Protein AF-0000000087149831 (afdb_homodimer)

Nearest PDB structures (foldseek):
  5nna-assembly1_B  TM=8.981E-01  e=9.044E-19  Roseibium aggregatum
  4m8d-assembly2_C  TM=8.954E-01  e=1.023E-18  Roseibium aggregatum IAM 12614
  5nmp-assembly5_J  TM=8.555E-01  e=5.730E-18  Ralstonia pseudosolanacearum GMI1000
  4cob-assembly1_B  TM=8.935E-01  e=7.598E-17  Pseudomonas aeruginosa PAO1
  8f9x-assembly2_D  TM=8.488E-01  e=1.099E-16  Ruegeria pomeroyi DSS-3

Secondary structure (DSSP, 8-state):
----EE--PPB-TT----TTTSPPPEEEEEE-HHHHSS-EEEEEEETTSSSEEE-GGGTS-TTTS--GGG--HHHHEEEEEEEE-TTSPTTPEEPHHHHHHHHHHTT--TT-EEEEE-S----SSHHHHHS--EE-HHHHHHHHHTT-SEEEESSS-SS-TT--GGG-HHHHHHGGGT-EEEE----GGGS-SEEEEEEEEE--BTT-SEEEEEEEEEE--/-PPPEE--PPB-TT----TTTSPPPEEEEEE-HHHHSS-EEEEEEETTSSSEEE-GGGTS-TTTS--GGG--HHHHEEEEEEEE-TTSPTTPEEPHHHHHHHHHHTT--TT-EEEEE-S----SSHHHHHS--EE-HHHHHHHHHTT-SEEEESSS-SSPTT--GGG-HHHHHHGGGT-EEEE----GGGS-SEEEEEEEEE--BTT-SEEEEEEEEEE--

pLDDT: mean 97.25, std 5.06, range [41.06, 99.0]

Radius of gyration: 21.7 Å; Cα contacts (8 Å, |Δi|>4): 1239; chains: 2; bounding box: 47×63×49 Å

InterPro domains:
  IPR007325 Kynurenine formamidase/cyclase-like [PF04199] (5-160)
  IPR007325 Kynurenine formamidase/cyclase-like [PTHR31118] (3-216)
  IPR037175 Kynurenine formamidase superfamily [G3DSA:3.50.30.50] (1-220)
  IPR037175 Kynurenine formamidase superfamily [SSF102198] (2-217)

Organism: NCBI:txid1816183

Sequence (442 aa):
MSEWIDLTQTLAEDSPTLPPLHPKPEFEDYATLDEDDYNSTLLHLETHCGTHMDAPTHFLSKEEYRTIDEVTVDEMVTEGVICDFSHKEPGSGVSREELAEQAERYDLSAGDYLIFDCGMAPADTDHYLRNFVYPEAEAAEYMVERDIACFAIDALSADKPGAELAEHHVHYTLLPEDILIIEGVANLEAVSAGRYDVIATPIPYDNRDGSQVRLLVRPQEMSEWIDLTQTLAEDSPTLPPLHPKPEFEDYATLDEDDYNSTLLHLETHCGTHMDAPTHFLSKEEYRTIDEVTVDEMVTEGVICDFSHKEPGSGVSREELAEQAERYDLSAGDYLIFDCGMAPADTDHYLRNFVYPEAEAAEYMVERDIACFAIDALSADKPGAELAEHHVHYTLLPEDILIIEGVANLEAVSAGRYDVIATPIPYDNRDGSQVRLLVRPQE

Solvent-accessible surface area (backbone atoms only — not comparable to full-atom values): 21931 Å² total; per-residue (Å²): 130,78,63,67,42,72,28,43,42,70,39,39,59,74,44,52,63,53,70,80,86,33,60,59,38,42,78,41,81,70,37,37,50,91,83,62,63,25,35,38,38,35,36,38,34,45,26,81,42,53,17,15,35,38,24,31,15,23,70,42,56,72,90,80,36,57,32,31,47,66,68,47,60,69,76,20,54,44,41,26,27,36,39,75,45,47,86,52,58,70,54,37,66,41,44,40,67,61,51,48,53,45,34,62,75,43,60,63,46,67,58,19,32,40,34,43,35,44,70,45,64,82,39,80,40,64,57,40,70,56,29,35,44,22,54,31,60,61,26,40,51,48,42,56,74,48,40,37,40,27,43,31,30,20,21,75,43,64,33,56,57,87,52,53,80,93,54,33,46,37,59,68,56,33,22,84,72,65,21,30,38,32,27,25,30,20,61,56,86,80,58,72,64,32,42,28,40,32,38,44,46,52,52,29,34,59,84,29,27,28,15,45,33,37,36,35,36,24,68,57,132,126,76,63,68,42,71,28,43,42,68,39,40,58,72,43,53,63,54,68,80,85,33,58,59,37,42,78,40,80,69,35,36,51,90,83,64,63,24,35,39,37,34,36,38,37,44,25,82,42,50,17,15,34,37,25,30,15,24,70,43,55,70,90,80,36,58,30,31,48,65,67,48,61,69,74,22,53,44,40,26,28,37,39,75,45,47,84,55,57,69,54,38,66,41,46,40,67,62,50,49,53,46,36,61,75,43,62,62,47,68,58,18,34,41,32,42,34,44,67,46,64,82,39,80,41,65,56,39,69,54,29,34,44,22,54,30,62,61,25,39,52,48,43,58,76,47,40,38,39,27,42,31,31,22,20,75,42,64,33,55,58,86,53,52,78,95,54,34,46,37,59,67,56,34,21,84,70,65,22,32,37,33,26,26,30,22,63,57,87,78,57,70,64,33,42,28,40,32,37,43,46,52,51,30,35,59,84,30,27,29,17,43,33,37,36,35,36,24,67,57,132

Foldseek 3Di:
DFDKDWFWDDQDQQFDDDPPVAHGKDKDWPDDCVPHVDTDIDIDHDQQTTWKKFALVLPNPLVPGPAPLPQDPDLQWDKAWEDEQLPDWWQEADELVNLVVLCVVFVPAAAHEYEYDNVDAGHHDCRQQAGHYEHDLNNLVVCVVRNYQEYEYLGSDNFGGPDDPVRRNNSVSQNVSRYMYIYNTHDCVVDDTHMWTKGWDFDNDPSHGMGRITIIIGHDD/DFDKDWFWDDQDQQFDDDPPVAHGKDKAWPDDCVPHVDTDIDIDHDQQTTWKKFALVLVNPLVPGPAPLPQDPDLQWDKAWEDEQLVDWWQEADELVNLVVLCVVFVPAAAHEYEYDNVDAGGHDCRQQAGHYEYDLVNLVVCVVRNYQEYEYLGSDNAGGPDDPVRRNNSVSQNVSRYMYIYNTHDCVVDDTHMWTWGWDFDNDPSHGMGRITIIIGHDD

Structure (mmCIF, N/CA/C/O backbone):
data_AF-0000000087149831-model_v1
#
loop_
_entity.id
_entity.type
_entity.pdbx_description
1 polymer 'Cyclase family protein'
#
loop_
_atom_site.group_PDB
_atom_site.id
_atom_site.type_symbol
_atom_site.label_atom_id
_atom_site.label_alt_id
_atom_site.label_comp_id
_atom_site.label_asym_id
_atom_site.label_entity_id
_atom_site.label_seq_id
_atom_site.pdbx_PDB_ins_code
_atom_site.Cartn_x
_atom_site.Cartn_y
_atom_site.Cartn_z
_atom_site.occupancy
_atom_site.B_iso_or_equiv
_atom_site.auth_seq_id
_atom_site.auth_comp_id
_atom_site.auth_asym_id
_atom_site.auth_atom_id
_atom_site.pdbx_PDB_model_num
ATOM 1 N N . MET A 1 1 ? -24.125 2.682 -7.141 1 41.06 1 MET A N 1
ATOM 2 C CA . MET A 1 1 ? -23.281 2.359 -5.996 1 41.06 1 MET A CA 1
ATOM 3 C C . MET A 1 1 ? -22.094 3.307 -5.926 1 41.06 1 MET A C 1
ATOM 5 O O . MET A 1 1 ? -21.406 3.539 -6.93 1 41.06 1 MET A O 1
ATOM 9 N N . SER A 1 2 ? -22.031 4.281 -4.82 1 59.25 2 SER A N 1
ATOM 10 C CA . SER A 1 2 ? -21.031 5.34 -4.781 1 59.25 2 SER A CA 1
ATOM 11 C C . SER A 1 2 ? -19.625 4.77 -4.898 1 59.25 2 SER A C 1
ATOM 13 O O . SER A 1 2 ? -19.328 3.699 -4.355 1 59.25 2 SER A O 1
ATOM 15 N N . GLU A 1 3 ? -18.828 5.047 -5.953 1 88 3 GLU A N 1
ATOM 16 C CA . GLU A 1 3 ? -17.531 4.555 -6.406 1 88 3 GLU A CA 1
ATOM 17 C C . GLU A 1 3 ? -16.406 5.035 -5.488 1 88 3 GLU A C 1
ATOM 19 O O . GLU A 1 3 ? -16.516 6.102 -4.879 1 88 3 GLU A O 1
ATOM 24 N N . TRP A 1 4 ? -15.609 4.18 -5.109 1 98.31 4 TRP A N 1
ATOM 25 C CA . TRP A 1 4 ? -14.398 4.523 -4.375 1 98.31 4 TRP A CA 1
ATOM 26 C C . TRP A 1 4 ? -13.586 5.57 -5.129 1 98.31 4 TRP A C 1
ATOM 28 O O . TRP A 1 4 ? -13.508 5.535 -6.359 1 98.31 4 TRP A O 1
ATOM 38 N N . ILE A 1 5 ? -13.062 6.523 -4.383 1 98.62 5 ILE A N 1
ATOM 39 C CA . ILE A 1 5 ? -12.211 7.578 -4.922 1 98.62 5 ILE A CA 1
ATOM 40 C C . ILE A 1 5 ? -10.812 7.469 -4.332 1 98.62 5 ILE A C 1
ATOM 42 O O . ILE A 1 5 ? -10.648 7.266 -3.125 1 98.62 5 ILE A O 1
ATOM 46 N N . ASP A 1 6 ? -9.891 7.555 -5.172 1 98.81 6 ASP A N 1
ATOM 47 C CA . ASP A 1 6 ? -8.492 7.438 -4.773 1 98.81 6 ASP A CA 1
ATOM 48 C C . ASP A 1 6 ? -7.922 8.797 -4.371 1 98.81 6 ASP A C 1
ATOM 50 O O . ASP A 1 6 ? -7.887 9.727 -5.18 1 98.81 6 ASP A O 1
ATOM 54 N N . LEU A 1 7 ? -7.422 8.875 -3.15 1 98.88 7 LEU A N 1
ATOM 55 C CA . LEU A 1 7 ? -6.887 10.117 -2.605 1 98.88 7 LEU A CA 1
ATOM 56 C C . LEU A 1 7 ? -5.383 10.016 -2.385 1 98.88 7 LEU A C 1
ATOM 58 O O . LEU A 1 7 ? -4.848 10.594 -1.437 1 98.88 7 LEU A O 1
ATOM 62 N N . THR A 1 8 ? -4.695 9.289 -3.197 1 98.81 8 THR A N 1
ATOM 63 C CA . THR A 1 8 ? -3.271 8.992 -3.053 1 98.81 8 THR A CA 1
ATOM 64 C C . THR A 1 8 ? -2.463 9.695 -4.141 1 98.81 8 THR A C 1
ATOM 66 O O . THR A 1 8 ? -2.854 9.695 -5.309 1 98.81 8 THR A O 1
ATOM 69 N N . GLN A 1 9 ? -1.347 10.273 -3.76 1 98.25 9 GLN A N 1
ATOM 70 C CA . GLN A 1 9 ? -0.387 10.789 -4.73 1 98.25 9 GLN A CA 1
ATOM 71 C C . GLN A 1 9 ? 0.268 9.656 -5.512 1 98.25 9 GLN A C 1
ATOM 73 O O . GLN A 1 9 ? 0.651 8.641 -4.938 1 98.25 9 GLN A O 1
ATOM 78 N N . THR A 1 10 ? 0.31 9.906 -6.816 1 98.44 10 THR A N 1
ATOM 79 C CA . THR A 1 10 ? 1.298 9.086 -7.504 1 98.44 10 THR A CA 1
ATOM 80 C C . THR A 1 10 ? 2.705 9.391 -7 1 98.44 10 THR A C 1
ATOM 82 O O . THR A 1 10 ? 3.08 10.555 -6.863 1 98.44 10 THR A O 1
ATOM 85 N N . LEU A 1 11 ? 3.439 8.414 -6.629 1 98.38 11 LEU A N 1
ATOM 86 C CA . LEU A 1 11 ? 4.785 8.617 -6.102 1 98.38 11 LEU A CA 1
ATOM 87 C C . LEU A 1 11 ? 5.816 8.617 -7.227 1 98.38 11 LEU A C 1
ATOM 89 O O . LEU A 1 11 ? 5.918 7.648 -7.977 1 98.38 11 LEU A O 1
ATOM 93 N N . ALA A 1 12 ? 6.512 9.688 -7.328 1 97.94 12 ALA A N 1
ATOM 94 C CA . ALA A 1 12 ? 7.496 9.891 -8.391 1 97.94 12 ALA A CA 1
ATOM 95 C C . ALA A 1 12 ? 8.766 10.531 -7.848 1 97.94 12 ALA A C 1
ATOM 97 O O . ALA A 1 12 ? 8.82 10.938 -6.684 1 97.94 12 ALA A O 1
ATOM 98 N N . GLU A 1 13 ? 9.773 10.562 -8.68 1 97.38 13 GLU A N 1
ATOM 99 C CA . GLU A 1 13 ? 11.055 11.125 -8.266 1 97.38 13 GLU A CA 1
ATOM 100 C C . GLU A 1 13 ? 10.953 12.633 -8.055 1 97.38 13 GLU A C 1
ATOM 102 O O . GLU A 1 13 ? 11.797 13.227 -7.383 1 97.38 13 GLU A O 1
ATOM 107 N N . ASP A 1 14 ? 9.953 13.242 -8.617 1 95.69 14 ASP A N 1
ATOM 108 C CA . ASP A 1 14 ? 9.766 14.68 -8.438 1 95.69 14 ASP A CA 1
ATOM 109 C C . ASP A 1 14 ? 8.664 14.961 -7.418 1 95.69 14 ASP A C 1
ATOM 111 O O . ASP A 1 14 ? 8.203 16.094 -7.297 1 95.69 14 ASP A O 1
ATOM 115 N N . SER A 1 15 ? 8.195 13.914 -6.75 1 97.31 15 SER A N 1
ATOM 116 C CA . SER A 1 15 ? 7.238 14.141 -5.672 1 97.31 15 SER A CA 1
ATOM 117 C C . SER A 1 15 ? 7.77 15.156 -4.664 1 97.31 15 SER A C 1
ATOM 119 O O . SER A 1 15 ? 8.969 15.188 -4.379 1 97.31 15 SER A O 1
ATOM 121 N N . PRO A 1 16 ? 6.875 16.016 -4.133 1 97.25 16 PRO A N 1
ATOM 122 C CA . PRO A 1 16 ? 7.332 17.094 -3.254 1 97.25 16 PRO A CA 1
ATOM 123 C C . PRO A 1 16 ? 7.832 16.578 -1.906 1 97.25 16 PRO A C 1
ATOM 125 O O . PRO A 1 16 ? 7.148 15.797 -1.248 1 97.25 16 PRO A O 1
ATOM 128 N N . THR A 1 17 ? 9 16.906 -1.549 1 95.88 17 THR A N 1
ATOM 129 C CA . THR A 1 17 ? 9.641 16.719 -0.251 1 95.88 17 THR A CA 1
ATOM 130 C C . THR A 1 17 ? 10.453 17.938 0.147 1 95.88 17 THR A C 1
ATOM 132 O O . THR A 1 17 ? 10.484 18.938 -0.581 1 95.88 17 THR A O 1
ATOM 135 N N . LEU A 1 18 ? 11.07 17.969 1.298 1 93.19 18 LEU A N 1
ATOM 136 C CA . LEU A 1 18 ? 11.945 19.031 1.75 1 93.19 18 LEU A CA 1
ATOM 137 C C . LEU A 1 18 ? 13.359 18.516 2.006 1 93.19 18 LEU A C 1
ATOM 139 O O . LEU A 1 18 ? 13.75 18.312 3.158 1 93.19 18 LEU A O 1
ATOM 143 N N . PRO A 1 19 ? 14.117 18.422 0.983 1 91.44 19 PRO A N 1
ATOM 144 C CA . PRO A 1 19 ? 15.5 17.984 1.187 1 91.44 19 PRO A CA 1
ATOM 145 C C . PRO A 1 19 ? 16.328 19.016 1.949 1 91.44 19 PRO A C 1
ATOM 147 O O . PRO A 1 19 ? 16.109 20.219 1.811 1 91.44 19 PRO A O 1
ATOM 150 N N . PRO A 1 20 ? 17.266 18.625 2.764 1 90.88 20 PRO A N 1
ATOM 151 C CA . PRO A 1 20 ? 17.719 17.25 3.029 1 90.88 20 PRO A CA 1
ATOM 152 C C . PRO A 1 20 ? 16.922 16.578 4.16 1 90.88 20 PRO A C 1
ATOM 154 O O . PRO A 1 20 ? 17.141 15.406 4.453 1 90.88 20 PRO A O 1
ATOM 157 N N . LEU A 1 21 ? 16.047 17.281 4.742 1 89 21 LEU A N 1
ATOM 158 C CA . LEU A 1 21 ? 15.281 16.734 5.855 1 89 21 LEU A CA 1
ATOM 159 C C . LEU A 1 21 ? 14.5 15.492 5.418 1 89 21 LEU A C 1
ATOM 161 O O . LEU A 1 21 ? 14.453 14.5 6.145 1 89 21 LEU A O 1
ATOM 165 N N . HIS A 1 22 ? 13.992 15.625 4.238 1 94.06 22 HIS A N 1
ATOM 166 C CA . HIS A 1 22 ? 13.289 14.531 3.576 1 94.06 22 HIS A CA 1
ATOM 167 C C . HIS A 1 22 ? 13.773 14.352 2.141 1 94.06 22 HIS A C 1
ATOM 169 O O . HIS A 1 22 ? 13.445 15.156 1.268 1 94.06 22 HIS A O 1
ATOM 175 N N . PRO A 1 23 ? 14.508 13.305 1.907 1 96.88 23 PRO A N 1
ATOM 176 C CA . PRO A 1 23 ? 15.094 13.125 0.575 1 96.88 23 PRO A CA 1
ATOM 177 C C . PRO A 1 23 ? 14.039 12.82 -0.49 1 96.88 23 PRO A C 1
ATOM 179 O O . PRO A 1 23 ? 12.969 12.305 -0.173 1 96.88 23 PRO A O 1
ATOM 182 N N . LYS A 1 24 ? 14.391 13.164 -1.729 1 97.5 24 LYS A N 1
ATOM 183 C CA . LYS A 1 24 ? 13.531 12.82 -2.857 1 97.5 24 LYS A CA 1
ATOM 184 C C . LYS A 1 24 ? 13.508 11.312 -3.098 1 97.5 24 LYS A C 1
ATOM 186 O O . LYS A 1 24 ? 14.508 10.633 -2.877 1 97.5 24 LYS A O 1
ATOM 191 N N . PRO A 1 25 ? 12.32 10.773 -3.543 1 98.06 25 PRO A N 1
ATOM 192 C CA . PRO A 1 25 ? 12.336 9.383 -4.016 1 98.06 25 PRO A CA 1
ATOM 193 C C . PRO A 1 25 ? 13.305 9.164 -5.176 1 98.06 25 PRO A C 1
ATOM 195 O O . PRO A 1 25 ? 13.477 10.055 -6.012 1 98.06 25 PRO A O 1
ATOM 198 N N . GLU A 1 26 ? 13.922 8.062 -5.152 1 98.44 26 GLU A N 1
ATOM 199 C CA . GLU A 1 26 ? 14.766 7.645 -6.27 1 98.44 26 GLU A CA 1
ATOM 200 C C . GLU A 1 26 ? 14.359 6.266 -6.785 1 98.44 26 GLU A C 1
ATOM 202 O O . GLU A 1 26 ? 14.172 5.332 -6.004 1 98.44 26 GLU A O 1
ATOM 207 N N . PHE A 1 27 ? 14.156 6.18 -8.047 1 98.5 27 PHE A N 1
ATOM 208 C CA . PHE A 1 27 ? 13.836 4.93 -8.727 1 98.5 27 PHE A CA 1
ATOM 209 C C . PHE A 1 27 ? 14.969 4.52 -9.664 1 98.5 27 PHE A C 1
ATOM 211 O O . PHE A 1 27 ? 15.281 5.234 -10.617 1 98.5 27 PHE A O 1
ATOM 218 N N . GLU A 1 28 ? 15.539 3.371 -9.359 1 98.12 28 GLU A N 1
ATOM 219 C CA . GLU A 1 28 ? 16.656 2.854 -10.156 1 98.12 28 GLU A CA 1
ATOM 220 C C . GLU A 1 28 ? 16.25 1.595 -10.914 1 98.12 28 GLU A C 1
ATOM 222 O O . GLU A 1 28 ? 15.711 0.654 -10.328 1 98.12 28 GLU A O 1
ATOM 227 N N . ASP A 1 29 ? 16.547 1.582 -12.242 1 97.88 29 ASP A N 1
ATOM 228 C CA . ASP A 1 29 ? 16.312 0.349 -12.992 1 97.88 29 ASP A CA 1
ATOM 229 C C . ASP A 1 29 ? 17.25 -0.762 -12.516 1 97.88 29 ASP A C 1
ATOM 231 O O . ASP A 1 29 ? 18.469 -0.667 -12.688 1 97.88 29 ASP A O 1
ATOM 235 N N . TYR A 1 30 ? 16.672 -1.727 -11.93 1 98.31 30 TYR A N 1
ATOM 236 C CA . TYR A 1 30 ? 17.453 -2.877 -11.508 1 98.31 30 TYR A CA 1
ATOM 237 C C . TYR A 1 30 ? 17.609 -3.879 -12.648 1 98.31 30 TYR A C 1
ATOM 239 O O . TYR A 1 30 ? 18.688 -4.469 -12.828 1 98.31 30 TYR A O 1
ATOM 247 N N . ALA A 1 31 ? 16.547 -4.156 -13.375 1 98.06 31 ALA A N 1
ATOM 248 C CA . ALA A 1 31 ? 16.5 -4.918 -14.625 1 98.06 31 ALA A CA 1
ATOM 249 C C . ALA A 1 31 ? 15.656 -4.203 -15.672 1 98.06 31 ALA A C 1
ATOM 251 O O . ALA A 1 31 ? 14.734 -3.451 -15.336 1 98.06 31 ALA A O 1
ATOM 252 N N . THR A 1 32 ? 16.031 -4.41 -16.906 1 98.19 32 THR A N 1
ATOM 253 C CA . THR A 1 32 ? 15.273 -3.799 -18 1 98.19 32 THR A CA 1
ATOM 254 C C . THR A 1 32 ? 14.883 -4.844 -19.031 1 98.19 32 THR A C 1
ATOM 256 O O . THR A 1 32 ? 15.594 -5.84 -19.219 1 98.19 32 THR A O 1
ATOM 259 N N . LEU A 1 33 ? 13.82 -4.52 -19.688 1 97.38 33 LEU A N 1
ATOM 260 C CA . LEU A 1 33 ? 13.344 -5.426 -20.734 1 97.38 33 LEU A CA 1
ATOM 261 C C . LEU A 1 33 ? 14.43 -5.66 -21.781 1 97.38 33 LEU A C 1
ATOM 263 O O . LEU A 1 33 ? 14.648 -6.793 -22.203 1 97.38 33 LEU A O 1
ATOM 267 N N . ASP A 1 34 ? 15.117 -4.66 -22.219 1 96.94 34 ASP A N 1
ATOM 268 C CA . ASP A 1 34 ? 16.125 -4.727 -23.281 1 96.94 34 ASP A CA 1
ATOM 269 C C . ASP A 1 34 ? 17.328 -5.562 -22.844 1 96.94 34 ASP A C 1
ATOM 271 O O . ASP A 1 34 ? 17.875 -6.332 -23.625 1 96.94 34 ASP A O 1
ATOM 275 N N . GLU A 1 35 ? 17.703 -5.441 -21.609 1 97.31 35 GLU A N 1
ATOM 276 C CA . GLU A 1 35 ? 18.953 -6.059 -21.156 1 97.31 35 GLU A CA 1
ATOM 277 C C . GLU A 1 35 ? 18.688 -7.402 -20.484 1 97.31 35 GLU A C 1
ATOM 279 O O . GLU A 1 35 ? 19.5 -8.32 -20.562 1 97.31 35 GLU A O 1
ATOM 284 N N . ASP A 1 36 ? 17.469 -7.523 -19.844 1 96.56 36 ASP A N 1
ATOM 285 C CA . ASP A 1 36 ? 17.281 -8.648 -18.938 1 96.56 36 ASP A CA 1
ATOM 286 C C . ASP A 1 36 ? 16.016 -9.438 -19.281 1 96.56 36 ASP A C 1
ATOM 288 O O . ASP A 1 36 ? 15.75 -10.477 -18.688 1 96.56 36 ASP A O 1
ATOM 292 N N . ASP A 1 37 ? 15.219 -8.93 -20.156 1 96.44 37 ASP A N 1
ATOM 293 C CA . ASP A 1 37 ? 13.984 -9.547 -20.625 1 96.44 37 ASP A CA 1
ATOM 294 C C . ASP A 1 37 ? 12.867 -9.391 -19.594 1 96.44 37 ASP A C 1
ATOM 296 O O . ASP A 1 37 ? 11.844 -10.078 -19.672 1 96.44 37 ASP A O 1
ATOM 300 N N . TYR A 1 38 ? 13.031 -8.625 -18.609 1 97.81 38 TYR A N 1
ATOM 301 C CA . TYR A 1 38 ? 12.008 -8.195 -17.656 1 97.81 38 TYR A CA 1
ATOM 302 C C . TYR A 1 38 ? 12.383 -6.855 -17.031 1 97.81 38 TYR A C 1
ATOM 304 O O . TYR A 1 38 ? 13.523 -6.41 -17.141 1 97.81 38 TYR A O 1
ATOM 312 N N . ASN A 1 39 ? 11.391 -6.152 -16.484 1 98.44 39 ASN A N 1
ATOM 313 C CA . ASN A 1 39 ? 11.625 -4.914 -15.75 1 98.44 39 ASN A CA 1
ATOM 314 C C . ASN A 1 39 ? 11.539 -5.133 -14.242 1 98.44 39 ASN A C 1
ATOM 316 O O . ASN A 1 39 ? 10.672 -5.863 -13.766 1 98.44 39 ASN A O 1
ATOM 320 N N . SER A 1 40 ? 12.367 -4.59 -13.531 1 98.56 40 SER A N 1
ATOM 321 C CA . SER A 1 40 ? 12.328 -4.461 -12.078 1 98.56 40 SER A CA 1
ATOM 322 C C . SER A 1 40 ? 12.969 -3.152 -11.625 1 98.56 40 SER A C 1
ATOM 324 O O . SER A 1 40 ? 13.859 -2.627 -12.289 1 98.56 40 SER A O 1
ATOM 326 N N . THR A 1 41 ? 12.477 -2.643 -10.562 1 98.75 41 THR A N 1
ATOM 327 C CA . THR A 1 41 ? 12.922 -1.337 -10.086 1 98.75 41 THR A CA 1
ATOM 328 C C . THR A 1 41 ? 13.391 -1.42 -8.633 1 98.75 41 THR A C 1
ATOM 330 O O . THR A 1 41 ? 12.758 -2.076 -7.809 1 98.75 41 THR A O 1
ATOM 333 N N . LEU A 1 42 ? 14.5 -0.798 -8.336 1 98.56 42 LEU A N 1
ATOM 334 C CA . LEU A 1 42 ? 14.898 -0.535 -6.957 1 98.56 42 LEU A CA 1
ATOM 335 C C . LEU A 1 42 ? 14.383 0.824 -6.492 1 98.56 42 LEU A C 1
ATOM 337 O O . LEU A 1 42 ? 14.711 1.854 -7.086 1 98.56 42 LEU A O 1
ATOM 341 N N . LEU A 1 43 ? 13.602 0.746 -5.5 1 98.69 43 LEU A N 1
ATOM 342 C CA . LEU A 1 43 ? 13.008 1.943 -4.914 1 98.69 43 LEU A CA 1
ATOM 343 C C . LEU A 1 43 ? 13.82 2.424 -3.715 1 98.69 43 LEU A C 1
ATOM 345 O O . LEU A 1 43 ? 14.102 1.648 -2.797 1 98.69 43 LEU A O 1
ATOM 349 N N . HIS A 1 44 ? 14.234 3.656 -3.709 1 98.5 44 HIS A N 1
ATOM 350 C CA . HIS A 1 44 ? 14.789 4.359 -2.557 1 98.5 44 HIS A CA 1
ATOM 351 C C . HIS A 1 44 ? 13.805 5.398 -2.023 1 98.5 44 HIS A C 1
ATOM 353 O O . HIS A 1 44 ? 13.695 6.496 -2.572 1 98.5 44 HIS A O 1
ATOM 359 N N . LEU A 1 45 ? 13.156 5.027 -0.955 1 98.31 45 LEU A N 1
ATOM 360 C CA . LEU A 1 45 ? 12.055 5.832 -0.436 1 98.31 45 LEU A CA 1
ATOM 361 C C . LEU A 1 45 ? 12.258 6.141 1.044 1 98.31 45 LEU A C 1
ATOM 363 O O . LEU A 1 45 ? 12.633 5.258 1.82 1 98.31 45 LEU A O 1
ATOM 367 N N . GLU A 1 46 ? 12.039 7.371 1.366 1 98.56 46 GLU A N 1
ATOM 368 C CA . GLU A 1 46 ? 11.875 7.668 2.787 1 98.56 46 GLU A CA 1
ATOM 369 C C . GLU A 1 46 ? 10.461 7.355 3.254 1 98.56 46 GLU A C 1
ATOM 371 O O . GLU A 1 46 ? 9.492 7.625 2.541 1 98.56 46 GLU A O 1
ATOM 376 N N . THR A 1 47 ? 10.25 6.82 4.465 1 98.69 47 THR A N 1
ATOM 377 C CA . THR A 1 47 ? 8.969 6.348 4.965 1 98.69 47 THR A CA 1
ATOM 378 C C . THR A 1 47 ? 7.934 7.473 4.949 1 98.69 47 THR A C 1
ATOM 380 O O . THR A 1 47 ? 6.73 7.211 4.922 1 98.69 47 THR A O 1
ATOM 383 N N . HIS A 1 48 ? 8.32 8.695 4.938 1 98.25 48 HIS A N 1
ATOM 384 C CA . HIS A 1 48 ? 7.398 9.812 5.07 1 98.25 48 HIS A CA 1
ATOM 385 C C . HIS A 1 48 ? 7.367 10.656 3.803 1 98.25 48 HIS A C 1
ATOM 387 O O . HIS A 1 48 ? 7.43 11.891 3.871 1 98.25 48 HIS A O 1
ATOM 393 N N . CYS A 1 49 ? 7.387 10.094 2.643 1 97.69 49 CYS A N 1
ATOM 394 C CA . CYS A 1 49 ? 7.195 10.773 1.365 1 97.69 49 CYS A CA 1
ATOM 395 C C . CYS A 1 49 ? 5.855 10.398 0.743 1 97.69 49 CYS A C 1
ATOM 397 O O . CYS A 1 49 ? 5.305 9.336 1.035 1 97.69 49 CYS A O 1
ATOM 399 N N . GLY A 1 50 ? 5.332 11.359 -0.134 1 98.12 50 GLY A N 1
ATOM 400 C CA . GLY A 1 50 ? 4.035 11.109 -0.741 1 98.12 50 GLY A CA 1
ATOM 401 C C . GLY A 1 50 ? 2.904 11.055 0.27 1 98.12 50 GLY A C 1
ATOM 402 O O . GLY A 1 50 ? 3.002 11.633 1.353 1 98.12 50 GLY A O 1
ATOM 403 N N . THR A 1 51 ? 1.774 10.516 -0.143 1 98.81 51 THR A N 1
ATOM 404 C CA . THR A 1 51 ? 0.747 10.172 0.834 1 98.81 51 THR A CA 1
ATOM 405 C C . THR A 1 51 ? 1.241 9.078 1.779 1 98.81 51 THR A C 1
ATOM 407 O O . THR A 1 51 ? 1.495 7.953 1.354 1 98.81 51 THR A O 1
ATOM 410 N N . HIS A 1 52 ? 1.39 9.445 3.047 1 98.94 52 HIS A N 1
ATOM 411 C CA . HIS A 1 52 ? 2.016 8.492 3.957 1 98.94 52 HIS A CA 1
ATOM 412 C C . HIS A 1 52 ? 1.38 8.555 5.344 1 98.94 52 HIS A C 1
ATOM 414 O O . HIS A 1 52 ? 0.724 9.539 5.684 1 98.94 52 HIS A O 1
ATOM 420 N N . MET A 1 53 ? 1.588 7.504 6.055 1 98.94 53 MET A N 1
ATOM 421 C CA . MET A 1 53 ? 1.05 7.359 7.402 1 98.94 53 MET A CA 1
ATOM 422 C C . MET A 1 53 ? 2.172 7.312 8.438 1 98.94 53 MET A C 1
ATOM 424 O O . MET A 1 53 ? 3.168 6.613 8.242 1 98.94 53 MET A O 1
ATOM 428 N N . ASP A 1 54 ? 2.002 8.078 9.445 1 98.94 54 ASP A N 1
ATOM 429 C CA . ASP A 1 54 ? 2.904 8.078 10.594 1 98.94 54 ASP A CA 1
ATOM 430 C C . ASP A 1 54 ? 2.387 7.164 11.695 1 98.94 54 ASP A C 1
ATOM 432 O O . ASP A 1 54 ? 1.276 7.352 12.195 1 98.94 54 ASP A O 1
ATOM 436 N N . ALA A 1 55 ? 3.191 6.184 12.078 1 98.94 55 ALA A N 1
ATOM 437 C CA . ALA A 1 55 ? 2.957 5.492 13.344 1 98.94 55 ALA A CA 1
ATOM 438 C C . ALA A 1 55 ? 3.428 6.336 14.523 1 98.94 55 ALA A C 1
ATOM 440 O O . ALA A 1 55 ? 4.168 7.305 14.352 1 98.94 55 ALA A O 1
ATOM 441 N N . PRO A 1 56 ? 2.986 5.953 15.711 1 98.88 56 PRO A N 1
ATOM 442 C CA . PRO A 1 56 ? 3.436 6.707 16.875 1 98.88 56 PRO A CA 1
ATOM 443 C C . PRO A 1 56 ? 4.957 6.816 16.969 1 98.88 56 PRO A C 1
ATOM 445 O O . PRO A 1 56 ? 5.48 7.859 17.359 1 98.88 56 PRO A O 1
ATOM 448 N N . THR A 1 57 ? 5.676 5.895 16.5 1 98.75 57 THR A N 1
ATOM 449 C CA . THR A 1 57 ? 7.125 5.816 16.656 1 98.75 57 THR A CA 1
ATOM 450 C C . THR A 1 57 ? 7.828 6.793 15.719 1 98.75 57 THR A C 1
ATOM 452 O O . THR A 1 57 ? 9.047 6.977 15.805 1 98.75 57 THR A O 1
ATOM 455 N N . HIS A 1 58 ? 7.156 7.422 14.836 1 98.75 58 HIS A N 1
ATOM 456 C CA . HIS A 1 58 ? 7.742 8.523 14.086 1 98.75 58 HIS A CA 1
ATOM 457 C C . HIS A 1 58 ? 8.336 9.578 15.023 1 98.75 58 HIS A C 1
ATOM 459 O O . HIS A 1 58 ? 9.406 10.125 14.75 1 98.75 58 HIS A O 1
ATOM 465 N N . PHE A 1 59 ? 7.613 9.828 16.172 1 98.5 59 PHE A N 1
ATOM 466 C CA . PHE A 1 59 ? 8.102 10.828 17.125 1 98.5 59 PHE A CA 1
ATOM 467 C C . PHE A 1 59 ? 8.297 10.211 18.5 1 98.5 59 PHE A C 1
ATOM 469 O O . PHE A 1 59 ? 8.578 10.922 19.469 1 98.5 59 PHE A O 1
ATOM 476 N N . LEU A 1 60 ? 8.094 8.898 18.672 1 98.56 60 LEU A N 1
ATOM 477 C CA . LEU A 1 60 ? 8.172 8.25 19.969 1 98.56 60 LEU A CA 1
ATOM 478 C C . LEU A 1 60 ? 9.039 6.992 19.906 1 98.56 60 LEU A C 1
ATOM 480 O O . LEU A 1 60 ? 9.445 6.574 18.828 1 98.56 60 LEU A O 1
ATOM 484 N N . SER A 1 61 ? 9.328 6.41 21.094 1 98.25 61 SER A N 1
ATOM 485 C CA . SER A 1 61 ? 10.242 5.277 21.172 1 98.25 61 SER A CA 1
ATOM 486 C C . SER A 1 61 ? 9.586 3.996 20.672 1 98.25 61 SER A C 1
ATOM 488 O O . SER A 1 61 ? 8.438 3.701 21.031 1 98.25 61 SER A O 1
ATOM 490 N N . LYS A 1 62 ? 10.281 3.201 19.953 1 96.31 62 LYS A N 1
ATOM 491 C CA . LYS A 1 62 ? 9.797 1.928 19.422 1 96.31 62 LYS A CA 1
ATOM 492 C C . LYS A 1 62 ? 9.688 0.886 20.531 1 96.31 62 LYS A C 1
ATOM 494 O O . LYS A 1 62 ? 9.055 -0.156 20.359 1 96.31 62 LYS A O 1
ATOM 499 N N . GLU A 1 63 ? 10.297 1.141 21.594 1 96.81 63 GLU A N 1
ATOM 500 C CA . GLU A 1 63 ? 10.227 0.231 22.734 1 96.81 63 GLU A CA 1
ATOM 501 C C . GLU A 1 63 ? 8.875 0.338 23.453 1 96.81 63 GLU A C 1
ATOM 503 O O . GLU A 1 63 ? 8.422 -0.621 24.078 1 96.81 63 GLU A O 1
ATOM 508 N N . GLU A 1 64 ? 8.219 1.45 23.266 1 97.88 64 GLU A N 1
ATOM 509 C CA . GLU A 1 64 ? 7.031 1.718 24.078 1 97.88 64 GLU A CA 1
ATOM 510 C C . GLU A 1 64 ? 5.797 1.889 23.188 1 97.88 64 GLU A C 1
ATOM 512 O O . GLU A 1 64 ? 4.668 1.711 23.656 1 97.88 64 GLU A O 1
ATOM 517 N N . TYR A 1 65 ? 6.008 2.287 21.984 1 98.5 65 TYR A N 1
ATOM 518 C CA . TYR A 1 65 ? 4.875 2.645 21.141 1 98.5 65 TYR A CA 1
ATOM 519 C C . TYR A 1 65 ? 4.836 1.78 19.891 1 98.5 65 TYR A C 1
ATOM 521 O O . TYR A 1 65 ? 5.84 1.165 19.516 1 98.5 65 TYR A O 1
ATOM 529 N N . ARG A 1 66 ? 3.695 1.672 19.281 1 97.88 66 ARG A N 1
ATOM 530 C CA . ARG A 1 66 ? 3.5 0.742 18.172 1 97.88 66 ARG A CA 1
ATOM 531 C C . ARG A 1 66 ? 4.148 1.268 16.891 1 97.88 66 ARG A C 1
ATOM 533 O O . ARG A 1 66 ? 4.246 2.48 16.703 1 97.88 66 ARG A O 1
ATOM 540 N N . THR A 1 67 ? 4.629 0.375 16.078 1 98.81 67 THR A N 1
ATOM 541 C CA . THR A 1 67 ? 5.25 0.622 14.789 1 98.81 67 THR A CA 1
ATOM 542 C C . THR A 1 67 ? 4.254 0.379 13.656 1 98.81 67 THR A C 1
ATOM 544 O O . THR A 1 67 ? 3.129 -0.062 13.891 1 98.81 67 THR A O 1
ATOM 547 N N . ILE A 1 68 ? 4.672 0.773 12.453 1 98.94 68 ILE A N 1
ATOM 548 C CA . ILE A 1 68 ? 3.742 0.859 11.336 1 98.94 68 ILE A CA 1
ATOM 549 C C . ILE A 1 68 ? 3.232 -0.536 10.977 1 98.94 68 ILE A C 1
ATOM 551 O O . ILE A 1 68 ? 2.109 -0.688 10.492 1 98.94 68 ILE A O 1
ATOM 555 N N . ASP A 1 69 ? 3.984 -1.63 11.234 1 98.81 69 ASP A N 1
ATOM 556 C CA . ASP A 1 69 ? 3.596 -2.994 10.891 1 98.81 69 ASP A CA 1
ATOM 557 C C . ASP A 1 69 ? 2.527 -3.518 11.852 1 98.81 69 ASP A C 1
ATOM 559 O O . ASP A 1 69 ? 1.965 -4.594 11.633 1 98.81 69 ASP A O 1
ATOM 563 N N . GLU A 1 70 ? 2.17 -2.732 12.852 1 98.69 70 GLU A N 1
ATOM 564 C CA . GLU A 1 70 ? 1.211 -3.178 13.859 1 98.69 70 GLU A CA 1
ATOM 565 C C . GLU A 1 70 ? -0.175 -2.596 13.594 1 98.69 70 GLU A C 1
ATOM 567 O O . GLU A 1 70 ? -1.127 -2.898 14.32 1 98.69 70 GLU A O 1
ATOM 572 N N . VAL A 1 71 ? -0.29 -1.732 12.578 1 98.62 71 VAL A N 1
ATOM 573 C CA . VAL A 1 71 ? -1.605 -1.216 12.219 1 98.62 71 VAL A CA 1
ATOM 574 C C . VAL A 1 71 ? -2.531 -2.373 11.844 1 98.62 71 VAL A C 1
ATOM 576 O O . VAL A 1 71 ? -2.178 -3.215 11.016 1 98.62 71 VAL A O 1
ATOM 579 N N . THR A 1 72 ? -3.721 -2.426 12.422 1 97.69 72 THR A N 1
ATOM 580 C CA . THR A 1 72 ? -4.617 -3.568 12.273 1 97.69 72 THR A CA 1
ATOM 581 C C . THR A 1 72 ? -5.566 -3.365 11.102 1 97.69 72 THR A C 1
ATOM 583 O O . THR A 1 72 ? -5.715 -2.248 10.602 1 97.69 72 THR A O 1
ATOM 586 N N . VAL A 1 73 ? -6.203 -4.41 10.734 1 98 73 VAL A N 1
ATOM 587 C CA . VAL A 1 73 ? -7.125 -4.387 9.609 1 98 73 VAL A CA 1
ATOM 588 C C . VAL A 1 73 ? -8.312 -3.477 9.922 1 98 73 VAL A C 1
ATOM 590 O O . VAL A 1 73 ? -8.789 -2.748 9.055 1 98 73 VAL A O 1
ATOM 593 N N . ASP A 1 74 ? -8.758 -3.475 11.156 1 96.75 74 ASP A N 1
ATOM 594 C CA . ASP A 1 74 ? -9.875 -2.631 11.555 1 96.75 74 ASP A CA 1
ATOM 595 C C . ASP A 1 74 ? -9.531 -1.15 11.422 1 96.75 74 ASP A C 1
ATOM 597 O O . ASP A 1 74 ? -10.406 -0.32 11.172 1 96.75 74 ASP A O 1
ATOM 601 N N . GLU A 1 75 ? -8.273 -0.89 11.555 1 97.75 75 GLU A N 1
ATOM 602 C CA . GLU A 1 75 ? -7.812 0.487 11.406 1 97.75 75 GLU A CA 1
ATOM 603 C C . GLU A 1 75 ? -7.664 0.863 9.938 1 97.75 75 GLU A C 1
ATOM 605 O O . GLU A 1 75 ? -7.629 2.047 9.594 1 97.75 75 GLU A O 1
ATOM 610 N N . MET A 1 76 ? -7.559 -0.126 9.07 1 98.62 76 MET A N 1
ATOM 611 C CA . MET A 1 76 ? -7.34 0.122 7.648 1 98.62 76 MET A CA 1
ATOM 612 C C . MET A 1 76 ? -8.664 0.27 6.91 1 98.62 76 MET A C 1
ATOM 614 O O . MET A 1 76 ? -8.742 0.972 5.902 1 98.62 76 MET A O 1
ATOM 618 N N . VAL A 1 77 ? -9.633 -0.488 7.293 1 98.5 77 VAL A N 1
ATOM 619 C CA . VAL A 1 77 ? -10.961 -0.448 6.699 1 98.5 77 VAL A CA 1
ATOM 620 C C . VAL A 1 77 ? -11.969 0.08 7.723 1 98.5 77 VAL A C 1
ATOM 622 O O . VAL A 1 77 ? -12.352 -0.636 8.648 1 98.5 77 VAL A O 1
ATOM 625 N N . THR A 1 78 ? -12.406 1.299 7.559 1 98.06 78 THR A N 1
ATOM 626 C CA . THR A 1 78 ? -13.172 1.975 8.602 1 98.06 78 THR A CA 1
ATOM 627 C C . THR A 1 78 ? -13.984 3.125 8.023 1 98.06 78 THR A C 1
ATOM 629 O O . THR A 1 78 ? -14.422 3.061 6.871 1 98.06 78 THR A O 1
ATOM 632 N N . GLU A 1 79 ? -14.359 4.062 8.852 1 98.38 79 GLU A N 1
ATOM 633 C CA . GLU A 1 79 ? -15.148 5.223 8.438 1 98.38 79 GLU A CA 1
ATOM 634 C C . GLU A 1 79 ? -14.445 6.523 8.812 1 98.38 79 GLU A C 1
ATOM 636 O O . GLU A 1 79 ? -13.484 6.52 9.586 1 98.38 79 GLU A O 1
ATOM 641 N N . GLY A 1 80 ? -14.828 7.602 8.219 1 98.62 80 GLY A N 1
ATOM 642 C CA . GLY A 1 80 ? -14.25 8.898 8.531 1 98.62 80 GLY A CA 1
ATOM 643 C C . GLY A 1 80 ? -15.086 10.062 8.031 1 98.62 80 GLY A C 1
ATOM 644 O O . GLY A 1 80 ? -16.172 9.867 7.473 1 98.62 80 GLY A O 1
ATOM 645 N N . VAL A 1 81 ? -14.602 11.227 8.336 1 98.88 81 VAL A N 1
ATOM 646 C CA . VAL A 1 81 ? -15.242 12.477 7.949 1 98.88 81 VAL A CA 1
ATOM 647 C C . VAL A 1 81 ? -14.234 13.367 7.215 1 98.88 81 VAL A C 1
ATOM 649 O O . VAL A 1 81 ? -13.086 13.5 7.645 1 98.88 81 VAL A O 1
ATOM 652 N N . ILE A 1 82 ? -14.688 13.898 6.105 1 98.88 82 ILE A N 1
ATOM 653 C CA . ILE A 1 82 ? -13.914 14.93 5.422 1 98.88 82 ILE A CA 1
ATOM 654 C C . ILE A 1 82 ? -14.461 16.312 5.777 1 98.88 82 ILE A C 1
ATOM 656 O O . ILE A 1 82 ? -15.656 16.562 5.617 1 98.88 82 ILE A O 1
ATOM 660 N N . CYS A 1 83 ? -13.633 17.125 6.316 1 98.88 83 CYS A N 1
ATOM 661 C CA . CYS A 1 83 ? -13.953 18.516 6.621 1 98.88 83 CYS A CA 1
ATOM 662 C C . CYS A 1 83 ? -13.328 19.453 5.594 1 98.88 83 CYS A C 1
ATOM 664 O O . CYS A 1 83 ? -12.172 19.297 5.215 1 98.88 83 CYS A O 1
ATOM 666 N N . ASP A 1 84 ? -14.078 20.438 5.215 1 98.75 84 ASP A N 1
ATOM 667 C CA . ASP A 1 84 ? -13.625 21.359 4.176 1 98.75 84 ASP A CA 1
ATOM 668 C C . ASP A 1 84 ? -13.086 22.656 4.781 1 98.75 84 ASP A C 1
ATOM 670 O O . ASP A 1 84 ? -13.836 23.422 5.398 1 98.75 84 ASP A O 1
ATOM 674 N N . PHE A 1 85 ? -11.836 22.891 4.59 1 98.69 85 PHE A N 1
ATOM 675 C CA . PHE A 1 85 ? -11.18 24.109 5.004 1 98.69 85 PHE A CA 1
ATOM 676 C C . PHE A 1 85 ? -10.469 24.766 3.822 1 98.69 85 PHE A C 1
ATOM 678 O O . PHE A 1 85 ? -9.516 25.531 4.008 1 98.69 85 PHE A O 1
ATOM 685 N N . SER A 1 86 ? -10.883 24.453 2.598 1 97.69 86 SER A N 1
ATOM 686 C CA . SER A 1 86 ? -10.219 24.906 1.381 1 97.69 86 SER A CA 1
ATOM 687 C C . SER A 1 86 ? -10.391 26.406 1.187 1 97.69 86 SER A C 1
ATOM 689 O O . SER A 1 86 ? -9.688 27.016 0.376 1 97.69 86 SER A O 1
ATOM 691 N N . HIS A 1 87 ? -11.281 27.031 1.928 1 97.44 87 HIS A N 1
ATOM 692 C CA . HIS A 1 87 ? -11.516 28.469 1.823 1 97.44 87 HIS A CA 1
ATOM 693 C C . HIS A 1 87 ? -10.453 29.25 2.59 1 97.44 87 HIS A C 1
ATOM 695 O O . HIS A 1 87 ? -10.352 30.469 2.439 1 97.44 87 HIS A O 1
ATOM 701 N N . LYS A 1 88 ? -9.711 28.578 3.412 1 97.56 88 LYS A N 1
ATOM 702 C CA . LYS A 1 88 ? -8.742 29.25 4.27 1 97.56 88 LYS A CA 1
ATOM 703 C C . LYS A 1 88 ? -7.562 29.781 3.459 1 97.56 88 LYS A C 1
ATOM 705 O O . LYS A 1 88 ? -7.145 29.141 2.484 1 97.56 88 LYS A O 1
ATOM 710 N N . GLU A 1 89 ? -7.004 30.859 3.938 1 96.12 89 GLU A N 1
ATOM 711 C CA . GLU A 1 89 ? -5.801 31.406 3.316 1 96.12 89 GLU A CA 1
ATOM 712 C C . GLU A 1 89 ? -4.602 30.484 3.545 1 96.12 89 GLU A C 1
ATOM 714 O O . GLU A 1 89 ? -4.41 29.969 4.648 1 96.12 89 GLU A O 1
ATOM 719 N N . PRO A 1 90 ? -3.814 30.297 2.516 1 93.19 90 PRO A N 1
ATOM 720 C CA . PRO A 1 90 ? -2.596 29.516 2.729 1 93.19 90 PRO A CA 1
ATOM 721 C C . PRO A 1 90 ? -1.767 30.016 3.906 1 93.19 90 PRO A C 1
ATOM 723 O O . PRO A 1 90 ? -1.656 31.234 4.113 1 93.19 90 PRO A O 1
ATOM 726 N N . GLY A 1 91 ? -1.268 29.078 4.641 1 95.94 91 GLY A N 1
ATOM 727 C CA . GLY A 1 91 ? -0.422 29.406 5.773 1 95.94 91 GLY A CA 1
ATOM 728 C C . GLY A 1 91 ? -1.206 29.703 7.043 1 95.94 91 GLY A C 1
ATOM 729 O O . GLY A 1 91 ? -0.622 29.906 8.102 1 95.94 91 GLY A O 1
ATOM 730 N N . SER A 1 92 ? -2.48 29.703 6.941 1 97.19 92 SER A N 1
ATOM 731 C CA . SER A 1 92 ? -3.283 29.984 8.125 1 97.19 92 SER A CA 1
ATOM 732 C C . SER A 1 92 ? -3.652 28.703 8.867 1 97.19 92 SER A C 1
ATOM 734 O O . SER A 1 92 ? -3.592 27.625 8.297 1 97.19 92 SER A O 1
ATOM 736 N N . GLY A 1 93 ? -4.02 28.859 10.148 1 98.44 93 GLY A N 1
ATOM 737 C CA . GLY A 1 93 ? -4.359 27.719 11 1 98.44 93 GLY A CA 1
ATOM 738 C C . GLY A 1 93 ? -5.852 27.453 11.07 1 98.44 93 GLY A C 1
ATOM 739 O O . GLY A 1 93 ? -6.66 28.375 10.93 1 98.44 93 GLY A O 1
ATOM 740 N N . VAL A 1 94 ? -6.223 26.219 11.195 1 98.81 94 VAL A N 1
ATOM 741 C CA . VAL A 1 94 ? -7.59 25.828 11.516 1 98.81 94 VAL A CA 1
ATOM 742 C C . VAL A 1 94 ? -7.789 25.812 13.023 1 98.81 94 VAL A C 1
ATOM 744 O O . VAL A 1 94 ? -7.113 25.062 13.742 1 98.81 94 VAL A O 1
ATOM 747 N N . SER A 1 95 ? -8.695 26.562 13.531 1 98.81 95 SER A N 1
ATOM 748 C CA . SER A 1 95 ? -8.922 26.672 14.969 1 98.81 95 SER A CA 1
ATOM 749 C C . SER A 1 95 ? -9.758 25.5 15.484 1 98.81 95 SER A C 1
ATOM 751 O O . SER A 1 95 ? -10.406 24.812 14.703 1 98.81 95 SER A O 1
ATOM 753 N N . ARG A 1 96 ? -9.711 25.344 16.797 1 98.81 96 ARG A N 1
ATOM 754 C CA . ARG A 1 96 ? -10.562 24.359 17.453 1 98.81 96 ARG A CA 1
ATOM 755 C C . ARG A 1 96 ? -12.023 24.578 17.094 1 98.81 96 ARG A C 1
ATOM 757 O O . ARG A 1 96 ? -12.75 23.625 16.828 1 98.81 96 ARG A O 1
ATOM 764 N N . GLU A 1 97 ? -12.469 25.844 17.094 1 98.75 97 GLU A N 1
ATOM 765 C CA . GLU A 1 97 ? -13.867 26.188 16.844 1 98.75 97 GLU A CA 1
ATOM 766 C C . GLU A 1 97 ? -14.281 25.828 15.422 1 98.75 97 GLU A C 1
ATOM 768 O O . GLU A 1 97 ? -15.359 25.266 15.203 1 98.75 97 GLU A O 1
ATOM 773 N N . GLU A 1 98 ? -13.438 26.172 14.477 1 98.69 98 GLU A N 1
ATOM 774 C CA . GLU A 1 98 ? -13.719 25.812 13.086 1 98.69 98 GLU A CA 1
ATOM 775 C C . GLU A 1 98 ? -13.867 24.312 12.914 1 98.69 98 GLU A C 1
ATOM 777 O O . GLU A 1 98 ? -14.781 23.844 12.227 1 98.69 98 GLU A O 1
ATOM 782 N N . LEU A 1 99 ? -12.945 23.562 13.516 1 98.88 99 LEU A N 1
ATOM 783 C CA . LEU A 1 99 ? -12.984 22.109 13.422 1 98.88 99 LEU A CA 1
ATOM 784 C C . LEU A 1 99 ? -14.242 21.562 14.094 1 98.88 99 LEU A C 1
ATOM 786 O O . LEU A 1 99 ? -14.914 20.672 13.547 1 98.88 99 LEU A O 1
ATOM 790 N N . ALA A 1 100 ? -14.539 22.078 15.266 1 98.75 100 ALA A N 1
ATOM 791 C CA . ALA A 1 100 ? -15.695 21.609 16.016 1 98.75 100 ALA A CA 1
ATOM 792 C C . ALA A 1 100 ? -16.984 21.781 15.219 1 98.75 100 ALA A C 1
ATOM 794 O O . ALA A 1 100 ? -17.859 20.922 15.25 1 98.75 100 ALA A O 1
ATOM 795 N N . GLU A 1 101 ? -17.094 22.891 14.586 1 98.62 101 GLU A N 1
ATOM 796 C CA . GLU A 1 101 ? -18.266 23.156 13.773 1 98.62 101 GLU A CA 1
ATOM 797 C C . GLU A 1 101 ? -18.453 22.078 12.695 1 98.62 101 GLU A C 1
ATOM 799 O O . GLU A 1 101 ? -19.547 21.547 12.531 1 98.62 101 GLU A O 1
ATOM 804 N N . GLN A 1 102 ? -17.422 21.781 11.977 1 98.44 102 GLN A N 1
ATOM 805 C CA . GLN A 1 102 ? -17.5 20.766 10.922 1 98.44 102 GLN A CA 1
ATOM 806 C C . GLN A 1 102 ? -17.703 19.375 11.5 1 98.44 102 GLN A C 1
ATOM 808 O O . GLN A 1 102 ? -18.453 18.562 10.953 1 98.44 102 GLN A O 1
ATOM 813 N N . ALA A 1 103 ? -16.984 19.094 12.555 1 98.31 103 ALA A N 1
ATOM 814 C CA . ALA A 1 103 ? -17.094 17.797 13.211 1 98.31 103 ALA A CA 1
ATOM 815 C C . ALA A 1 103 ? -18.531 17.516 13.625 1 98.31 103 ALA A C 1
ATOM 817 O O . ALA A 1 103 ? -19.016 16.391 13.484 1 98.31 103 ALA A O 1
ATOM 818 N N . GLU A 1 104 ? -19.141 18.516 14.211 1 98.06 104 GLU A N 1
ATOM 819 C CA . GLU A 1 104 ? -20.547 18.375 14.602 1 98.06 104 GLU A CA 1
ATOM 820 C C . GLU A 1 104 ? -21.438 18.219 13.375 1 98.06 104 GLU A C 1
ATOM 822 O O . GLU A 1 104 ? -22.328 17.375 13.359 1 98.06 104 GLU A O 1
ATOM 827 N N . ARG A 1 105 ? -21.219 19 12.398 1 98.19 105 ARG A N 1
ATOM 828 C CA . ARG A 1 105 ? -22.031 19 11.188 1 98.19 105 ARG A CA 1
ATOM 829 C C . ARG A 1 105 ? -22.031 17.625 10.531 1 98.19 105 ARG A C 1
ATOM 831 O O . ARG A 1 105 ? -23.062 17.172 10.008 1 98.19 105 ARG A O 1
ATOM 838 N N . TYR A 1 106 ? -20.875 16.969 10.57 1 98.06 106 TYR A N 1
ATOM 839 C CA . TYR A 1 106 ? -20.766 15.727 9.805 1 98.06 106 TYR A CA 1
ATOM 840 C C . TYR A 1 106 ? -20.656 14.523 10.742 1 98.06 106 TYR A C 1
ATOM 842 O O . TYR A 1 106 ? -20.234 13.445 10.32 1 98.06 106 TYR A O 1
ATOM 850 N N . ASP A 1 107 ? -20.875 14.711 11.992 1 97.75 107 ASP A N 1
ATOM 851 C CA . ASP A 1 107 ? -21.016 13.656 12.984 1 97.75 107 ASP A CA 1
ATOM 852 C C . ASP A 1 107 ? -19.719 12.883 13.172 1 97.75 107 ASP A C 1
ATOM 854 O O . ASP A 1 107 ? -19.688 11.656 13.07 1 97.75 107 ASP A O 1
ATOM 858 N N . LEU A 1 108 ? -18.688 13.625 13.359 1 98.56 108 LEU A N 1
ATOM 859 C CA . LEU A 1 108 ? -17.422 12.984 13.719 1 98.56 108 LEU A CA 1
ATOM 860 C C . LEU A 1 108 ? -17.562 12.172 15 1 98.56 108 LEU A C 1
ATOM 862 O O . LEU A 1 108 ? -18.094 12.68 16 1 98.56 108 LEU A O 1
ATOM 866 N N . SER A 1 109 ? -17.125 10.938 14.984 1 98.19 109 SER A N 1
ATOM 867 C CA . SER A 1 109 ? -17.281 10.039 16.125 1 98.19 109 SER A CA 1
ATOM 868 C C . SER A 1 109 ? -15.945 9.391 16.484 1 98.19 109 SER A C 1
ATOM 870 O O . SER A 1 109 ? -15.008 9.406 15.695 1 98.19 109 SER A O 1
ATOM 872 N N . ALA A 1 110 ? -15.953 8.797 17.672 1 98.5 110 ALA A N 1
ATOM 873 C CA . ALA A 1 110 ? -14.773 8.055 18.109 1 98.5 110 ALA A CA 1
ATOM 874 C C . ALA A 1 110 ? -14.414 6.953 17.125 1 98.5 110 ALA A C 1
ATOM 876 O O . ALA A 1 110 ? -15.297 6.254 16.609 1 98.5 110 ALA A O 1
ATOM 877 N N . GLY A 1 111 ? -13.086 6.895 16.844 1 98.56 111 GLY A N 1
ATOM 878 C CA . GLY A 1 111 ? -12.617 5.844 15.953 1 98.56 111 GLY A CA 1
ATOM 879 C C . GLY A 1 111 ? -12.617 6.25 14.492 1 98.56 111 GLY A C 1
ATOM 880 O O . GLY A 1 111 ? -12.086 5.531 13.648 1 98.56 111 GLY A O 1
ATOM 881 N N . ASP A 1 112 ? -13.141 7.418 14.156 1 98.69 112 ASP A N 1
ATOM 882 C CA . ASP A 1 112 ? -13.203 7.887 12.781 1 98.69 112 ASP A CA 1
ATOM 883 C C . ASP A 1 112 ? -11.844 8.383 12.305 1 98.69 112 ASP A C 1
ATOM 885 O O . ASP A 1 112 ? -11.031 8.852 13.102 1 98.69 112 ASP A O 1
ATOM 889 N N . TYR A 1 113 ? -11.656 8.25 11.008 1 98.94 113 TYR A N 1
ATOM 890 C CA . TYR A 1 113 ? -10.68 9.109 10.352 1 98.94 113 TYR A CA 1
ATOM 891 C C . TYR A 1 113 ? -11.203 10.531 10.203 1 98.94 113 TYR A C 1
ATOM 893 O O . TYR A 1 113 ? -12.375 10.734 9.867 1 98.94 113 TYR A O 1
ATOM 901 N N . LEU A 1 114 ? -10.367 11.438 10.531 1 99 114 LEU A N 1
ATOM 902 C CA . LEU A 1 114 ? -10.633 12.836 10.227 1 99 114 LEU A CA 1
ATOM 903 C C . LEU A 1 114 ? -9.727 13.328 9.102 1 99 114 LEU A C 1
ATOM 905 O O . LEU A 1 114 ? -8.5 13.305 9.227 1 99 114 LEU A O 1
ATOM 909 N N . ILE A 1 115 ? -10.336 13.773 8.023 1 98.94 115 ILE A N 1
ATOM 910 C CA . ILE A 1 115 ? -9.562 14.195 6.855 1 98.94 115 ILE A CA 1
ATOM 911 C C . ILE A 1 115 ? -9.82 15.672 6.578 1 98.94 115 ILE A C 1
ATOM 913 O O . ILE A 1 115 ? -10.969 16.094 6.414 1 98.94 115 ILE A O 1
ATOM 917 N N . PHE A 1 116 ? -8.758 16.438 6.566 1 98.94 116 PHE A N 1
ATOM 918 C CA . PHE A 1 116 ? -8.836 17.859 6.227 1 98.94 116 PHE A CA 1
ATOM 919 C C . PHE A 1 116 ? -8.633 18.078 4.734 1 98.94 116 PHE A C 1
ATOM 921 O O . PHE A 1 116 ? -7.594 17.688 4.184 1 98.94 116 PHE A O 1
ATOM 928 N N . ASP A 1 117 ? -9.617 18.641 4.121 1 98.75 117 ASP A N 1
ATOM 929 C CA . ASP A 1 117 ? -9.43 19.25 2.809 1 98.75 117 ASP A CA 1
ATOM 930 C C . ASP A 1 117 ? -9.055 20.734 2.941 1 98.75 117 ASP A C 1
ATOM 932 O O . ASP A 1 117 ? -9.922 21.578 3.186 1 98.75 117 ASP A O 1
ATOM 936 N N . CYS A 1 118 ? -7.816 21 2.719 1 98.12 118 CYS A N 1
ATOM 937 C CA . CYS A 1 118 ? -7.316 22.344 2.896 1 98.12 118 CYS A CA 1
ATOM 938 C C . CYS A 1 118 ? -7.098 23.031 1.553 1 98.12 118 CYS A C 1
ATOM 940 O O . CYS A 1 118 ? -6.512 24.109 1.488 1 98.12 118 CYS A O 1
ATOM 942 N N . GLY A 1 119 ? -7.512 22.344 0.543 1 96.62 119 GLY A N 1
ATOM 943 C CA . GLY A 1 119 ? -7.367 22.891 -0.798 1 96.62 119 GLY A CA 1
ATOM 944 C C . GLY A 1 119 ? -5.945 22.812 -1.322 1 96.62 119 GLY A C 1
ATOM 945 O O . GLY A 1 119 ? -5.578 23.562 -2.232 1 96.62 119 GLY A O 1
ATOM 946 N N . MET A 1 120 ? -5.195 22.016 -0.722 1 94.69 120 MET A N 1
ATOM 947 C CA . MET A 1 120 ? -3.809 21.859 -1.154 1 94.69 120 MET A CA 1
ATOM 948 C C . MET A 1 120 ? -3.691 20.781 -2.223 1 94.69 120 MET A C 1
ATOM 950 O O . MET A 1 120 ? -4.383 19.766 -2.162 1 94.69 120 MET A O 1
ATOM 954 N N . ALA A 1 121 ? -2.83 21.062 -3.176 1 92.81 121 ALA A N 1
ATOM 955 C CA . ALA A 1 121 ? -2.475 20.094 -4.199 1 92.81 121 ALA A CA 1
ATOM 956 C C . ALA A 1 121 ? -0.979 19.781 -4.168 1 92.81 121 ALA A C 1
ATOM 958 O O . ALA A 1 121 ? -0.153 20.672 -4.391 1 92.81 121 ALA A O 1
ATOM 959 N N . PRO A 1 122 ? -0.665 18.531 -3.93 1 95.81 122 PRO A N 1
ATOM 960 C CA . PRO A 1 122 ? 0.76 18.203 -3.852 1 95.81 122 PRO A CA 1
ATOM 961 C C . PRO A 1 122 ? 1.526 18.594 -5.109 1 95.81 122 PRO A C 1
ATOM 963 O O . PRO A 1 122 ? 1.169 18.172 -6.215 1 95.81 122 PRO A O 1
ATOM 966 N N . ALA A 1 123 ? 2.502 19.391 -4.852 1 95 123 ALA A N 1
ATOM 967 C CA . ALA A 1 123 ? 3.377 19.859 -5.918 1 95 123 ALA A CA 1
ATOM 968 C C . ALA A 1 123 ? 4.68 20.422 -5.355 1 95 123 ALA A C 1
ATOM 970 O O . ALA A 1 123 ? 4.738 20.828 -4.191 1 95 123 ALA A O 1
ATOM 971 N N . ASP A 1 124 ? 5.672 20.406 -6.242 1 93.06 124 ASP A N 1
ATOM 972 C CA . ASP A 1 124 ? 6.957 20.969 -5.84 1 93.06 124 ASP A CA 1
ATOM 973 C C . ASP A 1 124 ? 6.973 22.484 -6.023 1 93.06 124 ASP A C 1
ATOM 975 O O . ASP A 1 124 ? 7.754 23 -6.816 1 93.06 124 ASP A O 1
ATOM 979 N N . THR A 1 125 ? 6.141 23.109 -5.324 1 94.12 125 THR A N 1
ATOM 980 C CA . THR A 1 125 ? 5.988 24.562 -5.324 1 94.12 125 THR A CA 1
ATOM 981 C C . THR A 1 125 ? 6.117 25.125 -3.912 1 94.12 125 THR A C 1
ATOM 983 O O . THR A 1 125 ? 5.875 24.406 -2.934 1 94.12 125 THR A O 1
ATOM 986 N N . ASP A 1 126 ? 6.512 26.344 -3.844 1 92.06 126 ASP A N 1
ATOM 987 C CA . ASP A 1 126 ? 6.621 27 -2.541 1 92.06 126 ASP A CA 1
ATOM 988 C C . ASP A 1 126 ? 5.281 27 -1.812 1 92.06 126 ASP A C 1
ATOM 990 O O . ASP A 1 126 ? 5.23 26.906 -0.585 1 92.06 126 ASP A O 1
ATOM 994 N N . HIS A 1 127 ? 4.332 27.172 -2.572 1 93.25 127 HIS A N 1
ATOM 995 C CA . HIS A 1 127 ? 2.998 27.172 -1.983 1 93.25 127 HIS A CA 1
ATOM 996 C C . HIS A 1 127 ? 2.738 25.891 -1.197 1 93.25 127 HIS A C 1
ATOM 998 O O . HIS A 1 127 ? 2.381 25.953 -0.018 1 93.25 127 HIS A O 1
ATOM 1004 N N . TYR A 1 128 ? 2.947 24.797 -1.74 1 96.5 128 TYR A N 1
ATOM 1005 C CA . TYR A 1 128 ? 2.691 23.516 -1.095 1 96.5 128 TYR A CA 1
ATOM 1006 C C . TYR A 1 128 ? 3.748 23.219 -0.038 1 96.5 128 TYR A C 1
ATOM 1008 O O . TYR A 1 128 ? 3.445 22.625 1.002 1 96.5 128 TYR A O 1
ATOM 1016 N N . LEU A 1 129 ? 4.926 23.672 -0.293 1 96.25 129 LEU A N 1
ATOM 1017 C CA . LEU A 1 129 ? 6.047 23.25 0.542 1 96.25 129 LEU A CA 1
ATOM 1018 C C . LEU A 1 129 ? 6.16 24.141 1.782 1 96.25 129 LEU A C 1
ATOM 1020 O O . LEU A 1 129 ? 6.684 23.703 2.812 1 96.25 129 LEU A O 1
ATOM 1024 N N . ARG A 1 130 ? 5.574 25.359 1.709 1 95.25 130 ARG A N 1
ATOM 1025 C CA . ARG A 1 130 ? 5.941 26.281 2.771 1 95.25 130 ARG A CA 1
ATOM 1026 C C . ARG A 1 130 ? 4.734 27.109 3.227 1 95.25 130 ARG A C 1
ATOM 1028 O O . ARG A 1 130 ? 4.816 27.844 4.211 1 95.25 130 ARG A O 1
ATOM 1035 N N . ASN A 1 131 ? 3.658 26.984 2.543 1 96.56 131 ASN A N 1
ATOM 1036 C CA . ASN A 1 131 ? 2.537 27.875 2.838 1 96.56 131 ASN A CA 1
ATOM 1037 C C . ASN A 1 131 ? 1.225 27.094 2.941 1 96.56 131 ASN A C 1
ATOM 1039 O O . ASN A 1 131 ? 0.184 27.562 2.479 1 96.56 131 ASN A O 1
ATOM 1043 N N . PHE A 1 132 ? 1.224 25.938 3.488 1 97.12 132 PHE A N 1
ATOM 1044 C CA . PHE A 1 132 ? 0.023 25.109 3.551 1 97.12 132 PHE A CA 1
ATOM 1045 C C . PHE A 1 132 ? -0.77 25.406 4.82 1 97.12 132 PHE A C 1
ATOM 1047 O O . PHE A 1 132 ? -0.228 25.953 5.785 1 97.12 132 PHE A O 1
ATOM 1054 N N . VAL A 1 133 ? -2.074 25.188 4.816 1 97.56 133 VAL A N 1
ATOM 1055 C CA . VAL A 1 133 ? -2.979 25.281 5.957 1 97.56 133 VAL A CA 1
ATOM 1056 C C . VAL A 1 133 ? -2.699 24.125 6.926 1 97.56 133 VAL A C 1
ATOM 1058 O O . VAL A 1 133 ? -2.309 23.031 6.508 1 97.56 133 VAL A O 1
ATOM 1061 N N . TYR A 1 134 ? -2.844 24.344 8.25 1 98.19 134 TYR A N 1
ATOM 1062 C CA . TYR A 1 134 ? -2.527 23.375 9.297 1 98.19 134 TYR A CA 1
ATOM 1063 C C . TYR A 1 134 ? -3.465 23.531 10.484 1 98.19 134 TYR A C 1
ATOM 1065 O O . TYR A 1 134 ? -4.047 24.609 10.688 1 98.19 134 TYR A O 1
ATOM 1073 N N . PRO A 1 135 ? -3.719 22.5 11.227 1 98.75 135 PRO A N 1
ATOM 1074 C CA . PRO A 1 135 ? -4.48 22.656 12.469 1 98.75 135 PRO A CA 1
ATOM 1075 C C . PRO A 1 135 ? -3.674 23.344 13.57 1 98.75 135 PRO A C 1
ATOM 1077 O O . PRO A 1 135 ? -2.492 23.047 13.75 1 98.75 135 PRO A O 1
ATOM 1080 N N . GLU A 1 136 ? -4.324 24.203 14.234 1 98.62 136 GLU A N 1
ATOM 1081 C CA . GLU A 1 136 ? -3.701 24.797 15.406 1 98.62 136 GLU A CA 1
ATOM 1082 C C . GLU A 1 136 ? -3.619 23.797 16.562 1 98.62 136 GLU A C 1
ATOM 1084 O O . GLU A 1 136 ? -4.297 22.766 16.531 1 98.62 136 GLU A O 1
ATOM 1089 N N . ALA A 1 137 ? -2.797 24.109 17.562 1 98.44 137 ALA A N 1
ATOM 1090 C CA . ALA A 1 137 ? -2.553 23.203 18.688 1 98.44 137 ALA A CA 1
ATOM 1091 C C . ALA A 1 137 ? -3.861 22.797 19.359 1 98.44 137 ALA A C 1
ATOM 1093 O O . ALA A 1 137 ? -4.066 21.625 19.672 1 98.44 137 ALA A O 1
ATOM 1094 N N . GLU A 1 138 ? -4.738 23.75 19.531 1 98.75 138 GLU A N 1
ATOM 1095 C CA . GLU A 1 138 ? -6 23.469 20.203 1 98.75 138 GLU A CA 1
ATOM 1096 C C . GLU A 1 138 ? -6.898 22.578 19.359 1 98.75 138 GLU A C 1
ATOM 1098 O O . GLU A 1 138 ? -7.699 21.797 19.891 1 98.75 138 GLU A O 1
ATOM 1103 N N . ALA A 1 139 ? -6.797 22.672 18.047 1 98.88 139 ALA A N 1
ATOM 1104 C CA . ALA A 1 139 ? -7.531 21.766 17.172 1 98.88 139 ALA A CA 1
ATOM 1105 C C . ALA A 1 139 ? -7.062 20.312 17.359 1 98.88 139 ALA A C 1
ATOM 1107 O O . ALA A 1 139 ? -7.871 19.391 17.344 1 98.88 139 ALA A O 1
ATOM 1108 N N . ALA A 1 140 ? -5.762 20.125 17.5 1 98.88 140 ALA A N 1
ATOM 1109 C CA . ALA A 1 140 ? -5.223 18.797 17.766 1 98.88 140 ALA A CA 1
ATOM 1110 C C . ALA A 1 140 ? -5.746 18.234 19.078 1 98.88 140 ALA A C 1
ATOM 1112 O O . ALA A 1 140 ? -6.082 17.062 19.172 1 98.88 140 ALA A O 1
ATOM 1113 N N . GLU A 1 141 ? -5.781 19.094 20.062 1 98.88 141 GLU A N 1
ATOM 1114 C CA . GLU A 1 141 ? -6.332 18.672 21.344 1 98.88 141 GLU A CA 1
ATOM 1115 C C . GLU A 1 141 ? -7.781 18.219 21.203 1 98.88 141 GLU A C 1
ATOM 1117 O O . GLU A 1 141 ? -8.195 17.234 21.828 1 98.88 141 GLU A O 1
ATOM 1122 N N . TYR A 1 142 ? -8.531 18.922 20.406 1 98.88 142 TYR A N 1
ATOM 1123 C CA . TYR A 1 142 ? -9.914 18.547 20.141 1 98.88 142 TYR A CA 1
ATOM 1124 C C . TYR A 1 142 ? -10 17.172 19.516 1 98.88 142 TYR A C 1
ATOM 1126 O O . TYR A 1 142 ? -10.898 16.391 19.844 1 98.88 142 TYR A O 1
ATOM 1134 N N . MET A 1 143 ? -9.086 16.859 18.609 1 98.94 143 MET A N 1
ATOM 1135 C CA . MET A 1 143 ? -9.062 15.555 17.969 1 98.94 143 MET A CA 1
ATOM 1136 C C . MET A 1 143 ? -8.891 14.445 19 1 98.94 143 MET A C 1
ATOM 1138 O O . MET A 1 143 ? -9.516 13.391 18.891 1 98.94 143 MET A O 1
ATOM 1142 N N . VAL A 1 144 ? -8.055 14.664 19.969 1 98.94 144 VAL A N 1
ATOM 1143 C CA . VAL A 1 144 ? -7.836 13.703 21.031 1 98.94 144 VAL A CA 1
ATOM 1144 C C . VAL A 1 144 ? -9.117 13.531 21.844 1 98.94 144 VAL A C 1
ATOM 1146 O O . VAL A 1 144 ? -9.523 12.406 22.156 1 98.94 144 VAL A O 1
ATOM 1149 N N . GLU A 1 145 ? -9.703 14.719 22.188 1 98.69 145 GLU A N 1
ATOM 1150 C CA . GLU A 1 145 ? -10.953 14.688 22.953 1 98.69 145 GLU A CA 1
ATOM 1151 C C . GLU A 1 145 ? -12.016 13.867 22.234 1 98.69 145 GLU A C 1
ATOM 1153 O O . GLU A 1 145 ? -12.828 13.195 22.875 1 98.69 145 GLU A O 1
ATOM 1158 N N . ARG A 1 146 ? -12.047 13.898 20.953 1 98.62 146 ARG A N 1
ATOM 1159 C CA . ARG A 1 146 ? -13.039 13.18 20.156 1 98.62 146 ARG A CA 1
ATOM 1160 C C . ARG A 1 146 ? -12.609 11.742 19.922 1 98.62 146 ARG A C 1
ATOM 1162 O O . ARG A 1 146 ? -13.375 10.938 19.375 1 98.62 146 ARG A O 1
ATOM 1169 N N . ASP A 1 147 ? -11.391 11.422 20.234 1 98.69 147 ASP A N 1
ATOM 1170 C CA . ASP A 1 147 ? -10.852 10.07 20.188 1 98.69 147 ASP A CA 1
ATOM 1171 C C . ASP A 1 147 ? -10.859 9.523 18.766 1 98.69 147 ASP A C 1
ATOM 1173 O O . ASP A 1 147 ? -11.359 8.422 18.516 1 98.69 147 ASP A O 1
ATOM 1177 N N . ILE A 1 148 ? -10.414 10.352 17.844 1 98.88 148 ILE A N 1
ATOM 1178 C CA . ILE A 1 148 ? -10.352 9.875 16.469 1 98.88 148 ILE A CA 1
ATOM 1179 C C . ILE A 1 148 ? -9.227 8.852 16.328 1 98.88 148 ILE A C 1
ATOM 1181 O O . ILE A 1 148 ? -8.336 8.773 17.172 1 98.88 148 ILE A O 1
ATOM 1185 N N . ALA A 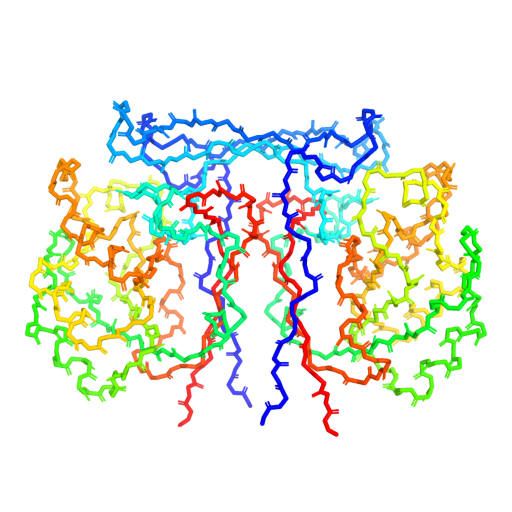1 149 ? -9.273 8.055 15.273 1 98.88 149 ALA A N 1
ATOM 1186 C CA . ALA A 1 149 ? -8.273 7 15.086 1 98.88 149 ALA A CA 1
ATOM 1187 C C . ALA A 1 149 ? -7.098 7.504 14.258 1 98.88 149 ALA A C 1
ATOM 1189 O O . ALA A 1 149 ? -5.973 7.02 14.406 1 98.88 149 ALA A O 1
ATOM 1190 N N . CYS A 1 150 ? -7.367 8.438 13.398 1 98.94 150 CYS A N 1
ATOM 1191 C CA . CYS A 1 150 ? -6.359 8.914 12.461 1 98.94 150 CYS A CA 1
ATOM 1192 C C . CYS A 1 150 ? -6.707 10.312 11.953 1 98.94 150 CYS A C 1
ATOM 1194 O O . CYS A 1 150 ? -7.875 10.609 11.695 1 98.94 150 CYS A O 1
ATOM 1196 N N . PHE A 1 151 ? -5.703 11.117 11.93 1 99 151 PHE A N 1
ATOM 1197 C CA . PHE A 1 151 ? -5.82 12.422 11.297 1 99 151 PHE A CA 1
ATOM 1198 C C . PHE A 1 151 ? -5.105 12.445 9.953 1 99 151 PHE A C 1
ATOM 1200 O O . PHE A 1 151 ? -3.934 12.07 9.867 1 99 151 PHE A O 1
ATOM 1207 N N . ALA A 1 152 ? -5.828 12.891 8.883 1 99 152 ALA A N 1
ATOM 1208 C CA . ALA A 1 152 ? -5.262 13 7.543 1 99 152 ALA A CA 1
ATOM 1209 C C . ALA A 1 152 ? -5.402 14.422 7 1 99 152 ALA A C 1
ATOM 1211 O O . ALA A 1 152 ? -6.414 15.086 7.234 1 99 152 ALA A O 1
ATOM 1212 N N . ILE A 1 153 ? -4.41 14.836 6.176 1 98.94 153 ILE A N 1
ATOM 1213 C CA . ILE A 1 153 ? -4.438 16.203 5.664 1 98.94 153 ILE A CA 1
ATOM 1214 C C . ILE A 1 153 ? -3.762 16.266 4.297 1 98.94 153 ILE A C 1
ATOM 1216 O O . ILE A 1 153 ? -2.814 15.516 4.035 1 98.94 153 ILE A O 1
ATOM 1220 N N . ASP A 1 154 ? -4.195 17.109 3.416 1 98.56 154 ASP A N 1
ATOM 1221 C CA . ASP A 1 154 ? -3.65 17.234 2.068 1 98.56 154 ASP A CA 1
ATOM 1222 C C . ASP A 1 154 ? -2.447 18.172 2.045 1 98.56 154 ASP A C 1
ATOM 1224 O O . ASP A 1 154 ? -2.014 18.609 0.976 1 98.56 154 ASP A O 1
ATOM 1228 N N . ALA A 1 155 ? -1.86 18.422 3.158 1 97.88 155 ALA A N 1
ATOM 1229 C CA . ALA A 1 155 ? -0.688 19.281 3.271 1 97.88 155 ALA A CA 1
ATOM 1230 C C . ALA A 1 155 ? 0.591 18.453 3.381 1 97.88 155 ALA A C 1
ATOM 1232 O O . ALA A 1 155 ? 0.54 17.25 3.627 1 97.88 155 ALA A O 1
ATOM 1233 N N . LEU A 1 156 ? 1.73 19.172 3.197 1 97.19 156 LEU A N 1
ATOM 1234 C CA . LEU A 1 156 ? 3.025 18.516 3.32 1 97.19 156 LEU A CA 1
ATOM 1235 C C . LEU A 1 156 ? 3.23 17.984 4.734 1 97.19 156 LEU A C 1
ATOM 1237 O O . LEU A 1 156 ? 3.889 16.953 4.93 1 97.19 156 LEU A O 1
ATOM 1241 N N . SER A 1 157 ? 2.686 18.688 5.652 1 97.25 157 SER A N 1
ATOM 1242 C CA . SER A 1 157 ? 2.812 18.344 7.066 1 97.25 157 SER A CA 1
ATOM 1243 C C . SER A 1 157 ? 1.533 18.672 7.828 1 97.25 157 SER A C 1
ATOM 1245 O O . SER A 1 157 ? 0.77 19.547 7.43 1 97.25 157 SER A O 1
ATOM 1247 N N . ALA A 1 158 ? 1.39 17.938 8.914 1 98.25 158 ALA A N 1
ATOM 1248 C CA . ALA A 1 158 ? 0.277 18.219 9.812 1 98.25 158 ALA A CA 1
ATOM 1249 C C . ALA A 1 158 ? 0.575 19.438 10.695 1 98.25 158 ALA A C 1
ATOM 1251 O O . ALA A 1 158 ? -0.329 19.984 11.32 1 98.25 158 ALA A O 1
ATOM 1252 N N . ASP A 1 159 ? 1.838 19.844 10.766 1 98.44 159 ASP A N 1
ATOM 1253 C CA . ASP A 1 159 ? 2.227 20.938 11.641 1 98.44 159 ASP A CA 1
ATOM 1254 C C . ASP A 1 159 ? 2.49 22.203 10.836 1 98.44 159 ASP A C 1
ATOM 1256 O O . ASP A 1 159 ? 2.562 22.172 9.609 1 98.44 159 ASP A O 1
ATOM 1260 N N . LYS A 1 160 ? 2.641 23.312 11.562 1 97.38 160 LYS A N 1
ATOM 1261 C CA . LYS A 1 160 ? 2.828 24.641 10.969 1 97.38 160 LYS A CA 1
ATOM 1262 C C . LYS A 1 160 ? 4.055 24.672 10.062 1 97.38 160 LYS A C 1
ATOM 1264 O O . LYS A 1 160 ? 5.117 24.156 10.43 1 97.38 160 LYS A O 1
ATOM 1269 N N . PRO A 1 161 ? 3.877 25.203 8.836 1 96 161 PRO A N 1
ATOM 1270 C CA . PRO A 1 161 ? 5.051 25.344 7.973 1 96 161 PRO A CA 1
ATOM 1271 C C . PRO A 1 161 ? 6.188 26.125 8.641 1 96 161 PRO A C 1
ATOM 1273 O O . PRO A 1 161 ? 5.957 27.172 9.234 1 96 161 PRO A O 1
ATOM 1276 N N . GLY A 1 162 ? 7.352 25.562 8.602 1 93.06 162 GLY A N 1
ATOM 1277 C CA . GLY A 1 162 ? 8.539 26.234 9.117 1 93.06 162 GLY A CA 1
ATOM 1278 C C . GLY A 1 162 ? 8.734 26.031 10.609 1 93.06 162 GLY A C 1
ATOM 1279 O O . GLY A 1 162 ? 9.703 26.516 11.188 1 93.06 162 GLY A O 1
ATOM 1280 N N . ALA A 1 163 ? 7.84 25.312 11.188 1 94.38 163 ALA A N 1
ATOM 1281 C CA . ALA A 1 163 ? 7.957 25.078 12.617 1 94.38 163 ALA A CA 1
ATOM 1282 C C . ALA A 1 163 ? 9.219 24.281 12.945 1 94.38 163 ALA A C 1
ATOM 1284 O O . ALA A 1 163 ? 9.602 23.375 12.195 1 94.38 163 ALA A O 1
ATOM 1285 N N . GLU A 1 164 ? 9.812 24.625 14.062 1 94.5 164 GLU A N 1
ATOM 1286 C CA . GLU A 1 164 ? 10.867 23.781 14.609 1 94.5 164 GLU A CA 1
ATOM 1287 C C . GLU A 1 164 ? 10.305 22.469 15.133 1 94.5 164 GLU A C 1
ATOM 1289 O O . GLU A 1 164 ? 9.125 22.375 15.469 1 94.5 164 GLU A O 1
ATOM 1294 N N . LEU A 1 165 ? 11.18 21.484 15.211 1 93.5 165 LEU A N 1
ATOM 1295 C CA . LEU A 1 165 ? 10.734 20.141 15.602 1 93.5 165 LEU A CA 1
ATOM 1296 C C . LEU A 1 165 ? 9.984 20.188 16.922 1 93.5 165 LEU A C 1
ATOM 1298 O O . LEU A 1 165 ? 8.93 19.562 17.062 1 93.5 165 LEU A O 1
ATOM 1302 N N . ALA A 1 166 ? 10.477 20.953 17.844 1 94.19 166 ALA A N 1
ATOM 1303 C CA . ALA A 1 166 ? 9.875 21.047 19.156 1 94.19 166 ALA A CA 1
ATOM 1304 C C . ALA A 1 166 ? 8.477 21.672 19.078 1 94.19 166 ALA A C 1
ATOM 1306 O O . ALA A 1 166 ? 7.691 21.562 20.031 1 94.19 166 ALA A O 1
ATOM 1307 N N . GLU A 1 167 ? 8.172 22.25 17.953 1 96 167 GLU A N 1
ATOM 1308 C CA . GLU A 1 167 ? 6.902 22.938 17.766 1 96 167 GLU A CA 1
ATOM 1309 C C . GLU A 1 167 ? 5.953 22.141 16.891 1 96 167 GLU A C 1
ATOM 1311 O O . GLU A 1 167 ? 4.945 22.656 16.406 1 96 167 GLU A O 1
ATOM 1316 N N . HIS A 1 168 ? 6.324 20.906 16.703 1 97.75 168 HIS A N 1
ATOM 1317 C CA . HIS A 1 168 ? 5.418 20.016 15.984 1 97.75 168 HIS A CA 1
ATOM 1318 C C . HIS A 1 168 ? 4.27 19.562 16.875 1 97.75 168 HIS A C 1
ATOM 1320 O O . HIS A 1 168 ? 4.121 18.359 17.156 1 97.75 168 HIS A O 1
ATOM 1326 N N . HIS A 1 169 ? 3.414 20.453 17.25 1 98 169 HIS A N 1
ATOM 1327 C CA . HIS A 1 169 ? 2.387 20.281 18.266 1 98 169 HIS A CA 1
ATOM 1328 C C . HIS A 1 169 ? 1.383 19.203 17.859 1 98 169 HIS A C 1
ATOM 1330 O O . HIS A 1 169 ? 0.921 18.422 18.703 1 98 169 HIS A O 1
ATOM 1336 N N . VAL A 1 170 ? 1.054 19.125 16.594 1 98.81 170 VAL A N 1
ATOM 1337 C CA . VAL A 1 170 ? 0.07 18.156 16.141 1 98.81 170 VAL A CA 1
ATOM 1338 C C . VAL A 1 170 ? 0.629 16.734 16.328 1 98.81 170 VAL A C 1
ATOM 1340 O O . VAL A 1 170 ? -0.02 15.883 16.922 1 98.81 170 VAL A O 1
ATOM 1343 N N . HIS A 1 171 ? 1.857 16.5 15.867 1 98.81 171 HIS A N 1
ATOM 1344 C CA . HIS A 1 171 ? 2.49 15.195 16.031 1 98.81 171 HIS A CA 1
ATOM 1345 C C . HIS A 1 171 ? 2.602 14.82 17.5 1 98.81 171 HIS A C 1
ATOM 1347 O O . HIS A 1 171 ? 2.24 13.703 17.891 1 98.81 171 HIS A O 1
ATOM 1353 N N . TYR A 1 172 ? 3.031 15.781 18.281 1 98.56 172 TYR A N 1
ATOM 1354 C CA . TYR A 1 172 ? 3.301 15.5 19.688 1 98.56 172 TYR A CA 1
ATOM 1355 C C . TYR A 1 172 ? 2.002 15.336 20.469 1 98.56 172 TYR A C 1
ATOM 1357 O O . TYR A 1 172 ? 1.998 14.773 21.562 1 98.56 172 TYR A O 1
ATOM 1365 N N . THR A 1 173 ? 0.93 15.875 19.984 1 98.88 173 THR A N 1
ATOM 1366 C CA . THR A 1 173 ? -0.354 15.719 20.656 1 98.88 173 THR A CA 1
ATOM 1367 C C . THR A 1 173 ? -1.024 14.406 20.266 1 98.88 173 THR A C 1
ATOM 1369 O O . THR A 1 173 ? -1.569 13.703 21.109 1 98.88 173 THR A O 1
ATOM 1372 N N . LEU A 1 174 ? -1.01 14.023 19.031 1 98.94 174 LEU A N 1
ATOM 1373 C CA . LEU A 1 174 ? -1.814 12.922 18.5 1 98.94 174 LEU A CA 1
ATOM 1374 C C . LEU A 1 174 ? -1.098 11.594 18.688 1 98.94 174 LEU A C 1
ATOM 1376 O O . LEU A 1 174 ? -1.699 10.617 19.141 1 98.94 174 LEU A O 1
ATOM 1380 N N . LEU A 1 175 ? 0.18 11.492 18.375 1 98.88 175 LEU A N 1
ATOM 1381 C CA . LEU A 1 175 ? 0.882 10.219 18.25 1 98.88 175 LEU A CA 1
ATOM 1382 C C . LEU A 1 175 ? 0.99 9.523 19.609 1 98.88 175 LEU A C 1
ATOM 1384 O O . LEU A 1 175 ? 0.803 8.312 19.719 1 98.88 175 LEU A O 1
ATOM 1388 N N . PRO A 1 176 ? 1.271 10.281 20.75 1 98.69 176 PRO A N 1
ATOM 1389 C CA . PRO A 1 176 ? 1.296 9.609 22.047 1 98.69 176 PRO A CA 1
ATOM 1390 C C . PRO A 1 176 ? -0.048 8.992 22.422 1 98.69 176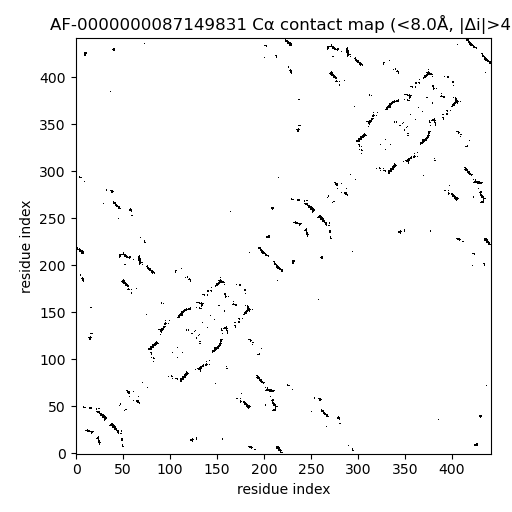 PRO A C 1
ATOM 1392 O O . PRO A 1 176 ? -0.1 8.07 23.234 1 98.69 176 PRO A O 1
ATOM 1395 N N . GLU A 1 177 ? -1.136 9.523 21.844 1 98.75 177 GLU A N 1
ATOM 1396 C CA . GLU A 1 177 ? -2.479 9.016 22.109 1 98.75 177 GLU A CA 1
ATOM 1397 C C . GLU A 1 177 ? -2.859 7.914 21.125 1 98.75 177 GLU A C 1
ATOM 1399 O O . GLU A 1 177 ? -4.023 7.523 21.031 1 98.75 177 GLU A O 1
ATOM 1404 N N . ASP A 1 178 ? -1.904 7.477 20.359 1 98.69 178 ASP A N 1
ATOM 1405 C CA . ASP A 1 178 ? -2.041 6.414 19.375 1 98.69 178 ASP A CA 1
ATOM 1406 C C . ASP A 1 178 ? -3.016 6.816 18.266 1 98.69 178 ASP A C 1
ATOM 1408 O O . ASP A 1 178 ? -3.783 5.984 17.766 1 98.69 178 ASP A O 1
ATOM 1412 N N . ILE A 1 179 ? -3.127 8.078 18 1 98.88 179 ILE A N 1
ATOM 1413 C CA . ILE A 1 179 ? -3.832 8.586 16.828 1 98.88 179 ILE A CA 1
ATOM 1414 C C . ILE A 1 179 ? -2.859 8.727 15.664 1 98.88 179 ILE A C 1
ATOM 1416 O O . ILE A 1 179 ? -1.92 9.523 15.719 1 98.88 179 ILE A O 1
ATOM 1420 N N . LEU A 1 180 ? -3.062 7.961 14.578 1 98.94 180 LEU A N 1
ATOM 1421 C CA . LEU A 1 180 ? -2.176 7.957 13.422 1 98.94 180 LEU A CA 1
ATOM 1422 C C . LEU A 1 180 ? -2.33 9.242 12.617 1 98.94 180 LEU A C 1
ATOM 1424 O O . LEU A 1 180 ? -3.332 9.945 12.75 1 98.94 180 LEU A O 1
ATOM 1428 N N . ILE A 1 181 ? -1.295 9.547 11.836 1 98.94 181 ILE A N 1
ATOM 1429 C CA . ILE A 1 181 ? -1.338 10.734 11 1 98.94 181 ILE A CA 1
ATOM 1430 C C . ILE A 1 181 ? -1.047 10.359 9.547 1 98.94 181 ILE A C 1
ATOM 1432 O O . ILE A 1 181 ? -0.131 9.578 9.273 1 98.94 181 ILE A O 1
ATOM 1436 N N . ILE A 1 182 ? -1.847 10.836 8.641 1 98.94 182 ILE A N 1
ATOM 1437 C CA . ILE A 1 182 ? -1.575 10.742 7.207 1 98.94 182 ILE A CA 1
ATOM 1438 C C . ILE A 1 182 ? -1.337 12.133 6.633 1 98.94 182 ILE A C 1
ATOM 1440 O O . ILE A 1 182 ? -2.135 13.047 6.855 1 98.94 182 ILE A O 1
ATOM 1444 N N . GLU A 1 183 ? -0.266 12.297 5.977 1 98.81 183 GLU A N 1
ATOM 1445 C CA . GLU A 1 183 ? 0.066 13.547 5.301 1 98.81 183 GLU A CA 1
ATOM 1446 C C . GLU A 1 183 ? 0.157 13.344 3.789 1 98.81 183 GLU A C 1
ATOM 1448 O O . GLU A 1 183 ? 0.33 12.219 3.316 1 98.81 183 GLU A O 1
ATOM 1453 N N . GLY A 1 184 ? 0.009 14.414 3.072 1 98.62 184 GLY A N 1
ATOM 1454 C CA . GLY A 1 184 ? 0.193 14.391 1.631 1 98.62 184 GLY A CA 1
ATOM 1455 C C . GLY A 1 184 ? -0.987 13.797 0.887 1 98.62 184 GLY A C 1
ATOM 1456 O O . GLY A 1 184 ? -0.819 13.195 -0.175 1 98.62 184 GLY A O 1
ATOM 1457 N N . VAL A 1 185 ? -2.191 13.922 1.453 1 98.88 185 VAL A N 1
ATOM 1458 C CA . VAL A 1 185 ? -3.395 13.445 0.776 1 98.88 185 VAL A CA 1
ATOM 1459 C C . VAL A 1 185 ? -3.594 14.219 -0.525 1 98.88 185 VAL A C 1
ATOM 1461 O O . VAL A 1 185 ? -3.346 15.422 -0.583 1 98.88 185 VAL A O 1
ATOM 1464 N N . ALA A 1 186 ? -4.051 13.531 -1.544 1 98.5 186 ALA A N 1
ATOM 1465 C CA . ALA A 1 186 ? -4.234 14.156 -2.854 1 98.5 186 ALA A CA 1
ATOM 1466 C C . ALA A 1 186 ? -5.68 14.016 -3.33 1 98.5 186 ALA A C 1
ATOM 1468 O O . ALA A 1 186 ? -6.461 13.266 -2.746 1 98.5 186 ALA A O 1
ATOM 1469 N N . ASN A 1 187 ? -6.035 14.781 -4.309 1 98.31 187 ASN A N 1
ATOM 1470 C CA . ASN A 1 187 ? -7.25 14.617 -5.098 1 98.31 187 ASN A CA 1
ATOM 1471 C C . ASN A 1 187 ? -8.5 14.883 -4.266 1 98.31 187 ASN A C 1
ATOM 1473 O O . ASN A 1 187 ? -9.555 14.281 -4.5 1 98.31 187 ASN A O 1
ATOM 1477 N N . LEU A 1 188 ? -8.414 15.766 -3.291 1 98.31 188 LEU A N 1
ATOM 1478 C CA . LEU A 1 188 ? -9.57 16.031 -2.443 1 98.31 188 LEU A CA 1
ATOM 1479 C C . LEU A 1 188 ? -10.586 16.922 -3.166 1 98.31 188 LEU A C 1
ATOM 1481 O O . LEU A 1 188 ? -11.734 17.031 -2.732 1 98.31 188 LEU A O 1
ATOM 1485 N N . GLU A 1 189 ? -10.172 17.516 -4.289 1 97.31 189 GLU A N 1
ATOM 1486 C CA . GLU A 1 189 ? -11.117 18.266 -5.113 1 97.31 189 GLU A CA 1
ATOM 1487 C C . GLU A 1 189 ? -12.195 17.359 -5.695 1 97.31 189 GLU A C 1
ATOM 1489 O O . GLU A 1 189 ? -13.234 17.844 -6.152 1 97.31 189 GLU A O 1
ATOM 1494 N N . ALA A 1 190 ? -11.969 16.078 -5.688 1 96.94 190 ALA A N 1
ATOM 1495 C CA . ALA A 1 190 ? -12.891 15.125 -6.273 1 96.94 190 ALA A CA 1
ATOM 1496 C C . ALA A 1 190 ? -13.992 14.742 -5.285 1 96.94 190 ALA A C 1
ATOM 1498 O O . ALA A 1 190 ? -14.922 14.016 -5.633 1 96.94 190 ALA A O 1
ATOM 1499 N N . VAL A 1 191 ? -13.945 15.227 -4.043 1 97.31 191 VAL A N 1
ATOM 1500 C CA . VAL A 1 191 ? -14.914 14.836 -3.02 1 97.31 191 VAL A CA 1
ATOM 1501 C C . VAL A 1 191 ? -15.438 16.078 -2.305 1 97.31 191 VAL A C 1
ATOM 1503 O O . VAL A 1 191 ? -14.844 17.156 -2.391 1 97.31 191 VAL A O 1
ATOM 1506 N N . SER A 1 192 ? -16.578 15.938 -1.622 1 97.56 192 SER A N 1
ATOM 1507 C CA . SER A 1 192 ? -17.156 16.984 -0.789 1 97.56 192 SER A CA 1
ATOM 1508 C C . SER A 1 192 ? -17.062 16.625 0.691 1 97.56 192 SER A C 1
ATOM 1510 O O . SER A 1 192 ? -16.859 15.461 1.045 1 97.56 192 SER A O 1
ATOM 1512 N N . ALA A 1 193 ? -17.172 17.609 1.481 1 98.5 193 ALA A N 1
ATOM 1513 C CA . ALA A 1 193 ? -17.219 17.359 2.918 1 98.5 193 ALA A CA 1
ATOM 1514 C C . ALA A 1 193 ? -18.375 16.406 3.266 1 98.5 193 ALA A C 1
ATOM 1516 O O . ALA A 1 193 ? -19.438 16.469 2.646 1 98.5 193 ALA A O 1
ATOM 1517 N N . GLY A 1 194 ? -18.109 15.562 4.219 1 98.38 194 GLY A N 1
ATOM 1518 C CA . GLY A 1 194 ? -19.156 14.617 4.605 1 98.38 194 GLY A CA 1
ATOM 1519 C C . GLY A 1 194 ? -18.594 13.32 5.172 1 98.38 194 GLY A C 1
ATOM 1520 O O . GLY A 1 194 ? -17.422 13.234 5.496 1 98.38 194 GLY A O 1
ATOM 1521 N N . ARG A 1 195 ? -19.516 12.336 5.371 1 98.38 195 ARG A N 1
ATOM 1522 C CA . ARG A 1 195 ? -19.156 11.039 5.922 1 98.38 195 ARG A CA 1
ATOM 1523 C C . ARG A 1 195 ? -18.766 10.062 4.816 1 98.38 195 ARG A C 1
ATOM 1525 O O . ARG A 1 195 ? -19.391 10.039 3.756 1 98.38 195 ARG A O 1
ATOM 1532 N N . TYR A 1 196 ? -17.781 9.273 5.145 1 98.5 196 TYR A N 1
ATOM 1533 C CA . TYR A 1 196 ? -17.234 8.375 4.141 1 98.5 196 TYR A CA 1
ATOM 1534 C C . TYR A 1 196 ? -16.859 7.023 4.754 1 98.5 196 TYR A C 1
ATOM 1536 O O . TYR A 1 196 ? -16.547 6.941 5.945 1 98.5 196 TYR A O 1
ATOM 1544 N N . ASP A 1 197 ? -16.938 5.949 3.939 1 98.25 197 ASP A N 1
ATOM 1545 C CA . ASP A 1 197 ? -16.094 4.777 4.18 1 98.25 197 ASP A CA 1
ATOM 1546 C C . ASP A 1 197 ? -14.641 5.055 3.803 1 98.25 197 ASP A C 1
ATOM 1548 O O . ASP A 1 197 ? -14.367 5.762 2.832 1 98.25 197 ASP A O 1
ATOM 1552 N N . VAL A 1 198 ? -13.75 4.523 4.566 1 98.75 198 VAL A N 1
ATOM 1553 C CA . VAL A 1 198 ? -12.336 4.812 4.355 1 98.75 198 VAL A CA 1
ATOM 1554 C C . VAL A 1 198 ? -11.539 3.508 4.301 1 98.75 198 VAL A C 1
ATOM 1556 O O . VAL A 1 198 ? -11.773 2.6 5.102 1 98.75 198 VAL A O 1
ATOM 1559 N N . ILE A 1 199 ? -10.672 3.371 3.338 1 98.88 199 ILE A N 1
ATOM 1560 C CA . ILE A 1 199 ? -9.617 2.367 3.277 1 98.88 199 ILE A CA 1
ATOM 1561 C C . ILE A 1 199 ? -8.258 3.055 3.244 1 98.88 199 ILE A C 1
ATOM 1563 O O . ILE A 1 199 ? -8 3.9 2.385 1 98.88 199 ILE A O 1
ATOM 1567 N N . ALA A 1 200 ? -7.43 2.803 4.148 1 98.88 200 ALA A N 1
ATOM 1568 C CA . ALA A 1 200 ? -6.059 3.291 4.215 1 98.88 200 ALA A CA 1
ATOM 1569 C C . ALA A 1 200 ? -5.09 2.166 4.57 1 98.88 200 ALA A C 1
ATOM 1571 O O . ALA A 1 200 ? -5.098 1.663 5.695 1 98.88 200 ALA A O 1
ATOM 1572 N N . THR A 1 201 ? -4.246 1.837 3.641 1 98.88 201 THR A N 1
ATOM 1573 C CA . THR A 1 201 ? -3.461 0.624 3.846 1 98.88 201 THR A CA 1
ATOM 1574 C C . THR A 1 201 ? -1.968 0.924 3.764 1 98.88 201 THR A C 1
ATOM 1576 O O . THR A 1 201 ? -1.43 1.129 2.674 1 98.88 201 THR A O 1
ATOM 1579 N N . PRO A 1 202 ? -1.3 0.927 4.867 1 98.88 202 PRO A N 1
ATOM 1580 C CA . PRO A 1 202 ? 0.162 1.019 4.832 1 98.88 202 PRO A CA 1
ATOM 1581 C C . PRO A 1 202 ? 0.828 -0.303 4.457 1 98.88 202 PRO A C 1
ATOM 1583 O O . PRO A 1 202 ? 0.223 -1.367 4.609 1 98.88 202 PRO A O 1
ATOM 1586 N N . ILE A 1 203 ? 1.985 -0.218 3.844 1 98.81 203 ILE A N 1
ATOM 1587 C CA . ILE A 1 203 ? 2.836 -1.4 3.775 1 98.81 203 ILE A CA 1
ATOM 1588 C C . ILE A 1 203 ? 3.428 -1.689 5.156 1 98.81 203 ILE A C 1
ATOM 1590 O O . ILE A 1 203 ? 3.973 -0.794 5.805 1 98.81 203 ILE A O 1
ATOM 1594 N N . PRO A 1 204 ? 3.248 -2.904 5.613 1 98.88 204 PRO A N 1
ATOM 1595 C CA . PRO A 1 204 ? 3.732 -3.213 6.961 1 98.88 204 PRO A CA 1
ATOM 1596 C C . PRO A 1 204 ? 5.242 -3.436 7.008 1 98.88 204 PRO A C 1
ATOM 1598 O O . PRO A 1 204 ? 5.699 -4.578 7.086 1 98.88 204 PRO A O 1
ATOM 1601 N N . TYR A 1 205 ? 6.012 -2.361 7.047 1 98.81 205 TYR A N 1
ATOM 1602 C CA . TYR A 1 205 ? 7.457 -2.457 7.23 1 98.81 205 TYR A CA 1
ATOM 1603 C C . TYR A 1 205 ? 7.801 -2.836 8.664 1 98.81 205 TYR A C 1
ATOM 1605 O O . TYR A 1 205 ? 7.379 -2.162 9.609 1 98.81 205 TYR A O 1
ATOM 1613 N N . ASP A 1 206 ? 8.57 -3.844 8.836 1 98.62 206 ASP A N 1
ATOM 1614 C CA . ASP A 1 206 ? 8.867 -4.414 10.141 1 98.62 206 ASP A CA 1
ATOM 1615 C C . ASP A 1 206 ? 9.562 -3.393 11.039 1 98.62 206 ASP A C 1
ATOM 1617 O O . ASP A 1 206 ? 10.633 -2.883 10.703 1 98.62 206 ASP A O 1
ATOM 1621 N N . ASN A 1 207 ? 8.891 -3.08 12.141 1 98.44 207 ASN A N 1
ATOM 1622 C CA . ASN A 1 207 ? 9.453 -2.252 13.195 1 98.44 207 ASN A CA 1
ATOM 1623 C C . ASN A 1 207 ? 9.875 -0.88 12.672 1 98.44 207 ASN A C 1
ATOM 1625 O O . ASN A 1 207 ? 10.953 -0.387 13.008 1 98.44 207 ASN A O 1
ATOM 1629 N N . ARG A 1 208 ? 9.008 -0.243 11.852 1 98.75 208 ARG A N 1
ATOM 1630 C CA . ARG A 1 208 ? 9.383 1.043 11.273 1 98.75 208 ARG A CA 1
ATOM 1631 C C . ARG A 1 208 ? 8.367 2.123 11.625 1 98.75 208 ARG A C 1
ATOM 1633 O O . ARG A 1 208 ? 7.312 1.828 12.195 1 98.75 208 ARG A O 1
ATOM 1640 N N . ASP A 1 209 ? 8.672 3.33 11.328 1 98.81 209 ASP A N 1
ATOM 1641 C CA . ASP A 1 209 ? 8.07 4.535 11.891 1 98.81 209 ASP A CA 1
ATOM 1642 C C . ASP A 1 209 ? 6.93 5.043 11.016 1 98.81 209 ASP A C 1
ATOM 1644 O O . ASP A 1 209 ? 6.125 5.871 11.445 1 98.81 209 ASP A O 1
ATOM 1648 N N . GLY A 1 210 ? 6.82 4.602 9.836 1 98.88 210 GLY A N 1
ATOM 1649 C CA . GLY A 1 210 ? 5.816 5.051 8.891 1 98.88 210 GLY A CA 1
ATOM 1650 C C . GLY A 1 210 ? 5.828 4.27 7.59 1 98.88 210 GLY A C 1
ATOM 1651 O O . GLY A 1 210 ? 6.582 3.303 7.449 1 98.88 210 GLY A O 1
ATOM 1652 N N . SER A 1 211 ? 4.973 4.664 6.684 1 98.88 211 SER A N 1
ATOM 1653 C CA . SER A 1 211 ? 4.824 3.986 5.402 1 98.88 211 SER A CA 1
ATOM 1654 C C . SER A 1 211 ? 4.016 4.828 4.418 1 98.88 211 SER A C 1
ATOM 1656 O O . SER A 1 211 ? 3.117 5.566 4.82 1 98.88 211 SER A O 1
ATOM 1658 N N . GLN A 1 212 ? 4.348 4.641 3.125 1 98.81 212 GLN A N 1
ATOM 1659 C CA . GLN A 1 212 ? 3.379 5.062 2.117 1 98.81 212 GLN A CA 1
ATOM 1660 C C . GLN A 1 212 ? 2.051 4.332 2.289 1 98.81 212 GLN A C 1
ATOM 1662 O O . GLN A 1 212 ? 2.016 3.205 2.783 1 98.81 212 GLN A O 1
ATOM 1667 N N . VAL A 1 213 ? 0.978 5.012 1.923 1 98.75 213 VAL A N 1
ATOM 1668 C CA . VAL A 1 213 ? -0.341 4.402 2.061 1 98.75 213 VAL A CA 1
ATOM 1669 C C . VAL A 1 213 ? -1.127 4.57 0.763 1 98.75 213 VAL A C 1
ATOM 1671 O O . VAL A 1 213 ? -0.847 5.477 -0.027 1 98.75 213 VAL A O 1
ATOM 1674 N N . ARG A 1 214 ? -1.953 3.648 0.456 1 98.94 214 ARG A N 1
ATOM 1675 C CA . ARG A 1 214 ? -3.076 3.904 -0.441 1 98.94 214 ARG A CA 1
ATOM 1676 C C . ARG A 1 214 ? -4.309 4.348 0.339 1 98.94 214 ARG A C 1
ATOM 1678 O O . ARG A 1 214 ? -4.715 3.689 1.297 1 98.94 214 ARG A O 1
ATOM 1685 N N . LEU A 1 215 ? -4.855 5.465 0.021 1 98.94 215 LEU A N 1
ATOM 1686 C CA . LEU A 1 215 ? -6.004 6.039 0.713 1 98.94 215 LEU A CA 1
ATOM 1687 C C . LEU A 1 215 ? -7.203 6.156 -0.223 1 98.94 215 LEU A C 1
ATOM 1689 O O . LEU A 1 215 ? -7.164 6.91 -1.196 1 98.94 215 LEU A O 1
ATOM 1693 N N . LEU A 1 216 ? -8.258 5.391 0.028 1 98.94 216 LEU A N 1
ATOM 1694 C CA . LEU A 1 216 ? -9.5 5.387 -0.74 1 98.94 216 LEU A CA 1
ATOM 1695 C C . LEU A 1 216 ? -10.68 5.809 0.13 1 98.94 216 LEU A C 1
ATOM 1697 O O . LEU A 1 216 ? -10.742 5.457 1.31 1 98.94 216 LEU A O 1
ATOM 1701 N N . VAL A 1 217 ? -11.609 6.496 -0.476 1 98.81 217 VAL A N 1
ATOM 1702 C CA . VAL A 1 217 ? -12.82 6.852 0.255 1 98.81 217 VAL A CA 1
ATOM 1703 C C . VAL A 1 217 ? -14.047 6.582 -0.614 1 98.81 217 VAL A C 1
ATOM 1705 O O . VAL A 1 217 ? -13.953 6.574 -1.844 1 98.81 217 VAL A O 1
ATOM 1708 N N . ARG A 1 218 ? -15.125 6.383 0.02 1 98.38 218 ARG A N 1
ATOM 1709 C CA . ARG A 1 218 ? -16.422 6.223 -0.618 1 98.38 218 ARG A CA 1
ATOM 1710 C C . ARG A 1 218 ? -17.516 6.941 0.172 1 98.38 218 ARG A C 1
ATOM 1712 O O . ARG A 1 218 ? -17.719 6.664 1.355 1 98.38 218 ARG A O 1
ATOM 1719 N N . PRO A 1 219 ? -18.219 7.938 -0.5 1 97.44 219 PRO A N 1
ATOM 1720 C CA . PRO A 1 219 ? -19.25 8.672 0.239 1 97.44 219 PRO A CA 1
ATOM 1721 C C . PRO A 1 219 ? -20.328 7.766 0.8 1 97.44 219 PRO A C 1
ATOM 1723 O O . PRO A 1 219 ? -20.766 6.82 0.13 1 97.44 219 PRO A O 1
ATOM 1726 N N . GLN A 1 220 ? -20.656 8.148 2.047 1 95 220 GLN A N 1
ATOM 1727 C CA . GLN A 1 220 ? -21.781 7.445 2.652 1 95 220 GLN A CA 1
ATOM 1728 C C . GLN A 1 220 ? -23.094 8.156 2.354 1 95 220 GLN A C 1
ATOM 1730 O O . GLN A 1 220 ? -23.141 9.391 2.279 1 95 220 GLN A O 1
ATOM 1735 N N . GLU A 1 221 ? -24.203 7.43 1.898 1 77.44 221 GLU A N 1
ATOM 1736 C CA . GLU A 1 221 ? -25.531 7.977 1.629 1 77.44 221 GLU A CA 1
ATOM 1737 C C . GLU A 1 221 ? -26.188 8.5 2.906 1 77.44 221 GLU A C 1
ATOM 1739 O O . GLU A 1 221 ? -25.938 7.98 3.996 1 77.44 221 GLU A O 1
ATOM 1744 N N . MET B 1 1 ? -20.438 -9.461 11.586 1 42.31 1 MET B N 1
ATOM 1745 C CA . MET B 1 1 ? -19.969 -9 10.289 1 42.31 1 MET B CA 1
ATOM 1746 C C . MET B 1 1 ? -18.578 -9.555 9.992 1 42.31 1 MET B C 1
ATOM 1748 O O . MET B 1 1 ? -17.688 -9.516 10.859 1 42.31 1 MET B O 1
ATOM 1752 N N . SER B 1 2 ? -18.438 -10.492 8.883 1 59.34 2 SER B N 1
ATOM 1753 C CA . SER B 1 2 ? -17.172 -11.195 8.68 1 59.34 2 SER B CA 1
ATOM 1754 C C . SER B 1 2 ? -16.016 -10.227 8.555 1 59.34 2 SER B C 1
ATOM 1756 O O . SER B 1 2 ? -16.156 -9.133 8 1 59.34 2 SER B O 1
ATOM 1758 N N . GLU B 1 3 ? -14.984 -10.273 9.414 1 88.12 3 GLU B N 1
ATOM 1759 C CA . GLU B 1 3 ? -13.836 -9.398 9.625 1 88.12 3 GLU B CA 1
ATOM 1760 C C . GLU B 1 3 ? -12.82 -9.539 8.492 1 88.12 3 GLU B C 1
ATOM 1762 O O . GLU B 1 3 ? -12.719 -10.602 7.871 1 88.12 3 GLU B O 1
ATOM 1767 N N . TRP B 1 4 ? -12.398 -8.508 7.992 1 98.31 4 TRP B N 1
ATOM 1768 C CA . TRP B 1 4 ? -11.297 -8.492 7.031 1 98.31 4 TRP B CA 1
ATOM 1769 C C . TRP B 1 4 ? -10.086 -9.227 7.586 1 98.31 4 TRP B C 1
ATOM 1771 O O . TRP B 1 4 ? -9.781 -9.133 8.773 1 98.31 4 TRP B O 1
ATOM 1781 N N . ILE B 1 5 ? -9.445 -10 6.723 1 98.69 5 ILE B N 1
ATOM 1782 C CA . ILE B 1 5 ? -8.242 -10.742 7.059 1 98.69 5 ILE B CA 1
ATOM 1783 C C . ILE B 1 5 ? -7.07 -10.242 6.211 1 98.69 5 ILE B C 1
ATOM 1785 O O . ILE B 1 5 ? -7.219 -10.039 5 1 98.69 5 ILE B O 1
ATOM 1789 N N . ASP B 1 6 ? -6.027 -10.039 6.852 1 98.81 6 ASP B N 1
ATOM 1790 C CA . ASP B 1 6 ? -4.828 -9.523 6.191 1 98.81 6 ASP B CA 1
ATOM 1791 C C . ASP B 1 6 ? -3.973 -10.664 5.652 1 98.81 6 ASP B C 1
ATOM 1793 O O . ASP B 1 6 ? -3.51 -11.516 6.414 1 98.81 6 ASP B O 1
ATOM 1797 N N . LEU B 1 7 ? -3.715 -10.633 4.355 1 98.88 7 LEU B N 1
ATOM 1798 C CA . LEU B 1 7 ? -2.953 -11.68 3.686 1 98.88 7 LEU B CA 1
ATOM 1799 C C . LEU B 1 7 ? -1.617 -11.141 3.182 1 98.88 7 LEU B C 1
ATOM 1801 O O . LEU B 1 7 ? -1.125 -11.57 2.137 1 98.88 7 LEU B O 1
ATOM 1805 N N . THR B 1 8 ? -1.03 -10.219 3.857 1 98.81 8 THR B N 1
ATOM 1806 C CA . THR B 1 8 ? 0.186 -9.531 3.449 1 98.81 8 THR B CA 1
ATOM 1807 C C . THR B 1 8 ? 1.359 -9.93 4.34 1 98.81 8 THR B C 1
ATOM 1809 O O . THR B 1 8 ? 1.22 -10.008 5.562 1 98.81 8 THR B O 1
ATOM 1812 N N . GLN B 1 9 ? 2.504 -10.156 3.736 1 98.31 9 GLN B N 1
ATOM 1813 C CA . GLN B 1 9 ? 3.74 -10.344 4.484 1 98.31 9 GLN B CA 1
ATOM 1814 C C . GLN B 1 9 ? 4.172 -9.047 5.164 1 98.31 9 GLN B C 1
ATOM 1816 O O . GLN B 1 9 ? 4.129 -7.977 4.555 1 98.31 9 GLN B O 1
ATOM 1821 N N . THR B 1 10 ? 4.523 -9.234 6.426 1 98.44 10 THR B N 1
ATOM 1822 C CA . THR B 1 10 ? 5.34 -8.141 6.938 1 98.44 10 THR B CA 1
ATOM 1823 C C . THR B 1 10 ? 6.652 -8.031 6.172 1 98.44 10 THR B C 1
ATOM 1825 O O . THR B 1 10 ? 7.324 -9.039 5.941 1 98.44 10 THR B O 1
ATOM 1828 N N . LEU B 1 11 ? 6.988 -6.906 5.688 1 98.38 11 LEU B N 1
ATOM 1829 C CA . LEU B 1 11 ? 8.211 -6.727 4.906 1 98.38 11 LEU B CA 1
ATOM 1830 C C . LEU B 1 11 ? 9.391 -6.395 5.816 1 98.38 11 LEU B C 1
ATOM 1832 O O . LEU B 1 11 ? 9.344 -5.414 6.562 1 98.38 11 LEU B O 1
ATOM 1836 N N . ALA B 1 12 ? 10.375 -7.207 5.762 1 97.94 12 ALA B N 1
ATOM 1837 C CA . ALA B 1 12 ? 11.555 -7.074 6.609 1 97.94 12 ALA B CA 1
ATOM 1838 C C . ALA B 1 12 ? 12.836 -7.332 5.816 1 97.94 12 ALA B C 1
ATOM 1840 O O . ALA B 1 12 ? 12.773 -7.734 4.652 1 97.94 12 ALA B O 1
ATOM 1841 N N . GLU B 1 13 ? 13.938 -7.035 6.438 1 97.38 13 GLU B N 1
ATOM 1842 C CA . GLU B 1 13 ? 15.227 -7.211 5.77 1 97.38 13 GLU B CA 1
ATOM 1843 C C . GLU B 1 13 ? 15.531 -8.688 5.543 1 97.38 13 GLU B C 1
ATOM 1845 O O . GLU B 1 13 ? 16.359 -9.031 4.703 1 97.38 13 GLU B O 1
ATOM 1850 N N . ASP B 1 14 ? 14.883 -9.539 6.277 1 95.75 14 ASP B N 1
ATOM 1851 C CA . ASP B 1 14 ? 15.094 -10.977 6.098 1 95.75 14 ASP B CA 1
ATOM 1852 C C . ASP B 1 14 ? 13.953 -11.602 5.297 1 95.75 14 ASP B C 1
ATOM 1854 O O . ASP B 1 14 ? 13.836 -12.828 5.242 1 95.75 14 ASP B O 1
ATOM 1858 N N . SER B 1 15 ? 13.078 -10.766 4.754 1 97.38 15 SER B N 1
ATOM 1859 C CA . SER B 1 15 ? 12.039 -11.289 3.875 1 97.38 15 SER B CA 1
ATOM 1860 C C . SER B 1 15 ? 12.641 -12.133 2.758 1 97.38 15 SER B C 1
ATOM 1862 O O . SER B 1 15 ? 13.727 -11.828 2.254 1 97.38 15 SER B O 1
ATOM 1864 N N . PRO B 1 16 ? 11.961 -13.227 2.383 1 97.31 16 PRO B N 1
ATOM 1865 C CA . PRO B 1 16 ? 12.531 -14.156 1.403 1 97.31 16 PRO B CA 1
ATOM 1866 C C . PRO B 1 16 ? 12.602 -13.562 -0.002 1 97.31 16 PRO B C 1
ATOM 1868 O O . PRO B 1 16 ? 11.609 -13.016 -0.497 1 97.31 16 PRO B O 1
ATOM 1871 N N . THR B 1 17 ? 13.727 -13.547 -0.577 1 95.94 17 THR B N 1
ATOM 1872 C CA . THR B 1 17 ? 14.016 -13.211 -1.966 1 95.94 17 THR B CA 1
ATOM 1873 C C . THR B 1 17 ? 15.07 -14.148 -2.545 1 95.94 17 THR B C 1
ATOM 1875 O O . THR B 1 17 ? 15.539 -15.062 -1.86 1 95.94 17 THR B O 1
ATOM 1878 N N . LEU B 1 18 ? 15.438 -14.023 -3.791 1 93.5 18 LEU B N 1
ATOM 1879 C CA . LEU B 1 18 ? 16.484 -14.805 -4.434 1 93.5 18 LEU B CA 1
ATOM 1880 C C . LEU B 1 18 ? 17.609 -13.891 -4.941 1 93.5 18 LEU B C 1
ATOM 1882 O O . LEU B 1 18 ? 17.688 -13.625 -6.141 1 93.5 18 LEU B O 1
ATOM 1886 N N . PRO B 1 19 ? 18.469 -13.531 -4.082 1 92.12 19 PRO B N 1
ATOM 1887 C CA . PRO B 1 19 ? 19.594 -12.719 -4.535 1 92.12 19 PRO B CA 1
ATOM 1888 C C . PRO B 1 19 ? 20.531 -13.469 -5.469 1 92.12 19 PRO B C 1
ATOM 1890 O O . PRO B 1 19 ? 20.719 -14.68 -5.316 1 92.12 19 PRO B O 1
ATOM 1893 N N . PRO B 1 20 ? 21.141 -12.844 -6.461 1 91.25 20 PRO B N 1
ATOM 1894 C CA . PRO B 1 20 ? 21.094 -11.406 -6.77 1 91.25 20 PRO B CA 1
ATOM 1895 C C . PRO B 1 20 ? 19.953 -11.039 -7.703 1 91.25 20 PRO B C 1
ATOM 1897 O O . PRO B 1 20 ? 19.75 -9.859 -7.992 1 91.25 20 PRO B O 1
ATOM 1900 N N . LEU B 1 21 ? 19.219 -12 -8.117 1 89.38 21 LEU B N 1
ATOM 1901 C CA . LEU B 1 21 ? 18.125 -11.727 -9.047 1 89.38 21 LEU B CA 1
ATOM 1902 C C . LEU B 1 21 ? 17.125 -10.766 -8.43 1 89.38 21 LEU B C 1
ATOM 1904 O O . LEU B 1 21 ? 16.641 -9.844 -9.102 1 89.38 21 LEU B O 1
ATOM 1908 N N . HIS B 1 22 ? 16.891 -11.023 -7.184 1 94.12 22 HIS B N 1
ATOM 1909 C CA . HIS B 1 22 ? 16.047 -10.164 -6.367 1 94.12 22 HIS B CA 1
ATOM 1910 C C . HIS B 1 22 ? 16.719 -9.812 -5.047 1 94.12 22 HIS B C 1
ATOM 1912 O O . HIS B 1 22 ? 16.828 -10.656 -4.152 1 94.12 22 HIS B O 1
ATOM 1918 N N . PRO B 1 23 ? 17.141 -8.586 -4.926 1 96.94 23 PRO B N 1
ATOM 1919 C CA . PRO B 1 23 ? 17.891 -8.195 -3.727 1 96.94 23 PRO B CA 1
ATOM 1920 C C . PRO B 1 23 ? 17.031 -8.188 -2.471 1 96.94 23 PRO B C 1
ATOM 1922 O O . PRO B 1 23 ? 15.805 -8.008 -2.561 1 96.94 23 PRO B O 1
ATOM 1925 N N . LYS B 1 24 ? 17.703 -8.383 -1.335 1 97.56 24 LYS B N 1
ATOM 1926 C CA . LYS B 1 24 ? 17.016 -8.273 -0.05 1 97.56 24 LYS B CA 1
ATOM 1927 C C . LYS B 1 24 ? 16.594 -6.828 0.229 1 97.56 24 LYS B C 1
ATOM 1929 O O . LYS B 1 24 ? 17.281 -5.891 -0.169 1 97.56 24 LYS B O 1
ATOM 1934 N N . PRO B 1 25 ? 15.414 -6.637 0.911 1 98.12 25 PRO B N 1
ATOM 1935 C CA . PRO B 1 25 ? 15.109 -5.293 1.407 1 98.12 25 PRO B CA 1
ATOM 1936 C C . PRO B 1 25 ? 16.172 -4.762 2.365 1 98.12 25 PRO B C 1
ATOM 1938 O O . PRO B 1 25 ? 16.766 -5.535 3.129 1 98.12 25 PRO B O 1
ATOM 1941 N N . GLU B 1 26 ? 16.422 -3.523 2.266 1 98.44 26 GLU B N 1
ATOM 1942 C CA . GLU B 1 26 ? 17.297 -2.844 3.211 1 98.44 26 GLU B CA 1
ATOM 1943 C C . GLU B 1 26 ? 16.609 -1.634 3.834 1 98.44 26 GLU B C 1
ATOM 1945 O O . GLU B 1 26 ? 16.016 -0.822 3.127 1 98.44 26 GLU B O 1
ATOM 1950 N N . PHE B 1 27 ? 16.641 -1.579 5.105 1 98.5 27 PHE B N 1
ATOM 1951 C CA . PHE B 1 27 ? 16.094 -0.462 5.871 1 98.5 27 PHE B CA 1
ATOM 1952 C C . PHE B 1 27 ? 17.219 0.292 6.586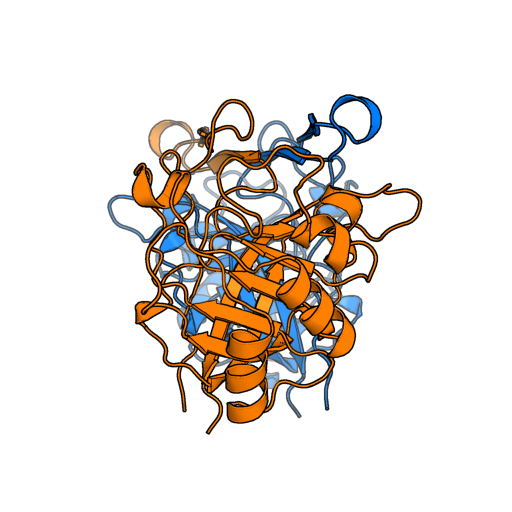 1 98.5 27 PHE B C 1
ATOM 1954 O O . PHE B 1 27 ? 17.891 -0.266 7.453 1 98.5 27 PHE B O 1
ATOM 1961 N N . GLU B 1 28 ? 17.359 1.554 6.215 1 98.12 28 GLU B N 1
ATOM 1962 C CA . GLU B 1 28 ? 18.406 2.396 6.793 1 98.12 28 GLU B CA 1
ATOM 1963 C C . GLU B 1 28 ? 17.797 3.502 7.656 1 98.12 28 GLU B C 1
ATOM 1965 O O . GLU B 1 28 ? 16.906 4.227 7.215 1 98.12 28 GLU B O 1
ATOM 1970 N N . ASP B 1 29 ? 18.312 3.631 8.898 1 97.94 29 ASP B N 1
ATOM 1971 C CA . ASP B 1 29 ? 17.875 4.762 9.711 1 97.94 29 ASP B CA 1
ATOM 1972 C C . ASP B 1 29 ? 18.344 6.086 9.109 1 97.94 29 ASP B C 1
ATOM 1974 O O . ASP B 1 29 ? 19.547 6.355 9.039 1 97.94 29 ASP B O 1
ATOM 1978 N N . TYR B 1 30 ? 17.438 6.82 8.672 1 98.25 30 TYR B N 1
ATOM 1979 C CA . TYR B 1 30 ? 17.75 8.141 8.141 1 98.25 30 TYR B CA 1
ATOM 1980 C C . TYR B 1 30 ? 17.812 9.18 9.258 1 98.25 30 TYR B C 1
ATOM 1982 O O . TYR B 1 30 ? 18.688 10.055 9.25 1 98.25 30 TYR B O 1
ATOM 1990 N N . ALA B 1 31 ? 16.859 9.156 10.188 1 98.06 31 ALA B N 1
ATOM 1991 C CA . ALA B 1 31 ? 16.828 9.906 11.438 1 98.06 31 ALA B CA 1
ATOM 1992 C C . ALA B 1 31 ? 16.453 9 12.609 1 98.06 31 ALA B C 1
ATOM 1994 O O . ALA B 1 31 ? 15.742 8 12.43 1 98.06 31 ALA B O 1
ATOM 1995 N N . THR B 1 32 ? 16.984 9.344 13.758 1 98.19 32 THR B N 1
ATOM 1996 C CA . THR B 1 32 ? 16.656 8.57 14.953 1 98.19 32 THR B CA 1
ATOM 1997 C C . THR B 1 32 ? 16.188 9.484 16.078 1 98.19 32 THR B C 1
ATOM 1999 O O . THR B 1 32 ? 16.594 10.648 16.156 1 98.19 32 THR B O 1
ATOM 2002 N N . LEU B 1 33 ? 15.406 8.883 16.906 1 97.38 33 LEU B N 1
ATOM 2003 C CA . LEU B 1 33 ? 14.898 9.633 18.047 1 97.38 33 LEU B CA 1
ATOM 2004 C C . LEU B 1 33 ? 16.047 10.211 18.875 1 97.38 33 LEU B C 1
ATOM 2006 O O . LEU B 1 33 ? 16 11.375 19.281 1 97.38 33 LEU B O 1
ATOM 2010 N N . ASP B 1 34 ? 17.062 9.469 19.141 1 96.94 34 ASP B N 1
ATOM 2011 C CA . ASP B 1 34 ? 18.188 9.859 20 1 96.94 34 ASP B CA 1
ATOM 2012 C C . ASP B 1 34 ? 18.984 11 19.359 1 96.94 34 ASP B C 1
ATOM 2014 O O . ASP B 1 34 ? 19.422 11.914 20.047 1 96.94 34 ASP B O 1
ATOM 2018 N N . GLU B 1 35 ? 19.141 10.969 18.078 1 97.25 35 GLU B N 1
ATOM 2019 C CA . GLU B 1 35 ? 20.047 11.906 17.422 1 97.25 35 GLU B CA 1
ATOM 2020 C C . GLU B 1 35 ? 19.266 13.094 16.844 1 97.25 35 GLU B C 1
ATOM 2022 O O . GLU B 1 35 ? 19.781 14.211 16.797 1 97.25 35 GLU B O 1
ATOM 2027 N N . ASP B 1 36 ? 17.984 12.828 16.453 1 96.5 36 ASP B N 1
ATOM 2028 C CA . ASP B 1 36 ? 17.297 13.828 15.633 1 96.5 36 ASP B CA 1
ATOM 2029 C C . ASP B 1 36 ? 15.953 14.211 16.25 1 96.5 36 ASP B C 1
ATOM 2031 O O . ASP B 1 36 ? 15.273 15.109 15.742 1 96.5 36 ASP B O 1
ATOM 2035 N N . ASP B 1 37 ? 15.516 13.523 17.234 1 96.44 37 ASP B N 1
ATOM 2036 C CA . ASP B 1 37 ? 14.273 13.758 17.953 1 96.44 37 ASP B CA 1
ATOM 2037 C C . ASP B 1 37 ? 13.07 13.25 17.156 1 96.44 37 ASP B C 1
ATOM 2039 O O . ASP B 1 37 ? 11.93 13.602 17.453 1 96.44 37 ASP B O 1
ATOM 2043 N N . TYR B 1 38 ? 13.266 12.531 16.125 1 97.81 38 TYR B N 1
ATOM 2044 C CA . TYR B 1 38 ? 12.258 11.797 15.375 1 97.81 38 TYR B CA 1
ATOM 2045 C C . TYR B 1 38 ? 12.875 10.609 14.641 1 97.81 38 TYR B C 1
ATOM 2047 O O . TYR B 1 38 ? 14.102 10.523 14.516 1 97.81 38 TYR B O 1
ATOM 2055 N N . ASN B 1 39 ? 12.047 9.641 14.266 1 98.44 39 ASN B N 1
ATOM 2056 C CA . ASN B 1 39 ? 12.492 8.5 13.461 1 98.44 39 ASN B CA 1
ATOM 2057 C C . ASN B 1 39 ? 12.055 8.641 12.008 1 98.44 39 ASN B C 1
ATOM 2059 O O . ASN B 1 39 ? 10.93 9.07 11.734 1 98.44 39 ASN B O 1
ATOM 2063 N N . SER B 1 40 ? 12.852 8.344 11.148 1 98.56 40 SER B N 1
ATOM 2064 C CA . SER B 1 40 ? 12.578 8.164 9.727 1 98.56 40 SER B CA 1
ATOM 2065 C C . SER B 1 40 ? 13.469 7.09 9.117 1 98.56 40 SER B C 1
ATOM 2067 O O . SER B 1 40 ? 14.594 6.867 9.586 1 98.56 40 SER B O 1
ATOM 2069 N N . THR B 1 41 ? 12.953 6.434 8.141 1 98.75 41 THR B N 1
ATOM 2070 C CA . THR B 1 41 ? 13.664 5.301 7.555 1 98.75 41 THR B CA 1
ATOM 2071 C C . THR B 1 41 ? 13.797 5.477 6.047 1 98.75 41 THR B C 1
ATOM 2073 O O . THR B 1 41 ? 12.852 5.891 5.375 1 98.75 41 THR B O 1
ATOM 2076 N N . LEU B 1 42 ? 14.961 5.195 5.527 1 98.56 42 LEU B N 1
ATOM 2077 C CA . LEU B 1 42 ? 15.148 5.02 4.09 1 98.56 42 LEU B CA 1
ATOM 2078 C C . LEU B 1 42 ? 14.977 3.557 3.695 1 98.56 42 LEU B C 1
ATOM 2080 O O . LEU B 1 42 ? 15.695 2.686 4.188 1 98.56 42 LEU B O 1
ATOM 2084 N N . LEU B 1 43 ? 14.039 3.377 2.863 1 98.69 43 LEU B N 1
ATOM 2085 C CA . LEU B 1 43 ? 13.719 2.041 2.369 1 98.69 43 LEU B CA 1
ATOM 2086 C C . LEU B 1 43 ? 14.391 1.787 1.022 1 98.69 43 LEU B C 1
ATOM 2088 O O . LEU B 1 43 ? 14.242 2.582 0.091 1 98.69 43 LEU B O 1
ATOM 2092 N N . HIS B 1 44 ? 15.141 0.731 0.909 1 98.44 44 HIS B N 1
ATOM 2093 C CA . HIS B 1 44 ? 15.633 0.188 -0.35 1 98.44 44 HIS B CA 1
ATOM 2094 C C . HIS B 1 44 ? 14.914 -1.108 -0.712 1 98.44 44 HIS B C 1
ATOM 2096 O O . HIS B 1 44 ? 15.242 -2.174 -0.185 1 98.44 44 HIS B O 1
ATOM 2102 N N . LEU B 1 45 ? 14 -0.985 -1.624 1 98.31 45 LEU B N 1
ATOM 2103 C CA . LEU B 1 45 ? 13.102 -2.092 -1.942 1 98.31 45 LEU B CA 1
ATOM 2104 C C . LEU B 1 45 ? 13.094 -2.369 -3.441 1 98.31 45 LEU B C 1
ATOM 2106 O O . LEU B 1 45 ? 13.016 -1.439 -4.25 1 98.31 45 LEU B O 1
ATOM 2110 N N . GLU B 1 46 ? 13.188 -3.615 -3.756 1 98.56 46 GLU B N 1
ATOM 2111 C CA . GLU B 1 46 ? 12.852 -3.99 -5.125 1 98.56 46 GLU B CA 1
ATOM 2112 C C . GLU B 1 46 ? 11.336 -4.121 -5.305 1 98.56 46 GLU B C 1
ATOM 2114 O O . GLU B 1 46 ? 10.648 -4.645 -4.43 1 98.56 46 GLU B O 1
ATOM 2119 N N . THR B 1 47 ? 10.766 -3.711 -6.438 1 98.69 47 THR B N 1
ATOM 2120 C CA . THR B 1 47 ? 9.32 -3.65 -6.668 1 98.69 47 THR B CA 1
ATOM 2121 C C . THR B 1 47 ? 8.688 -5.027 -6.492 1 98.69 47 THR B C 1
ATOM 2123 O O . THR B 1 47 ? 7.488 -5.133 -6.234 1 98.69 47 THR B O 1
ATOM 2126 N N . HIS B 1 48 ? 9.422 -6.074 -6.598 1 98.25 48 HIS B N 1
ATOM 2127 C CA . HIS B 1 48 ? 8.859 -7.418 -6.586 1 98.25 48 HIS B CA 1
ATOM 2128 C C . HIS B 1 48 ? 9.32 -8.203 -5.359 1 98.25 48 HIS B C 1
ATOM 2130 O O . HIS B 1 48 ? 9.734 -9.359 -5.477 1 98.25 48 HIS B O 1
ATOM 2136 N N . CYS B 1 49 ? 9.375 -7.625 -4.207 1 97.69 49 CYS B N 1
ATOM 2137 C CA . CYS B 1 49 ? 9.648 -8.297 -2.939 1 97.69 49 CYS B CA 1
ATOM 2138 C C . CYS B 1 49 ? 8.406 -8.312 -2.057 1 97.69 49 CYS B C 1
ATOM 2140 O O . CYS B 1 49 ? 7.527 -7.465 -2.199 1 97.69 49 CYS B O 1
ATOM 2142 N N . GLY B 1 50 ? 8.375 -9.352 -1.116 1 98.12 50 GLY B N 1
ATOM 2143 C CA . GLY B 1 50 ? 7.199 -9.477 -0.264 1 98.12 50 GLY B CA 1
ATOM 2144 C C . GLY B 1 50 ? 5.93 -9.781 -1.037 1 98.12 50 GLY B C 1
ATOM 2145 O O . GLY B 1 50 ? 5.984 -10.336 -2.137 1 98.12 50 GLY B O 1
ATOM 2146 N N . THR B 1 51 ? 4.797 -9.586 -0.407 1 98.81 51 THR B N 1
ATOM 2147 C CA . THR B 1 51 ? 3.547 -9.586 -1.159 1 98.81 51 THR B CA 1
ATOM 2148 C C . THR B 1 51 ? 3.512 -8.43 -2.15 1 98.81 51 THR B C 1
ATOM 2150 O O . THR B 1 51 ? 3.51 -7.262 -1.748 1 98.81 51 THR B O 1
ATOM 2153 N N . HIS B 1 52 ? 3.51 -8.766 -3.43 1 98.94 52 HIS B N 1
ATOM 2154 C CA . HIS B 1 52 ? 3.639 -7.695 -4.414 1 98.94 52 HIS B CA 1
ATOM 2155 C C . HIS B 1 52 ? 2.797 -7.984 -5.652 1 98.94 52 HIS B C 1
ATOM 2157 O O . HIS B 1 52 ? 2.41 -9.133 -5.895 1 98.94 52 HIS B O 1
ATOM 2163 N N . MET B 1 53 ? 2.543 -6.941 -6.355 1 98.94 53 MET B N 1
ATOM 2164 C CA . MET B 1 53 ? 1.737 -6.996 -7.57 1 98.94 53 MET B CA 1
ATOM 2165 C C . MET B 1 53 ? 2.576 -6.656 -8.797 1 98.94 53 MET B C 1
ATOM 2167 O O . MET B 1 53 ? 3.338 -5.688 -8.781 1 98.94 53 MET B O 1
ATOM 2171 N N . ASP B 1 54 ? 2.447 -7.469 -9.773 1 98.94 54 ASP B N 1
ATOM 2172 C CA . ASP B 1 54 ? 3.074 -7.238 -11.078 1 98.94 54 ASP B CA 1
ATOM 2173 C C . ASP B 1 54 ? 2.111 -6.547 -12.039 1 98.94 54 ASP B C 1
ATOM 2175 O O . ASP B 1 54 ? 1.028 -7.066 -12.32 1 98.94 54 ASP B O 1
ATOM 2179 N N . ALA B 1 55 ? 2.504 -5.383 -12.539 1 98.94 55 ALA B N 1
ATOM 2180 C CA . ALA B 1 55 ? 1.84 -4.832 -13.711 1 98.94 55 ALA B CA 1
ATOM 2181 C C . ALA B 1 55 ? 2.303 -5.535 -14.984 1 98.94 55 ALA B C 1
ATOM 2183 O O . ALA B 1 55 ? 3.316 -6.238 -14.977 1 98.94 55 ALA B O 1
ATOM 2184 N N . PRO B 1 56 ? 1.544 -5.34 -16.047 1 98.88 56 PRO B N 1
ATOM 2185 C CA . PRO B 1 56 ? 1.963 -5.969 -17.312 1 98.88 56 PRO B CA 1
ATOM 2186 C C . PRO B 1 56 ? 3.402 -5.629 -17.688 1 98.88 56 PRO B C 1
ATOM 2188 O O . PRO B 1 56 ? 4.125 -6.484 -18.203 1 98.88 56 PRO B O 1
ATOM 2191 N N . THR B 1 57 ? 3.904 -4.523 -17.344 1 98.75 57 THR B N 1
ATOM 2192 C CA . THR B 1 57 ? 5.207 -4.027 -17.781 1 98.75 57 THR B CA 1
ATOM 2193 C C . THR B 1 57 ? 6.332 -4.727 -17.016 1 98.75 57 THR B C 1
ATOM 2195 O O . THR B 1 57 ? 7.508 -4.547 -17.344 1 98.75 57 THR B O 1
ATOM 2198 N N . HIS B 1 58 ? 6.047 -5.5 -16.031 1 98.75 58 HIS B N 1
ATOM 2199 C CA . HIS B 1 58 ? 7.066 -6.359 -15.445 1 98.75 58 HIS B CA 1
ATOM 2200 C C . HIS B 1 58 ? 7.754 -7.215 -16.5 1 98.75 58 HIS B C 1
ATOM 2202 O O . HIS B 1 58 ? 8.969 -7.414 -16.453 1 98.75 58 HIS B O 1
ATOM 2208 N N . PHE B 1 59 ? 6.938 -7.699 -17.5 1 98.5 59 PHE B N 1
ATOM 2209 C CA . PHE B 1 59 ? 7.504 -8.539 -18.547 1 98.5 59 PHE B CA 1
ATOM 2210 C C . PHE B 1 59 ? 7.25 -7.934 -19.922 1 98.5 59 PHE B C 1
ATOM 2212 O O . PHE B 1 59 ? 7.543 -8.555 -20.953 1 98.5 59 PHE B O 1
ATOM 2219 N N . LEU B 1 60 ? 6.641 -6.746 -20.016 1 98.56 60 LEU B N 1
ATOM 2220 C CA . LEU B 1 60 ? 6.27 -6.145 -21.281 1 98.56 60 LEU B CA 1
ATOM 2221 C C . LEU B 1 60 ? 6.727 -4.691 -21.359 1 98.56 60 LEU B C 1
ATOM 2223 O O . LEU B 1 60 ? 7.195 -4.137 -20.359 1 98.56 60 LEU B O 1
ATOM 2227 N N . SER B 1 61 ? 6.59 -4.078 -22.562 1 98.25 61 SER B N 1
ATOM 2228 C CA . SER B 1 61 ? 7.098 -2.729 -22.781 1 98.25 61 SER B CA 1
ATOM 2229 C C . SER B 1 61 ? 6.195 -1.685 -22.141 1 98.25 61 SER B C 1
ATOM 2231 O O . SER B 1 61 ? 4.973 -1.75 -22.266 1 98.25 61 SER B O 1
ATOM 2233 N N . LYS B 1 62 ? 6.754 -0.699 -21.531 1 96.38 62 LYS B N 1
ATOM 2234 C CA . LYS B 1 62 ? 6.027 0.39 -20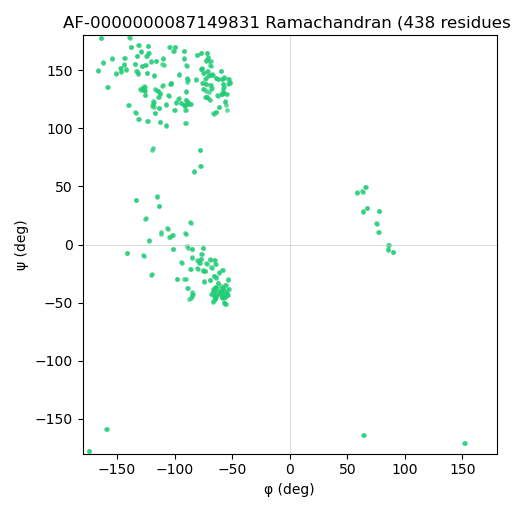.891 1 96.38 62 LYS B CA 1
ATOM 2235 C C . LYS B 1 62 ? 5.402 1.321 -21.922 1 96.38 62 LYS B C 1
ATOM 2237 O O . LYS B 1 62 ? 4.535 2.133 -21.594 1 96.38 62 LYS B O 1
ATOM 2242 N N . GLU B 1 63 ? 5.848 1.226 -23.078 1 96.81 63 GLU B N 1
ATOM 2243 C CA . GLU B 1 63 ? 5.301 2.041 -24.156 1 96.81 63 GLU B CA 1
ATOM 2244 C C . GLU B 1 63 ? 3.934 1.522 -24.609 1 96.81 63 GLU B C 1
ATOM 2246 O O . GLU B 1 63 ? 3.104 2.289 -25.094 1 96.81 63 GLU B O 1
ATOM 2251 N N . GLU B 1 64 ? 3.676 0.259 -24.344 1 97.88 64 GLU B N 1
ATOM 2252 C CA . GLU B 1 64 ? 2.486 -0.369 -24.906 1 97.88 64 GLU B CA 1
ATOM 2253 C C . GLU B 1 64 ? 1.55 -0.871 -23.812 1 97.88 64 GLU B C 1
ATOM 2255 O O . GLU B 1 64 ? 0.353 -1.049 -24.047 1 97.88 64 GLU B O 1
ATOM 2260 N N . TYR B 1 65 ? 2.098 -1.149 -22.688 1 98.5 65 TYR B N 1
ATOM 2261 C CA . TYR B 1 65 ? 1.308 -1.801 -21.641 1 98.5 65 TYR B CA 1
ATOM 2262 C C . TYR B 1 65 ? 1.256 -0.947 -20.375 1 98.5 65 TYR B C 1
ATOM 2264 O O . TYR B 1 65 ? 2.086 -0.055 -20.188 1 98.5 65 TYR B O 1
ATOM 2272 N N . ARG B 1 66 ? 0.271 -1.157 -19.578 1 97.88 66 ARG B N 1
ATOM 2273 C CA . ARG B 1 66 ? 0.026 -0.293 -18.422 1 97.88 66 ARG B CA 1
ATOM 2274 C C . ARG B 1 66 ? 1.031 -0.565 -17.312 1 97.88 66 ARG B C 1
ATOM 2276 O O . ARG B 1 66 ? 1.526 -1.687 -17.172 1 97.88 66 ARG B O 1
ATOM 2283 N N . THR B 1 67 ? 1.372 0.457 -16.578 1 98.81 67 THR B N 1
ATOM 2284 C CA . THR B 1 67 ? 2.273 0.444 -15.438 1 98.81 67 THR B CA 1
ATOM 2285 C C . THR B 1 67 ? 1.486 0.42 -14.125 1 98.81 67 THR B C 1
ATOM 2287 O O . THR B 1 67 ? 0.257 0.504 -14.133 1 98.81 67 THR B O 1
ATOM 2290 N N . ILE B 1 68 ? 2.23 0.203 -13.039 1 98.94 68 ILE B N 1
ATOM 2291 C CA . ILE B 1 68 ? 1.601 -0.119 -11.766 1 98.94 68 ILE B CA 1
ATOM 2292 C C . ILE B 1 68 ? 0.782 1.074 -11.273 1 98.94 68 ILE B C 1
ATOM 2294 O O . ILE B 1 68 ? -0.221 0.903 -10.578 1 98.94 68 ILE B O 1
ATOM 2298 N N . ASP B 1 69 ? 1.112 2.334 -11.641 1 98.81 69 ASP B N 1
ATOM 2299 C CA . ASP B 1 69 ? 0.414 3.535 -11.188 1 98.81 69 ASP B CA 1
ATOM 2300 C C . ASP B 1 69 ? -0.925 3.691 -11.906 1 98.81 69 ASP B C 1
ATOM 2302 O O . ASP B 1 69 ? -1.722 4.566 -11.562 1 98.81 69 ASP B O 1
ATOM 2306 N N . GLU B 1 70 ? -1.228 2.801 -12.844 1 98.69 70 GLU B N 1
ATOM 2307 C CA . GLU B 1 70 ? -2.451 2.914 -13.633 1 98.69 70 GLU B CA 1
ATOM 2308 C C . GLU B 1 70 ? -3.527 1.959 -13.125 1 98.69 70 GLU B C 1
ATOM 2310 O O . GLU B 1 70 ? -4.648 1.949 -13.633 1 98.69 70 GLU B O 1
ATOM 2315 N N . VAL B 1 71 ? -3.186 1.129 -12.125 1 98.62 71 VAL B N 1
ATOM 2316 C CA . VAL B 1 71 ? -4.195 0.26 -11.531 1 98.62 71 VAL B CA 1
ATOM 2317 C C . VAL B 1 71 ? -5.332 1.104 -10.961 1 98.62 71 VAL B C 1
ATOM 2319 O O . VAL B 1 71 ? -5.094 2.039 -10.188 1 98.62 71 VAL B O 1
ATOM 2322 N N . THR B 1 72 ? -6.57 0.79 -11.297 1 97.62 72 THR B N 1
ATOM 2323 C CA . THR B 1 72 ? -7.719 1.622 -10.953 1 97.62 72 THR B CA 1
ATOM 2324 C C . THR B 1 72 ? -8.32 1.19 -9.625 1 97.62 72 THR B C 1
ATOM 2326 O O . THR B 1 72 ? -8.039 0.093 -9.133 1 97.62 72 THR B O 1
ATOM 2329 N N . VAL B 1 73 ? -9.148 2.018 -9.125 1 98 73 VAL B N 1
ATOM 2330 C CA . VAL B 1 73 ? -9.789 1.768 -7.84 1 98 73 VAL B CA 1
ATOM 2331 C C . VAL B 1 73 ? -10.695 0.541 -7.941 1 98 73 VAL B C 1
ATOM 2333 O O . VAL B 1 73 ? -10.758 -0.271 -7.016 1 98 73 VAL B O 1
ATOM 2336 N N . ASP B 1 74 ? -11.352 0.375 -9.055 1 96.69 74 ASP B N 1
ATOM 2337 C CA . ASP B 1 74 ? -12.234 -0.772 -9.258 1 96.69 74 ASP B CA 1
ATOM 2338 C C . ASP B 1 74 ? -11.445 -2.08 -9.234 1 96.69 74 ASP B C 1
ATOM 2340 O O . ASP B 1 74 ? -11.969 -3.121 -8.828 1 96.69 74 ASP B O 1
ATOM 2344 N N . GLU B 1 75 ? -10.227 -1.969 -9.625 1 97.69 75 GLU B N 1
ATOM 2345 C CA . GLU B 1 75 ? -9.359 -3.145 -9.602 1 97.69 75 GLU B CA 1
ATOM 2346 C C . GLU B 1 75 ? -8.836 -3.42 -8.195 1 97.69 75 GLU B C 1
ATOM 2348 O O . GLU B 1 75 ? -8.406 -4.535 -7.898 1 97.69 75 GLU B O 1
ATOM 2353 N N . MET B 1 76 ? -8.844 -2.416 -7.355 1 98.62 76 MET B N 1
ATOM 2354 C CA . MET B 1 76 ? -8.289 -2.547 -6.012 1 98.62 76 MET B CA 1
ATOM 2355 C C . MET B 1 76 ? -9.344 -3.057 -5.035 1 98.62 76 MET B C 1
ATOM 2357 O O . MET B 1 76 ? -9.016 -3.723 -4.051 1 98.62 76 MET B O 1
ATOM 2361 N N . VAL B 1 77 ? -10.547 -2.631 -5.199 1 98.5 77 VAL B N 1
ATOM 2362 C CA . VAL B 1 77 ? -11.672 -3.045 -4.363 1 98.5 77 VAL B CA 1
ATOM 2363 C C . VAL B 1 77 ? -12.648 -3.875 -5.188 1 98.5 77 VAL B C 1
ATOM 2365 O O . VAL B 1 77 ? -13.406 -3.334 -6 1 98.5 77 VAL B O 1
ATOM 2368 N N . THR B 1 78 ? -12.664 -5.168 -4.977 1 98.12 78 THR B N 1
ATOM 2369 C CA . THR B 1 78 ? -13.383 -6.07 -5.875 1 98.12 78 THR B CA 1
ATOM 2370 C C . THR B 1 78 ? -13.695 -7.391 -5.18 1 98.12 78 THR B C 1
ATOM 2372 O O . THR B 1 78 ? -13.914 -7.422 -3.965 1 98.12 78 THR B O 1
ATOM 2375 N N . GLU B 1 79 ? -13.93 -8.422 -5.949 1 98.38 79 GLU B N 1
ATOM 2376 C CA . GLU B 1 79 ? -14.25 -9.742 -5.422 1 98.38 79 GLU B CA 1
ATOM 2377 C C . GLU B 1 79 ? -13.281 -10.797 -5.965 1 98.38 79 GLU B C 1
ATOM 2379 O O . GLU B 1 79 ? -12.539 -10.539 -6.91 1 98.38 79 GLU B O 1
ATOM 2384 N N . GLY B 1 80 ? -13.219 -11.922 -5.332 1 98.62 80 GLY B N 1
ATOM 2385 C CA . GLY B 1 80 ? -12.352 -12.992 -5.785 1 98.62 80 GLY B CA 1
ATOM 2386 C C . GLY B 1 80 ? -12.703 -14.336 -5.168 1 98.62 80 GLY B C 1
ATOM 2387 O O . GLY B 1 80 ? -13.664 -14.445 -4.41 1 98.62 80 GLY B O 1
ATOM 2388 N N . VAL B 1 81 ? -11.969 -15.312 -5.594 1 98.88 81 VAL B N 1
ATOM 2389 C CA . VAL B 1 81 ? -12.125 -16.688 -5.133 1 98.88 81 VAL B CA 1
ATOM 2390 C C . VAL B 1 81 ? -10.781 -17.219 -4.633 1 98.88 81 VAL B C 1
ATOM 2392 O O . VAL B 1 81 ? -9.75 -17.016 -5.277 1 98.88 81 VAL B O 1
ATOM 2395 N N . ILE B 1 82 ? -10.828 -17.828 -3.477 1 98.88 82 ILE B N 1
ATOM 2396 C CA . ILE B 1 82 ? -9.672 -18.562 -2.986 1 98.88 82 ILE B CA 1
ATOM 2397 C C . ILE B 1 82 ? -9.852 -20.047 -3.266 1 98.88 82 ILE B C 1
ATOM 2399 O O . ILE B 1 82 ? -10.859 -20.641 -2.881 1 98.88 82 ILE B O 1
ATOM 2403 N N . CYS B 1 83 ? -8.938 -20.609 -3.973 1 98.88 83 CYS B N 1
ATOM 2404 C CA . CYS B 1 83 ? -8.883 -22.047 -4.25 1 98.88 83 CYS B CA 1
ATOM 2405 C C . CYS B 1 83 ? -7.832 -22.734 -3.385 1 98.88 83 CYS B C 1
ATOM 2407 O O . CYS B 1 83 ? -6.719 -22.219 -3.23 1 98.88 83 CYS B O 1
ATOM 2409 N N . ASP B 1 84 ? -8.164 -23.891 -2.898 1 98.75 84 ASP B N 1
ATOM 2410 C CA . ASP B 1 84 ? -7.273 -24.594 -1.989 1 98.75 84 ASP B CA 1
ATOM 2411 C C . ASP B 1 84 ? -6.5 -25.688 -2.723 1 98.75 84 ASP B C 1
ATOM 2413 O O . ASP B 1 84 ? -7.094 -26.656 -3.211 1 98.75 84 ASP B O 1
ATOM 2417 N N . PHE B 1 85 ? -5.227 -25.531 -2.779 1 98.69 85 PHE B N 1
ATOM 2418 C CA . PHE B 1 85 ? -4.324 -26.531 -3.344 1 98.69 85 PHE B CA 1
ATOM 2419 C C . PHE B 1 85 ? -3.246 -26.906 -2.338 1 98.69 85 PHE B C 1
ATOM 2421 O O . PHE B 1 85 ? -2.162 -27.359 -2.721 1 98.69 85 PHE B O 1
ATOM 2428 N N . SER B 1 86 ? -3.496 -26.703 -1.051 1 97.69 86 SER B N 1
ATOM 2429 C CA . SER B 1 86 ? -2.51 -26.891 0.005 1 97.69 86 SER B CA 1
ATOM 2430 C C . SER B 1 86 ? -2.188 -28.375 0.186 1 97.69 86 SER B C 1
ATOM 2432 O O . SER B 1 86 ? -1.195 -28.719 0.83 1 97.69 86 SER B O 1
ATOM 2434 N N . HIS B 1 87 ? -2.979 -29.25 -0.395 1 97.44 87 HIS B N 1
ATOM 2435 C CA . HIS B 1 87 ? -2.76 -30.688 -0.285 1 97.44 87 HIS B CA 1
ATOM 2436 C C . HIS B 1 87 ? -1.685 -31.156 -1.261 1 97.44 87 HIS B C 1
ATOM 2438 O O . HIS B 1 87 ? -1.204 -32.281 -1.165 1 97.44 87 HIS B O 1
ATOM 2444 N N . LYS B 1 88 ? -1.344 -30.312 -2.191 1 97.62 88 LYS B N 1
ATOM 2445 C CA . LYS B 1 88 ? -0.404 -30.703 -3.238 1 97.62 88 LYS B CA 1
ATOM 2446 C C . LYS B 1 88 ? 1.013 -30.828 -2.684 1 97.62 88 LYS B C 1
ATOM 2448 O O . LYS B 1 88 ? 1.405 -30.078 -1.79 1 97.62 88 LYS B O 1
ATOM 2453 N N . GLU B 1 89 ? 1.763 -31.719 -3.279 1 96.19 89 GLU B N 1
ATOM 2454 C CA . GLU B 1 89 ? 3.17 -31.859 -2.918 1 96.19 89 GLU B CA 1
ATOM 2455 C C . GLU B 1 89 ? 3.977 -30.641 -3.35 1 96.19 89 GLU B C 1
ATOM 2457 O O . GLU B 1 89 ? 3.797 -30.125 -4.457 1 96.19 89 GLU B O 1
ATOM 2462 N N . PRO B 1 90 ? 4.852 -30.203 -2.488 1 93.25 90 PRO B N 1
ATOM 2463 C CA . PRO B 1 90 ? 5.719 -29.094 -2.91 1 93.25 90 PRO B CA 1
ATOM 2464 C C . PRO B 1 90 ? 6.422 -29.375 -4.238 1 93.25 90 PRO B C 1
ATOM 2466 O O . PRO B 1 90 ? 6.848 -30.5 -4.492 1 93.25 90 PRO B O 1
ATOM 2469 N N . GLY B 1 91 ? 6.477 -28.344 -5.035 1 96 91 GLY B N 1
ATOM 2470 C CA . GLY B 1 91 ? 7.152 -28.453 -6.32 1 96 91 GLY B CA 1
ATOM 2471 C C . GLY B 1 91 ? 6.258 -29 -7.418 1 96 91 GLY B C 1
ATOM 2472 O O . GLY B 1 91 ? 6.66 -29.062 -8.578 1 96 91 GLY B O 1
ATOM 2473 N N . SER B 1 92 ? 5.074 -29.375 -7.066 1 97.25 92 SER B N 1
ATOM 2474 C CA . SER B 1 92 ? 4.18 -29.922 -8.078 1 97.25 92 SER B CA 1
ATOM 2475 C C . SER B 1 92 ? 3.314 -28.844 -8.703 1 97.25 92 SER B C 1
ATOM 2477 O O . SER B 1 92 ? 3.164 -27.75 -8.133 1 97.25 92 SER B O 1
ATOM 2479 N N . GLY B 1 93 ? 2.766 -29.125 -9.898 1 98.44 93 GLY B N 1
ATOM 2480 C CA . GLY B 1 93 ? 1.955 -28.172 -10.641 1 98.44 93 GLY B CA 1
ATOM 2481 C C . GLY B 1 93 ? 0.466 -28.359 -10.422 1 98.44 93 GLY B C 1
ATOM 2482 O O . GLY B 1 93 ? 0.004 -29.469 -10.156 1 98.44 93 GLY B O 1
ATOM 2483 N N . VAL B 1 94 ? -0.265 -27.281 -10.43 1 98.81 94 VAL B N 1
ATOM 2484 C CA . VAL B 1 94 ? -1.724 -27.312 -10.469 1 98.81 94 VAL B CA 1
ATOM 2485 C C . VAL B 1 94 ? -2.203 -27.406 -11.914 1 98.81 94 VAL B C 1
ATOM 2487 O O . VAL B 1 94 ? -1.927 -26.516 -12.727 1 98.81 94 VAL B O 1
ATOM 2490 N N . SER B 1 95 ? -2.92 -28.406 -12.25 1 98.81 95 SER B N 1
ATOM 2491 C CA . SER B 1 95 ? -3.379 -28.609 -13.625 1 98.81 95 SER B CA 1
ATOM 2492 C C . SER B 1 95 ? -4.605 -27.766 -13.938 1 98.81 95 SER B C 1
ATOM 2494 O O . SER B 1 95 ? -5.266 -27.266 -13.023 1 98.81 95 SER B O 1
ATOM 2496 N N . ARG B 1 96 ? -4.855 -27.625 -15.234 1 98.81 96 ARG B N 1
ATOM 2497 C CA . ARG B 1 96 ? -6.066 -26.953 -15.688 1 98.81 96 ARG B CA 1
ATOM 2498 C C . ARG B 1 96 ? -7.309 -27.578 -15.055 1 98.81 96 ARG B C 1
ATOM 2500 O O . ARG B 1 96 ? -8.219 -26.875 -14.625 1 98.81 96 ARG B O 1
ATOM 2507 N N . GLU B 1 97 ? -7.355 -28.922 -15.008 1 98.75 97 GLU B N 1
ATOM 2508 C CA . GLU B 1 97 ? -8.516 -29.656 -14.508 1 98.75 97 GLU B CA 1
ATOM 2509 C C . GLU B 1 97 ? -8.734 -29.391 -13.016 1 98.75 97 GLU B C 1
ATOM 2511 O O . GLU B 1 97 ? -9.859 -29.172 -12.578 1 98.75 97 GLU B O 1
ATOM 2516 N N . GLU B 1 98 ? -7.66 -29.438 -12.258 1 98.69 98 GLU B N 1
ATOM 2517 C CA . GLU B 1 98 ? -7.762 -29.141 -10.828 1 98.69 98 GLU B CA 1
ATOM 2518 C C . GLU B 1 98 ? -8.305 -27.734 -10.594 1 98.69 98 GLU B C 1
ATOM 2520 O O . GLU B 1 98 ? -9.164 -27.531 -9.727 1 98.69 98 GLU B O 1
ATOM 2525 N N . LEU B 1 99 ? -7.773 -26.766 -11.336 1 98.88 99 LEU B N 1
ATOM 2526 C CA . LEU B 1 99 ? -8.227 -25.391 -11.195 1 98.88 99 LEU B CA 1
ATOM 2527 C C . LEU B 1 99 ? -9.688 -25.25 -11.594 1 98.88 99 LEU B C 1
ATOM 2529 O O . LEU B 1 99 ? -10.469 -24.594 -10.906 1 98.88 99 LEU B O 1
ATOM 2533 N N . ALA B 1 100 ? -10.039 -25.875 -12.703 1 98.75 100 ALA B N 1
ATOM 2534 C CA . ALA B 1 100 ? -11.414 -25.781 -13.203 1 98.75 100 ALA B CA 1
ATOM 2535 C C . ALA B 1 100 ? -12.406 -26.312 -12.18 1 98.75 100 ALA B C 1
ATOM 2537 O O . ALA B 1 100 ? -13.492 -25.75 -12.016 1 98.75 100 ALA B O 1
ATOM 2538 N N . GLU B 1 101 ? -12.062 -27.375 -11.578 1 98.62 101 GLU B N 1
ATOM 2539 C CA . GLU B 1 101 ? -12.93 -27.953 -10.555 1 98.62 101 GLU B CA 1
ATOM 2540 C C . GLU B 1 101 ? -13.211 -26.953 -9.438 1 98.62 101 GLU B C 1
ATOM 2542 O O . GLU B 1 101 ? -14.359 -26.75 -9.047 1 98.62 101 GLU B O 1
ATOM 2547 N N . GLN B 1 102 ? -12.203 -26.344 -8.906 1 98.44 102 GLN B N 1
ATOM 2548 C CA . GLN B 1 102 ? -12.367 -25.375 -7.832 1 98.44 102 GLN B CA 1
ATOM 2549 C C . GLN B 1 102 ? -13.078 -24.109 -8.32 1 98.44 102 GLN B C 1
ATOM 2551 O O . GLN B 1 102 ? -13.914 -23.547 -7.617 1 98.44 102 GLN B O 1
ATOM 2556 N N . ALA B 1 103 ? -12.688 -23.656 -9.492 1 98.31 103 ALA B N 1
ATOM 2557 C CA . ALA B 1 103 ? -13.297 -22.469 -10.086 1 98.31 103 ALA B CA 1
ATOM 2558 C C . ALA B 1 103 ? -14.805 -22.641 -10.203 1 98.31 103 ALA B C 1
ATOM 2560 O O . ALA B 1 103 ? -15.562 -21.703 -9.945 1 98.31 103 ALA B O 1
ATOM 2561 N N . GLU B 1 104 ? -15.188 -23.797 -10.68 1 98 104 GLU B N 1
ATOM 2562 C CA . GLU B 1 104 ? -16.609 -24.078 -10.789 1 98 104 GLU B CA 1
ATOM 2563 C C . GLU B 1 104 ? -17.266 -24.156 -9.414 1 98 104 GLU B C 1
ATOM 2565 O O . GLU B 1 104 ? -18.359 -23.609 -9.203 1 98 104 GLU B O 1
ATOM 2570 N N . ARG B 1 105 ? -16.641 -24.812 -8.516 1 98.19 105 ARG B N 1
ATOM 2571 C CA . ARG B 1 105 ? -17.172 -25.016 -7.176 1 98.19 105 ARG B CA 1
ATOM 2572 C C . ARG B 1 105 ? -17.453 -23.688 -6.488 1 98.19 105 ARG B C 1
ATOM 2574 O O . ARG B 1 105 ? -18.438 -23.547 -5.766 1 98.19 105 ARG B O 1
ATOM 2581 N N . TYR B 1 106 ? -16.578 -22.719 -6.734 1 98.06 106 TYR B N 1
ATOM 2582 C CA . TYR B 1 106 ? -16.672 -21.469 -5.973 1 98.06 106 TYR B CA 1
ATOM 2583 C C . TYR B 1 106 ? -17.109 -20.312 -6.871 1 98.06 106 TYR B C 1
ATOM 2585 O O . TYR B 1 106 ? -16.953 -19.156 -6.516 1 98.06 106 TYR B O 1
ATOM 2593 N N . ASP B 1 107 ? -17.5 -20.594 -8.07 1 97.75 107 ASP B N 1
ATOM 2594 C CA . ASP B 1 107 ? -18.141 -19.656 -8.984 1 97.75 107 ASP B CA 1
ATOM 2595 C C . ASP B 1 107 ? -17.188 -18.547 -9.391 1 97.75 107 ASP B C 1
ATOM 2597 O O . ASP B 1 107 ? -17.516 -17.359 -9.258 1 97.75 107 ASP B O 1
ATOM 2601 N N . LEU B 1 108 ? -16.047 -18.953 -9.797 1 98.56 108 LEU B N 1
ATOM 2602 C CA . LEU B 1 108 ? -15.117 -17.984 -10.375 1 98.56 108 LEU B CA 1
ATOM 2603 C C . LEU B 1 108 ? -15.734 -17.297 -11.578 1 98.56 108 LEU B C 1
ATOM 2605 O O . LEU B 1 108 ? -16.266 -17.953 -12.477 1 98.56 108 LEU B O 1
ATOM 2609 N N . SER B 1 109 ? -15.688 -15.977 -11.609 1 98.19 109 SER B N 1
ATOM 2610 C CA . SER B 1 109 ? -16.312 -15.195 -12.672 1 98.19 109 SER B CA 1
ATOM 2611 C C . SER B 1 109 ? -15.32 -14.195 -13.266 1 98.19 109 SER B C 1
ATOM 2613 O O . SER B 1 109 ? -14.281 -13.922 -12.672 1 98.19 109 SER B O 1
ATOM 2615 N N . ALA B 1 110 ? -15.719 -13.672 -14.414 1 98.56 110 ALA B N 1
ATOM 2616 C CA . ALA B 1 110 ? -14.914 -12.633 -15.055 1 98.56 110 ALA B CA 1
ATOM 2617 C C . ALA B 1 110 ? -14.719 -11.445 -14.117 1 98.56 110 ALA B C 1
ATOM 2619 O O . ALA B 1 110 ? -15.648 -11.023 -13.438 1 98.56 110 ALA B O 1
ATOM 2620 N N . GLY B 1 111 ? -13.445 -10.992 -14.109 1 98.56 111 GLY B N 1
ATOM 2621 C CA . GLY B 1 111 ? -13.141 -9.828 -13.305 1 98.56 111 GLY B CA 1
A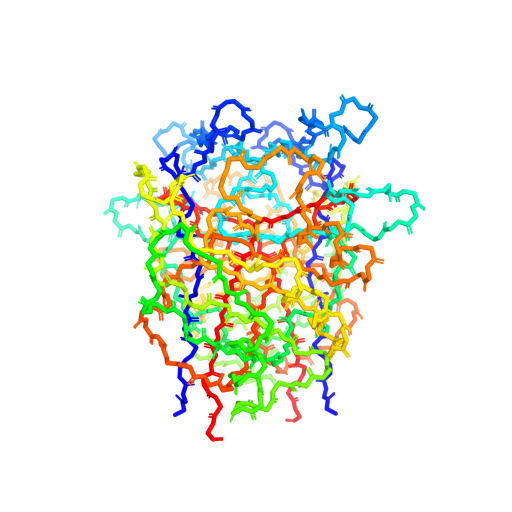TOM 2622 C C . GLY B 1 111 ? -12.742 -10.172 -11.883 1 98.56 111 GLY B C 1
ATOM 2623 O O . GLY B 1 111 ? -12.289 -9.305 -11.133 1 98.56 111 GLY B O 1
ATOM 2624 N N . ASP B 1 112 ? -12.828 -11.43 -11.484 1 98.69 112 ASP B N 1
ATOM 2625 C CA . ASP B 1 112 ? -12.484 -11.852 -10.133 1 98.69 112 ASP B CA 1
ATOM 2626 C C . ASP B 1 112 ? -10.969 -11.914 -9.945 1 98.69 112 ASP B C 1
ATOM 2628 O O . ASP B 1 112 ? -10.227 -12.141 -10.898 1 98.69 112 ASP B O 1
ATOM 2632 N N . TYR B 1 113 ? -10.594 -11.703 -8.703 1 98.94 113 TYR B N 1
ATOM 2633 C CA . TYR B 1 113 ? -9.297 -12.211 -8.266 1 98.94 113 TYR B CA 1
ATOM 2634 C C . TYR B 1 113 ? -9.344 -13.719 -8.062 1 98.94 113 TYR B C 1
ATOM 2636 O O . TYR B 1 113 ? -10.312 -14.25 -7.516 1 98.94 113 TYR B O 1
ATOM 2644 N N . LEU B 1 114 ? -8.359 -14.344 -8.57 1 99 114 LEU B N 1
ATOM 2645 C CA . LEU B 1 114 ? -8.133 -15.75 -8.266 1 99 114 LEU B CA 1
ATOM 2646 C C . LEU B 1 114 ? -6.926 -15.914 -7.344 1 99 114 LEU B C 1
ATOM 2648 O O . LEU B 1 114 ? -5.809 -15.531 -7.703 1 99 114 LEU B O 1
ATOM 2652 N N . ILE B 1 115 ? -7.156 -16.5 -6.188 1 98.94 115 ILE B N 1
ATOM 2653 C CA . ILE B 1 115 ? -6.09 -16.641 -5.203 1 98.94 115 ILE B CA 1
ATOM 2654 C C . ILE B 1 115 ? -5.844 -18.125 -4.922 1 98.94 115 ILE B C 1
ATOM 2656 O O . ILE B 1 115 ? -6.766 -18.844 -4.555 1 98.94 115 ILE B O 1
ATOM 2660 N N . PHE B 1 116 ? -4.621 -18.531 -5.129 1 98.94 116 PHE B N 1
ATOM 2661 C CA . PHE B 1 116 ? -4.215 -19.906 -4.82 1 98.94 116 PHE B CA 1
ATOM 2662 C C . PHE B 1 116 ? -3.672 -20 -3.398 1 98.94 116 PHE B C 1
ATOM 2664 O O . PHE B 1 116 ? -2.709 -19.312 -3.051 1 98.94 116 PHE B O 1
ATOM 2671 N N . ASP B 1 117 ? -4.312 -20.812 -2.619 1 98.75 117 ASP B N 1
ATOM 2672 C CA . ASP B 1 117 ? -3.701 -21.312 -1.389 1 98.75 117 ASP B CA 1
ATOM 2673 C C . ASP B 1 117 ? -2.947 -22.609 -1.633 1 98.75 117 ASP B C 1
ATOM 2675 O O . ASP B 1 117 ? -3.557 -23.672 -1.728 1 98.75 117 ASP B O 1
ATOM 2679 N N . CYS B 1 118 ? -1.664 -22.484 -1.661 1 98.12 118 CYS B N 1
ATOM 2680 C CA . CYS B 1 118 ? -0.83 -23.641 -1.973 1 98.12 118 CYS B CA 1
ATOM 2681 C C . CYS B 1 118 ? -0.168 -24.188 -0.714 1 98.12 118 CYS B C 1
ATOM 2683 O O . CYS B 1 118 ? 0.709 -25.062 -0.794 1 98.12 118 CYS B O 1
ATOM 2685 N N . GLY B 1 119 ? -0.567 -23.625 0.378 1 96.69 119 GLY B N 1
ATOM 2686 C CA . GLY B 1 119 ? -0.016 -24.062 1.652 1 96.69 119 GLY B CA 1
ATOM 2687 C C . GLY B 1 119 ? 1.396 -23.562 1.893 1 96.69 119 GLY B C 1
ATOM 2688 O O . GLY B 1 119 ? 2.139 -24.141 2.686 1 96.69 119 GLY B O 1
ATOM 2689 N N . MET B 1 120 ? 1.753 -22.594 1.184 1 94.75 120 MET B N 1
ATOM 2690 C CA . MET B 1 120 ? 3.09 -22.031 1.342 1 94.75 120 MET B CA 1
ATOM 2691 C C . MET B 1 120 ? 3.092 -20.938 2.396 1 94.75 120 MET B C 1
ATOM 2693 O O . MET B 1 120 ? 2.141 -20.156 2.492 1 94.75 120 MET B O 1
ATOM 2697 N N . ALA B 1 121 ? 4.148 -20.938 3.184 1 93.06 121 ALA B N 1
ATOM 2698 C CA . ALA B 1 121 ? 4.391 -19.875 4.148 1 93.06 121 ALA B CA 1
ATOM 2699 C C . ALA B 1 121 ? 5.695 -19.141 3.838 1 93.06 121 ALA B C 1
ATOM 2701 O O . ALA B 1 121 ? 6.777 -19.734 3.895 1 93.06 121 ALA B O 1
ATOM 2702 N N . PRO B 1 122 ? 5.578 -17.859 3.551 1 96 122 PRO B N 1
ATOM 2703 C CA . PRO B 1 122 ? 6.801 -17.141 3.207 1 96 122 PRO B CA 1
ATOM 2704 C C . PRO B 1 122 ? 7.875 -17.234 4.285 1 96 122 PRO B C 1
ATOM 2706 O O . PRO B 1 122 ? 7.625 -16.906 5.445 1 96 122 PRO B O 1
ATOM 2709 N N . ALA B 1 123 ? 8.969 -17.703 3.826 1 95.12 123 ALA B N 1
ATOM 2710 C CA . ALA B 1 123 ? 10.133 -17.859 4.695 1 95.12 123 ALA B CA 1
ATOM 2711 C C . ALA B 1 123 ? 11.414 -18.016 3.879 1 95.12 123 ALA B C 1
ATOM 2713 O O . ALA B 1 123 ? 11.367 -18.438 2.717 1 95.12 123 ALA B O 1
ATOM 2714 N N . ASP B 1 124 ? 12.492 -17.672 4.555 1 93.38 124 ASP B N 1
ATOM 2715 C CA . ASP B 1 124 ? 13.789 -17.844 3.9 1 93.38 124 ASP B CA 1
ATOM 2716 C C . ASP B 1 124 ? 14.289 -19.281 4.039 1 93.38 124 ASP B C 1
ATOM 2718 O O . ASP B 1 124 ? 15.328 -19.531 4.664 1 93.38 124 ASP B O 1
ATOM 2722 N N . THR B 1 125 ? 13.578 -20.156 3.498 1 94.31 125 THR B N 1
ATOM 2723 C CA . THR B 1 125 ? 13.867 -21.578 3.49 1 94.31 125 THR B CA 1
ATOM 2724 C C . THR B 1 125 ? 13.883 -22.125 2.064 1 94.31 125 THR B C 1
ATOM 2726 O O . THR B 1 125 ? 13.25 -21.547 1.172 1 94.31 125 THR B O 1
ATOM 2729 N N . ASP B 1 126 ? 14.602 -23.188 1.88 1 92.25 126 ASP B N 1
ATOM 2730 C CA . ASP B 1 126 ? 14.648 -23.812 0.563 1 92.25 126 ASP B CA 1
ATOM 2731 C C . ASP B 1 126 ? 13.25 -24.25 0.112 1 92.25 126 ASP B C 1
ATOM 2733 O O . ASP B 1 126 ? 12.938 -24.203 -1.08 1 92.25 126 ASP B O 1
ATOM 2737 N N . HIS B 1 127 ? 12.57 -24.656 1.047 1 93.5 127 HIS B N 1
ATOM 2738 C CA . HIS B 1 127 ? 11.211 -25.078 0.729 1 93.5 127 HIS B CA 1
ATOM 2739 C C . HIS B 1 127 ? 10.43 -23.969 0.038 1 93.5 127 HIS B C 1
ATOM 2741 O O . HIS B 1 127 ? 9.891 -24.172 -1.051 1 93.5 127 HIS B O 1
ATOM 2747 N N . TYR B 1 128 ? 10.398 -22.828 0.553 1 96.62 128 TYR B N 1
ATOM 2748 C CA . TYR B 1 128 ? 9.648 -21.703 -0.002 1 96.62 128 TYR B CA 1
ATOM 2749 C C . TYR B 1 128 ? 10.352 -21.141 -1.235 1 96.62 128 TYR B C 1
ATOM 2751 O O . TYR B 1 128 ? 9.688 -20.719 -2.184 1 96.62 128 TYR B O 1
ATOM 2759 N N . LEU B 1 129 ? 11.648 -21.234 -1.229 1 96.38 129 LEU B N 1
ATOM 2760 C CA . LEU B 1 129 ? 12.406 -20.516 -2.254 1 96.38 129 LEU B CA 1
ATOM 2761 C C . LEU B 1 129 ? 12.531 -21.375 -3.518 1 96.38 129 LEU B C 1
ATOM 2763 O O . LEU B 1 129 ? 12.688 -20.828 -4.617 1 96.38 129 LEU B O 1
ATOM 2767 N N . ARG B 1 130 ? 12.352 -22.703 -3.363 1 95.31 130 ARG B N 1
ATOM 2768 C CA . ARG B 1 130 ? 12.758 -23.531 -4.504 1 95.31 130 ARG B CA 1
ATOM 2769 C C . ARG B 1 130 ? 11.789 -24.672 -4.73 1 95.31 130 ARG B C 1
ATOM 2771 O O . ARG B 1 130 ? 11.906 -25.406 -5.715 1 95.31 130 ARG B O 1
ATOM 2778 N N . ASN B 1 131 ? 10.875 -24.844 -3.852 1 96.69 131 ASN B N 1
ATOM 2779 C CA . ASN B 1 131 ? 10.031 -26.031 -3.945 1 96.69 131 ASN B CA 1
ATOM 2780 C C . ASN B 1 131 ? 8.555 -25.688 -3.771 1 96.69 131 ASN B C 1
ATOM 2782 O O . ASN B 1 131 ? 7.812 -26.422 -3.129 1 96.69 131 ASN B O 1
ATOM 2786 N N . PHE B 1 132 ? 8.102 -24.594 -4.289 1 97.19 132 PHE B N 1
ATOM 2787 C CA . PHE B 1 132 ? 6.723 -24.156 -4.098 1 97.19 132 PHE B CA 1
ATOM 2788 C C . PHE B 1 132 ? 5.824 -24.719 -5.199 1 97.19 132 PHE B C 1
ATOM 2790 O O . PHE B 1 132 ? 6.305 -25.094 -6.266 1 97.19 132 PHE B O 1
ATOM 2797 N N . VAL B 1 133 ? 4.531 -24.875 -4.938 1 97.62 133 VAL B N 1
ATOM 2798 C CA . VAL B 1 133 ? 3.492 -25.266 -5.891 1 97.62 133 VAL B CA 1
ATOM 2799 C C . VAL B 1 133 ? 3.23 -24.109 -6.859 1 97.62 133 VAL B C 1
ATOM 2801 O O . VAL B 1 133 ? 3.35 -22.938 -6.492 1 97.62 133 VAL B O 1
ATOM 2804 N N . TYR B 1 134 ? 2.92 -24.406 -8.133 1 98.25 134 TYR B N 1
ATOM 2805 C CA . TYR B 1 134 ? 2.732 -23.422 -9.188 1 98.25 134 TYR B CA 1
ATOM 2806 C C . TYR B 1 134 ? 1.672 -23.875 -10.188 1 98.25 134 TYR B C 1
ATOM 2808 O O . TYR B 1 134 ? 1.399 -25.078 -10.305 1 98.25 134 TYR B O 1
ATOM 2816 N N . PRO B 1 135 ? 0.98 -22.969 -10.836 1 98.75 135 PRO B N 1
ATOM 2817 C CA . PRO B 1 135 ? 0.078 -23.391 -11.906 1 98.75 135 PRO B CA 1
ATOM 2818 C C . PRO B 1 135 ? 0.823 -23.844 -13.164 1 98.75 135 PRO B C 1
ATOM 2820 O O . PRO B 1 135 ? 1.805 -23.203 -13.562 1 98.75 135 PRO B O 1
ATOM 2823 N N . GLU B 1 136 ? 0.346 -24.875 -13.711 1 98.62 136 GLU B N 1
ATOM 2824 C CA . GLU B 1 136 ? 0.879 -25.297 -15.008 1 98.62 136 GLU B CA 1
ATOM 2825 C C . GLU B 1 136 ? 0.44 -24.344 -16.125 1 98.62 136 GLU B C 1
ATOM 2827 O O . GLU B 1 136 ? -0.492 -23.562 -15.945 1 98.62 136 GLU B O 1
ATOM 2832 N N . ALA B 1 137 ? 1.111 -24.453 -17.281 1 98.44 137 ALA B N 1
ATOM 2833 C 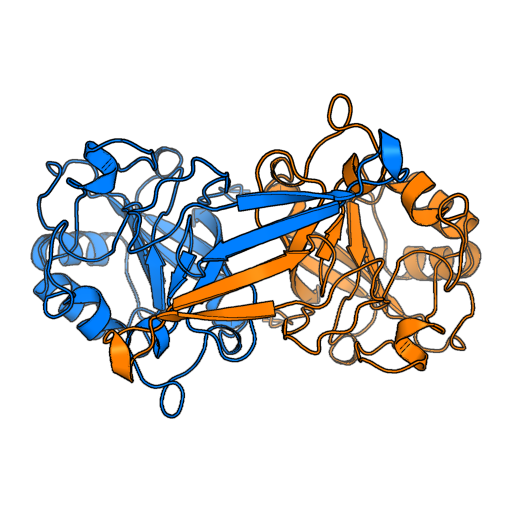CA . ALA B 1 137 ? 0.86 -23.547 -18.406 1 98.44 137 ALA B CA 1
ATOM 2834 C C . ALA B 1 137 ? -0.613 -23.562 -18.797 1 98.44 137 ALA B C 1
ATOM 2836 O O . ALA B 1 137 ? -1.21 -22.516 -19.047 1 98.44 137 ALA B O 1
ATOM 2837 N N . GLU B 1 138 ? -1.194 -24.734 -18.812 1 98.75 138 GLU B N 1
ATOM 2838 C CA . GLU B 1 138 ? -2.588 -24.859 -19.234 1 98.75 138 GLU B CA 1
ATOM 2839 C C . GLU B 1 138 ? -3.529 -24.234 -18.203 1 98.75 138 GLU B C 1
ATOM 2841 O O . GLU B 1 138 ? -4.605 -23.75 -18.562 1 98.75 138 GLU B O 1
ATOM 2846 N N . ALA B 1 139 ? -3.152 -24.25 -16.938 1 98.88 139 ALA B N 1
ATOM 2847 C CA . ALA B 1 139 ? -3.941 -23.578 -15.914 1 98.88 139 ALA B CA 1
ATOM 2848 C C . ALA B 1 139 ? -3.957 -22.062 -16.141 1 98.88 139 ALA B C 1
ATOM 2850 O O . ALA B 1 139 ? -4.988 -21.406 -15.961 1 98.88 139 ALA B O 1
ATOM 2851 N N . ALA B 1 140 ? -2.818 -21.516 -16.531 1 98.88 140 ALA B N 1
ATOM 2852 C CA . ALA B 1 140 ? -2.756 -20.094 -16.859 1 98.88 140 ALA B CA 1
ATOM 2853 C C . ALA B 1 140 ? -3.662 -19.75 -18.031 1 98.88 140 ALA B C 1
ATOM 2855 O O . ALA B 1 140 ? -4.34 -18.719 -18.016 1 98.88 140 ALA B O 1
ATOM 2856 N N . GLU B 1 141 ? -3.631 -20.594 -19.016 1 98.88 141 GLU B N 1
ATOM 2857 C CA . GLU B 1 141 ? -4.52 -20.391 -20.156 1 98.88 141 GLU B CA 1
ATOM 2858 C C . GLU B 1 141 ? -5.98 -20.375 -19.719 1 98.88 141 GLU B C 1
ATOM 2860 O O . GLU B 1 141 ? -6.773 -19.578 -20.219 1 98.88 141 GLU B O 1
ATOM 2865 N N . TYR B 1 142 ? -6.328 -21.25 -18.812 1 98.88 142 TYR B N 1
ATOM 2866 C CA . TYR B 1 142 ? -7.684 -21.297 -18.281 1 98.88 142 TYR B CA 1
ATOM 2867 C C . TYR B 1 142 ? -8.047 -19.969 -17.609 1 98.88 142 TYR B C 1
ATOM 2869 O O . TYR B 1 142 ? -9.18 -19.5 -17.75 1 98.88 142 TYR B O 1
ATOM 2877 N N . MET B 1 143 ? -7.109 -19.391 -16.875 1 98.94 143 MET B N 1
ATOM 2878 C CA . MET B 1 143 ? -7.348 -18.109 -16.219 1 98.94 143 MET B CA 1
ATOM 2879 C C . MET B 1 143 ? -7.711 -17.031 -17.234 1 98.94 143 MET B C 1
ATOM 2881 O O . MET B 1 143 ? -8.586 -16.219 -16.984 1 98.94 143 MET B O 1
ATOM 2885 N N . VAL B 1 144 ? -7.043 -17.031 -18.359 1 98.94 144 VAL B N 1
ATOM 2886 C CA . VAL B 1 144 ? -7.328 -16.078 -19.422 1 98.94 144 VAL B CA 1
ATOM 2887 C C . VAL B 1 144 ? -8.734 -16.312 -19.969 1 98.94 144 VAL B C 1
ATOM 2889 O O . VAL B 1 144 ? -9.5 -15.367 -20.156 1 98.94 144 VAL B O 1
ATOM 2892 N N . GLU B 1 145 ? -9 -17.641 -20.234 1 98.69 145 GLU B N 1
ATOM 2893 C CA . GLU B 1 145 ? -10.32 -18 -20.734 1 98.69 145 GLU B CA 1
ATOM 2894 C C . GLU B 1 145 ? -11.422 -17.5 -19.797 1 98.69 145 GLU B C 1
ATOM 2896 O O . GLU B 1 145 ? -12.5 -17.109 -20.25 1 98.69 145 GLU B O 1
ATOM 2901 N N . ARG B 1 146 ? -11.195 -17.5 -18.531 1 98.62 146 ARG B N 1
ATOM 2902 C CA . ARG B 1 146 ? -12.188 -17.078 -17.547 1 98.62 146 ARG B CA 1
ATOM 2903 C C . ARG B 1 146 ? -12.164 -15.57 -17.359 1 98.62 146 ARG B C 1
ATOM 2905 O O . ARG B 1 146 ? -13 -15.016 -16.641 1 98.62 146 ARG B O 1
ATOM 2912 N N . ASP B 1 147 ? -11.18 -14.922 -17.891 1 98.69 147 ASP B N 1
ATOM 2913 C CA . ASP B 1 147 ? -11.062 -13.469 -17.906 1 98.69 147 ASP B CA 1
ATOM 2914 C C . ASP B 1 147 ? -10.953 -12.906 -16.5 1 98.69 147 ASP B C 1
ATOM 2916 O O . ASP B 1 147 ? -11.695 -11.992 -16.125 1 98.69 147 ASP B O 1
ATOM 2920 N N . ILE B 1 148 ? -10.117 -13.531 -15.703 1 98.88 148 ILE B N 1
ATOM 2921 C CA . ILE B 1 148 ? -9.93 -13.023 -14.344 1 98.88 148 ILE B CA 1
ATOM 2922 C C . ILE B 1 148 ? -9.156 -11.711 -14.391 1 98.88 148 ILE B C 1
ATOM 2924 O O . ILE B 1 148 ? -8.508 -11.398 -15.398 1 98.88 148 ILE B O 1
ATOM 2928 N N . ALA B 1 149 ? -9.234 -10.922 -13.336 1 98.88 149 ALA B N 1
ATOM 2929 C CA . ALA B 1 149 ? -8.57 -9.617 -13.305 1 98.88 149 ALA B CA 1
ATOM 2930 C C . ALA B 1 149 ? -7.16 -9.727 -12.742 1 98.88 149 ALA B C 1
ATOM 2932 O O . ALA B 1 149 ? -6.281 -8.938 -13.086 1 98.88 149 ALA B O 1
ATOM 2933 N N . CYS B 1 150 ? -6.977 -10.688 -11.875 1 98.94 150 CYS B N 1
ATOM 2934 C CA . CYS B 1 150 ? -5.715 -10.82 -11.156 1 98.94 150 CYS B CA 1
ATOM 2935 C C . CYS B 1 150 ? -5.531 -12.234 -10.633 1 98.94 150 CYS B C 1
ATOM 2937 O O . CYS B 1 150 ? -6.488 -12.859 -10.172 1 98.94 150 CYS B O 1
ATOM 2939 N N . PHE B 1 151 ? -4.352 -12.703 -10.82 1 99 151 PHE B N 1
ATOM 2940 C CA . PHE B 1 151 ? -3.961 -13.969 -10.219 1 99 151 PHE B CA 1
ATOM 2941 C C . PHE B 1 151 ? -3.023 -13.742 -9.039 1 99 151 PHE B C 1
ATOM 2943 O O . PHE B 1 151 ? -2.021 -13.039 -9.164 1 99 151 PHE B O 1
ATOM 2950 N N . ALA B 1 152 ? -3.361 -14.359 -7.863 1 99 152 ALA B N 1
ATOM 2951 C CA . ALA B 1 152 ? -2.539 -14.258 -6.66 1 99 152 ALA B CA 1
ATOM 2952 C C . ALA B 1 152 ? -2.152 -15.641 -6.145 1 99 152 ALA B C 1
ATOM 2954 O O . ALA B 1 152 ? -2.955 -16.578 -6.195 1 99 152 ALA B O 1
ATOM 2955 N N . ILE B 1 153 ? -0.942 -15.719 -5.535 1 98.94 153 ILE B N 1
ATOM 2956 C CA . ILE B 1 153 ? -0.47 -17.016 -5.07 1 98.94 153 ILE B CA 1
ATOM 2957 C C . ILE B 1 153 ? 0.447 -16.828 -3.863 1 98.94 153 ILE B C 1
ATOM 2959 O O . ILE B 1 153 ? 1.165 -15.836 -3.77 1 98.94 153 ILE B O 1
ATOM 2963 N N . ASP B 1 154 ? 0.458 -17.75 -2.936 1 98.56 154 ASP B N 1
ATOM 2964 C CA . ASP B 1 154 ? 1.266 -17.672 -1.723 1 98.56 154 ASP B CA 1
ATOM 2965 C C . ASP B 1 154 ? 2.67 -18.219 -1.958 1 98.56 154 ASP B C 1
ATOM 2967 O O . ASP B 1 154 ? 3.404 -18.484 -1.005 1 98.56 154 ASP B O 1
ATOM 2971 N N . ALA B 1 155 ? 3.08 -18.297 -3.168 1 97.94 155 ALA B N 1
ATOM 2972 C CA . ALA B 1 155 ? 4.406 -18.781 -3.531 1 97.94 155 ALA B CA 1
ATOM 2973 C C . ALA B 1 155 ? 5.348 -17.625 -3.859 1 97.94 155 ALA B C 1
ATOM 2975 O O . ALA B 1 155 ? 4.898 -16.484 -4.059 1 97.94 155 ALA B O 1
ATOM 2976 N N . LEU B 1 156 ? 6.652 -17.984 -3.916 1 97.25 156 LEU B N 1
ATOM 2977 C CA . LEU B 1 156 ? 7.652 -16.969 -4.266 1 97.25 156 LEU B CA 1
ATOM 2978 C C . LEU B 1 156 ? 7.414 -16.438 -5.676 1 97.25 156 LEU B C 1
ATOM 2980 O O . LEU B 1 156 ? 7.691 -15.273 -5.961 1 97.25 156 LEU B O 1
ATOM 2984 N N . SER B 1 157 ? 6.941 -17.297 -6.496 1 97.31 157 SER B N 1
ATOM 2985 C CA . SER B 1 157 ? 6.684 -16.969 -7.895 1 97.31 157 SER B CA 1
ATOM 2986 C C . SER B 1 157 ? 5.434 -17.672 -8.406 1 97.31 157 SER B C 1
ATOM 2988 O O . SER B 1 157 ? 5.059 -18.734 -7.895 1 97.31 157 SER B O 1
ATOM 2990 N N . ALA B 1 158 ? 4.871 -17.047 -9.414 1 98.31 158 ALA B N 1
ATOM 2991 C CA . ALA B 1 158 ? 3.734 -17.672 -10.086 1 98.31 158 ALA B CA 1
ATOM 2992 C C . ALA B 1 158 ? 4.199 -18.766 -11.039 1 98.31 158 ALA B C 1
ATOM 2994 O O . ALA B 1 158 ? 3.391 -19.578 -11.5 1 98.31 158 ALA B O 1
ATOM 2995 N N . ASP B 1 159 ? 5.484 -18.781 -11.375 1 98.44 159 ASP B N 1
ATOM 2996 C CA . ASP B 1 159 ? 6.004 -19.75 -12.336 1 98.44 159 ASP B CA 1
ATOM 2997 C C . ASP B 1 159 ? 6.773 -20.875 -11.633 1 98.44 159 ASP B C 1
ATOM 2999 O O . ASP B 1 159 ? 7.051 -20.781 -10.43 1 98.44 159 ASP B O 1
ATOM 3003 N N . LYS B 1 160 ? 7.109 -21.906 -12.398 1 97.5 160 LYS B N 1
ATOM 3004 C CA . LYS B 1 160 ? 7.785 -23.094 -11.891 1 97.5 160 LYS B CA 1
ATOM 3005 C C . LYS B 1 160 ? 9.109 -22.734 -11.227 1 97.5 160 LYS B C 1
ATOM 3007 O O . LYS B 1 160 ? 9.891 -21.953 -11.773 1 97.5 160 LYS B O 1
ATOM 3012 N N . PRO B 1 161 ? 9.344 -23.281 -10.016 1 96.19 161 PRO B N 1
ATOM 3013 C CA . PRO B 1 161 ? 10.648 -23.047 -9.391 1 96.19 161 PRO B CA 1
ATOM 3014 C C . PRO B 1 161 ? 11.812 -23.469 -10.289 1 96.19 161 PRO B C 1
ATOM 3016 O O . PRO B 1 161 ? 11.789 -24.562 -10.859 1 96.19 161 PRO B O 1
ATOM 3019 N N . GLY B 1 162 ? 12.758 -22.578 -10.453 1 93.25 162 GLY B N 1
ATOM 3020 C CA . GLY B 1 162 ? 13.961 -22.891 -11.203 1 93.25 162 GLY B CA 1
ATOM 3021 C C . GLY B 1 162 ? 13.797 -22.672 -12.695 1 93.25 162 GLY B C 1
ATOM 3022 O O . GLY B 1 162 ? 14.742 -22.875 -13.461 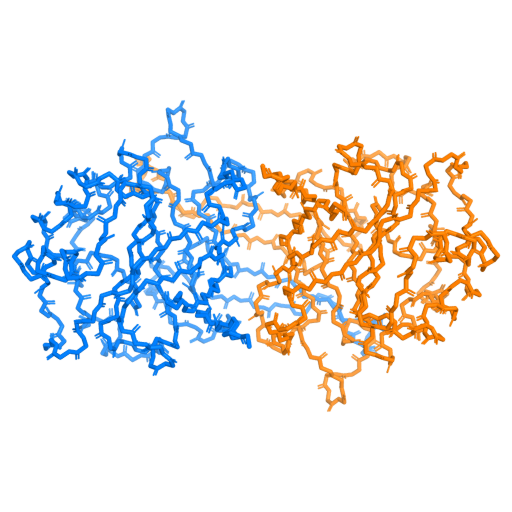1 93.25 162 GLY B O 1
ATOM 3023 N N . ALA B 1 163 ? 12.641 -22.266 -13.07 1 94.5 163 ALA B N 1
ATOM 3024 C CA . ALA B 1 163 ? 12.406 -22.047 -14.5 1 94.5 163 ALA B CA 1
ATOM 3025 C C . ALA B 1 163 ? 13.289 -20.922 -15.031 1 94.5 163 ALA B C 1
ATOM 3027 O O . ALA B 1 163 ? 13.523 -19.922 -14.344 1 94.5 163 ALA B O 1
ATOM 3028 N N . GLU B 1 164 ? 13.75 -21.109 -16.25 1 94.56 164 GLU B N 1
ATOM 3029 C CA . GLU B 1 164 ? 14.383 -20.016 -16.969 1 94.56 164 GLU B CA 1
ATOM 3030 C C . GLU B 1 164 ? 13.359 -18.938 -17.328 1 94.56 164 GLU B C 1
ATOM 3032 O O . GLU B 1 164 ? 12.164 -19.219 -17.438 1 94.56 164 GLU B O 1
ATOM 3037 N N . LEU B 1 165 ? 13.867 -17.734 -17.562 1 93.56 165 LEU B N 1
ATOM 3038 C CA . LEU B 1 165 ? 12.984 -16.609 -17.812 1 93.56 165 LEU B CA 1
ATOM 3039 C C . LEU B 1 165 ? 12.047 -16.906 -18.984 1 93.56 165 LEU B C 1
ATOM 3041 O O . LEU B 1 165 ? 10.844 -16.641 -18.906 1 93.56 165 LEU B O 1
ATOM 3045 N N . ALA B 1 166 ? 12.555 -17.531 -19.984 1 94.25 166 ALA B N 1
ATOM 3046 C CA . ALA B 1 166 ? 11.773 -17.844 -21.172 1 94.25 166 ALA B CA 1
ATOM 3047 C C . ALA B 1 166 ? 10.664 -18.844 -20.859 1 94.25 166 ALA B C 1
ATOM 3049 O O . ALA B 1 166 ? 9.711 -19 -21.625 1 94.25 166 ALA B O 1
ATOM 3050 N N . GLU B 1 167 ? 10.766 -19.453 -19.688 1 96 167 GLU B N 1
ATOM 3051 C CA . GLU B 1 167 ? 9.812 -20.484 -19.297 1 96 167 GLU B CA 1
ATOM 3052 C C . GLU B 1 167 ? 8.852 -19.953 -18.219 1 96 167 GLU B C 1
ATOM 3054 O O . GLU B 1 167 ? 8.156 -20.734 -17.578 1 96 167 GLU B O 1
ATOM 3059 N N . HIS B 1 168 ? 8.867 -18.672 -18.078 1 97.75 168 HIS B N 1
ATOM 3060 C CA . HIS B 1 168 ? 7.895 -18.062 -17.172 1 97.75 168 HIS B CA 1
ATOM 3061 C C . HIS B 1 168 ? 6.512 -17.984 -17.828 1 97.75 168 HIS B C 1
ATOM 3063 O O . HIS B 1 168 ? 5.977 -16.906 -18.031 1 97.75 168 HIS B O 1
ATOM 3069 N N . HIS B 1 169 ? 5.906 -19.109 -18.047 1 98.06 169 HIS B N 1
ATOM 3070 C CA . HIS B 1 169 ? 4.699 -19.266 -18.844 1 98.06 169 HIS B CA 1
ATOM 3071 C C . HIS B 1 169 ? 3.521 -18.531 -18.219 1 98.06 169 HIS B C 1
ATOM 3073 O O . HIS B 1 169 ? 2.703 -17.953 -18.938 1 98.06 169 HIS B O 1
ATOM 3079 N N . VAL B 1 170 ? 3.432 -18.516 -16.922 1 98.81 170 VAL B N 1
ATOM 3080 C CA . VAL B 1 170 ? 2.309 -17.859 -16.266 1 98.81 170 VAL B CA 1
ATOM 3081 C C . VAL B 1 170 ? 2.385 -16.359 -16.5 1 98.81 170 VAL B C 1
ATOM 3083 O O . VAL B 1 170 ? 1.41 -15.742 -16.953 1 98.81 170 VAL B O 1
ATOM 3086 N N . HIS B 1 171 ? 3.557 -15.75 -16.281 1 98.81 171 HIS B N 1
ATOM 3087 C CA . HIS B 1 171 ? 3.736 -14.32 -16.531 1 98.81 171 HIS B CA 1
ATOM 3088 C C . HIS B 1 171 ? 3.445 -13.969 -17.984 1 98.81 171 HIS B C 1
ATOM 3090 O O . HIS B 1 171 ? 2.705 -13.023 -18.266 1 98.81 171 HIS B O 1
ATOM 3096 N N . TYR B 1 172 ? 3.977 -14.789 -18.859 1 98.62 172 TYR B N 1
ATOM 3097 C CA . TYR B 1 172 ? 3.877 -14.484 -20.281 1 98.62 172 TYR B CA 1
ATOM 3098 C C . TYR B 1 172 ? 2.463 -14.734 -20.797 1 98.62 172 TYR B C 1
ATOM 3100 O O . TYR B 1 172 ? 2.082 -14.227 -21.859 1 98.62 172 TYR B O 1
ATOM 3108 N N . THR B 1 173 ? 1.71 -15.555 -20.125 1 98.88 173 THR B N 1
ATOM 3109 C CA . THR B 1 173 ? 0.333 -15.805 -20.547 1 98.88 173 THR B CA 1
ATOM 3110 C C . THR B 1 173 ? -0.60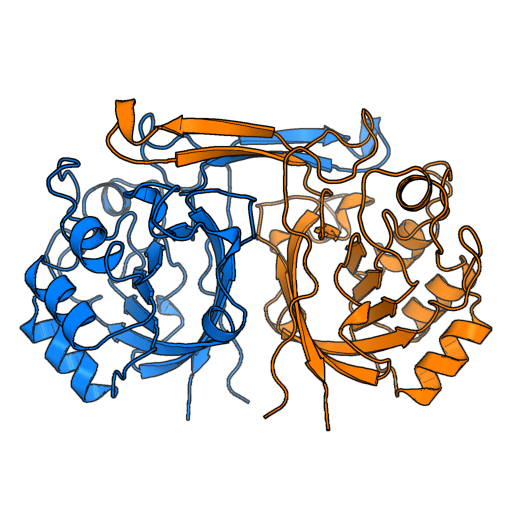2 -14.734 -19.984 1 98.88 173 THR B C 1
ATOM 3112 O O . THR B 1 173 ? -1.483 -14.242 -20.703 1 98.88 173 THR B O 1
ATOM 3115 N N . LEU B 1 174 ? -0.462 -14.312 -18.781 1 98.94 174 LEU B N 1
ATOM 3116 C CA . LEU B 1 174 ? -1.438 -13.484 -18.078 1 98.94 174 LEU B CA 1
ATOM 3117 C C . LEU B 1 174 ? -1.191 -12.008 -18.359 1 98.94 174 LEU B C 1
ATOM 3119 O O . LEU B 1 174 ? -2.127 -11.266 -18.656 1 98.94 174 LEU B O 1
ATOM 3123 N N . LEU B 1 175 ? 0.034 -11.531 -18.281 1 98.88 175 LEU B N 1
ATOM 3124 C CA . LEU B 1 175 ? 0.343 -10.102 -18.266 1 98.88 175 LEU B CA 1
ATOM 3125 C C . LEU B 1 175 ? -0.016 -9.453 -19.609 1 98.88 175 LEU B C 1
ATOM 3127 O O . LEU B 1 175 ? -0.567 -8.352 -19.625 1 98.88 175 LEU B O 1
ATOM 3131 N N . PRO B 1 176 ? 0.254 -10.117 -20.781 1 98.69 176 PRO B N 1
ATOM 3132 C CA . PRO B 1 176 ? -0.165 -9.516 -22.047 1 98.69 176 PRO B CA 1
ATOM 3133 C C . PRO B 1 176 ? -1.678 -9.328 -22.141 1 98.69 176 PRO B C 1
ATOM 3135 O O . PRO B 1 176 ? -2.152 -8.484 -22.906 1 98.69 176 PRO B O 1
ATOM 3138 N N . GLU B 1 177 ? -2.438 -10.141 -21.375 1 98.75 177 GLU B N 1
ATOM 3139 C CA . GLU B 1 177 ? -3.896 -10.055 -21.375 1 98.75 177 GLU B CA 1
ATOM 3140 C C . GLU B 1 177 ? -4.387 -9.086 -20.297 1 98.75 177 GLU B C 1
ATOM 3142 O O . GLU B 1 177 ? -5.574 -9.055 -19.984 1 98.75 177 GLU B O 1
ATOM 3147 N N . ASP B 1 178 ? -3.471 -8.367 -19.719 1 98.69 178 ASP B N 1
ATOM 3148 C CA . ASP B 1 178 ? -3.721 -7.363 -18.688 1 98.69 178 ASP B CA 1
ATOM 3149 C C . ASP B 1 178 ? -4.305 -8 -17.438 1 98.69 178 ASP B C 1
ATOM 3151 O O . ASP B 1 178 ? -5.168 -7.414 -16.781 1 98.69 178 ASP B O 1
ATOM 3155 N N . ILE B 1 179 ? -3.992 -9.227 -17.188 1 98.88 179 ILE B N 1
ATOM 3156 C CA . ILE B 1 179 ? -4.277 -9.883 -15.922 1 98.88 179 ILE B CA 1
ATOM 3157 C C . ILE B 1 179 ? -3.104 -9.695 -14.961 1 98.88 179 ILE B C 1
ATOM 3159 O O . ILE B 1 179 ? -1.998 -10.18 -15.219 1 98.88 179 ILE B O 1
ATOM 3163 N N . LEU B 1 180 ? -3.309 -9 -13.844 1 98.94 180 LEU B N 1
ATOM 3164 C CA . LEU B 1 180 ? -2.26 -8.703 -12.875 1 98.94 180 LEU B CA 1
ATOM 3165 C C . LEU B 1 180 ? -1.872 -9.953 -12.094 1 98.94 180 LEU B C 1
ATOM 3167 O O . LEU B 1 180 ? -2.627 -10.922 -12.055 1 98.94 180 LEU B O 1
ATOM 3171 N N . ILE B 1 181 ? -0.666 -9.906 -11.531 1 98.94 181 ILE B N 1
ATOM 3172 C CA . ILE B 1 181 ? -0.194 -11.031 -10.734 1 98.94 181 ILE B CA 1
ATOM 3173 C C . ILE B 1 181 ? 0.242 -10.539 -9.359 1 98.94 181 ILE B C 1
ATOM 3175 O O . ILE B 1 181 ? 0.918 -9.516 -9.242 1 98.94 181 ILE B O 1
ATOM 3179 N N . ILE B 1 182 ? -0.192 -11.219 -8.328 1 98.94 182 ILE B N 1
ATOM 3180 C CA . ILE B 1 182 ? 0.309 -11 -6.973 1 98.94 182 ILE B CA 1
ATOM 3181 C C . ILE B 1 182 ? 1.052 -12.25 -6.496 1 98.94 182 ILE B C 1
ATOM 3183 O O . ILE B 1 182 ? 0.531 -13.359 -6.586 1 98.94 182 ILE B O 1
ATOM 3187 N N . GLU B 1 183 ? 2.23 -12.062 -6.066 1 98.88 183 GLU B N 1
ATOM 3188 C CA . GLU B 1 183 ? 3.043 -13.133 -5.5 1 98.88 183 GLU B CA 1
ATOM 3189 C C . GLU B 1 183 ? 3.359 -12.875 -4.031 1 98.88 183 GLU B C 1
ATOM 3191 O O . GLU B 1 183 ? 3.281 -11.734 -3.566 1 98.88 183 GLU B O 1
ATOM 3196 N N . GLY B 1 184 ? 3.67 -13.93 -3.328 1 98.62 184 GLY B N 1
ATOM 3197 C CA . GLY B 1 184 ? 4.117 -13.812 -1.949 1 98.62 184 GLY B CA 1
ATOM 3198 C C . GLY B 1 184 ? 2.979 -13.57 -0.974 1 98.62 184 GLY B C 1
ATOM 3199 O O . GLY B 1 184 ? 3.168 -12.922 0.057 1 98.62 184 GLY B O 1
ATOM 3200 N N . VAL B 1 185 ? 1.778 -14.055 -1.307 1 98.88 185 VAL B N 1
ATOM 3201 C CA . VAL B 1 185 ? 0.644 -13.93 -0.398 1 98.88 185 VAL B CA 1
ATOM 3202 C C . VAL B 1 185 ? 0.933 -14.688 0.895 1 98.88 185 VAL B C 1
ATOM 3204 O O . VAL B 1 185 ? 1.527 -15.773 0.868 1 98.88 185 VAL B O 1
ATOM 3207 N N . ALA B 1 186 ? 0.504 -14.133 2.002 1 98.56 186 ALA B N 1
ATOM 3208 C CA . ALA B 1 186 ? 0.766 -14.742 3.305 1 98.56 186 ALA B CA 1
ATOM 3209 C C . ALA B 1 186 ? -0.535 -15.023 4.051 1 98.56 186 ALA B C 1
ATOM 3211 O O . ALA B 1 186 ? -1.6 -14.539 3.656 1 98.56 186 ALA B O 1
ATOM 3212 N N . ASN B 1 187 ? -0.456 -15.828 5.059 1 98.31 187 ASN B N 1
ATOM 3213 C CA . ASN B 1 187 ? -1.492 -16 6.074 1 98.31 187 ASN B CA 1
ATOM 3214 C C . ASN B 1 187 ? -2.746 -16.641 5.488 1 98.31 187 ASN B C 1
ATOM 3216 O O . ASN B 1 187 ? -3.859 -16.375 5.938 1 98.31 187 ASN B O 1
ATOM 3220 N N . LEU B 1 188 ? -2.604 -17.5 4.492 1 98.31 188 LEU B N 1
ATOM 3221 C CA . LEU B 1 188 ? -3.771 -18.125 3.879 1 98.31 188 LEU B CA 1
ATOM 3222 C C . LEU B 1 188 ? -4.316 -19.25 4.754 1 98.31 188 LEU B C 1
ATOM 3224 O O . LEU B 1 188 ? -5.438 -19.703 4.551 1 98.31 188 LEU B O 1
ATOM 3228 N N . GLU B 1 189 ? -3.541 -19.656 5.762 1 97.31 189 GLU B N 1
ATOM 3229 C CA . GLU B 1 189 ? -4.039 -20.625 6.73 1 97.31 189 GLU B CA 1
ATOM 3230 C C . GLU B 1 189 ? -5.207 -20.062 7.535 1 97.31 189 GLU B C 1
ATOM 3232 O O . GLU B 1 189 ? -5.953 -20.812 8.172 1 97.31 189 GLU B O 1
ATOM 3237 N N . ALA B 1 190 ? -5.371 -18.781 7.516 1 96.94 190 ALA B N 1
ATOM 3238 C CA . ALA B 1 190 ? -6.406 -18.125 8.297 1 96.94 190 ALA B CA 1
ATOM 3239 C C . ALA B 1 190 ? -7.738 -18.109 7.551 1 96.94 190 ALA B C 1
ATOM 3241 O O . ALA B 1 190 ? -8.758 -17.688 8.094 1 96.94 190 ALA B O 1
ATOM 3242 N N . VAL B 1 191 ? -7.797 -18.594 6.32 1 97.25 191 VAL B N 1
ATOM 3243 C CA . VAL B 1 191 ? -9.016 -18.531 5.512 1 97.25 191 VAL B CA 1
ATOM 3244 C C . VAL B 1 191 ? -9.281 -19.891 4.879 1 97.25 191 VAL B C 1
ATOM 3246 O O . VAL B 1 191 ? -8.391 -20.75 4.824 1 97.25 191 VAL B O 1
ATOM 3249 N N . SER B 1 192 ? -10.516 -20.109 4.43 1 97.56 192 SER B N 1
ATOM 3250 C CA . SER B 1 192 ? -10.914 -21.297 3.691 1 97.56 192 SER B CA 1
ATOM 3251 C C . SER B 1 192 ? -11.211 -20.969 2.232 1 97.56 192 SER B C 1
ATOM 3253 O O . SER B 1 192 ? -11.438 -19.812 1.883 1 97.56 192 SER B O 1
ATOM 3255 N N . ALA B 1 193 ? -11.172 -21.969 1.444 1 98.44 193 ALA B N 1
ATOM 3256 C CA . ALA B 1 193 ? -11.57 -21.766 0.052 1 98.44 193 ALA B CA 1
ATOM 3257 C C . ALA B 1 193 ? -12.992 -21.219 -0.042 1 98.44 193 ALA B C 1
ATOM 3259 O O . ALA B 1 193 ? -13.852 -21.562 0.771 1 98.44 193 ALA B O 1
ATOM 3260 N N . GLY B 1 194 ? -13.195 -20.359 -1.007 1 98.31 194 GLY B N 1
ATOM 3261 C CA . GLY B 1 194 ? -14.516 -19.781 -1.164 1 98.31 194 GLY B CA 1
ATOM 3262 C C . GLY B 1 194 ? -14.492 -18.391 -1.785 1 98.31 194 GLY B C 1
ATOM 3263 O O . GLY B 1 194 ? -13.469 -17.969 -2.33 1 98.31 194 GLY B O 1
ATOM 3264 N N . ARG B 1 195 ? -15.672 -17.734 -1.782 1 98.38 195 ARG B N 1
ATOM 3265 C CA . ARG B 1 195 ? -15.82 -16.406 -2.354 1 98.38 195 ARG B CA 1
ATOM 3266 C C . ARG B 1 195 ? -15.523 -15.328 -1.313 1 98.38 195 ARG B C 1
ATOM 3268 O O . ARG B 1 195 ? -15.914 -15.453 -0.151 1 98.38 195 ARG B O 1
ATOM 3275 N N . TYR B 1 196 ? -14.906 -14.289 -1.799 1 98.5 196 TYR B N 1
ATOM 3276 C CA . TYR B 1 196 ? -14.453 -13.242 -0.893 1 98.5 196 TYR B CA 1
ATOM 3277 C C . TYR B 1 196 ? -14.633 -11.867 -1.524 1 98.5 196 TYR B C 1
ATOM 3279 O O . TYR B 1 196 ? -14.578 -11.727 -2.75 1 98.5 196 TYR B O 1
ATOM 3287 N N . ASP B 1 197 ? -14.852 -10.82 -0.68 1 98.31 197 ASP B N 1
ATOM 3288 C CA . ASP B 1 197 ? -14.453 -9.461 -1.042 1 98.31 197 ASP B CA 1
ATOM 3289 C C . ASP B 1 197 ? -12.938 -9.297 -0.963 1 98.31 197 ASP B C 1
ATOM 3291 O O . ASP B 1 197 ? -12.289 -9.867 -0.084 1 98.31 197 ASP B O 1
ATOM 3295 N N . VAL B 1 198 ? -12.406 -8.555 -1.877 1 98.75 198 VAL B N 1
ATOM 3296 C CA . VAL B 1 198 ? -10.953 -8.414 -1.952 1 98.75 198 VAL B CA 1
ATOM 3297 C C . VAL B 1 198 ? -10.586 -6.93 -2.014 1 98.75 198 VAL B C 1
ATOM 3299 O O . VAL B 1 198 ? -11.227 -6.152 -2.727 1 98.75 198 VAL B O 1
ATOM 3302 N N . ILE B 1 199 ? -9.633 -6.516 -1.229 1 98.88 199 ILE B N 1
ATOM 3303 C CA . ILE B 1 199 ? -8.93 -5.246 -1.343 1 98.88 199 ILE B CA 1
ATOM 3304 C C . ILE B 1 199 ? -7.441 -5.5 -1.594 1 98.88 199 ILE B C 1
ATOM 3306 O O . ILE B 1 199 ? -6.789 -6.207 -0.823 1 98.88 199 ILE B O 1
ATOM 3310 N N . ALA B 1 200 ? -6.914 -5.047 -2.639 1 98.88 200 ALA B N 1
ATOM 3311 C CA . ALA B 1 200 ? -5.496 -5.113 -2.979 1 98.88 200 ALA B CA 1
ATOM 3312 C C . ALA B 1 200 ? -4.988 -3.764 -3.477 1 98.88 200 ALA B C 1
ATOM 3314 O O . ALA B 1 200 ? -5.359 -3.316 -4.566 1 98.88 200 ALA B O 1
ATOM 3315 N N . THR B 1 201 ? -4.125 -3.168 -2.715 1 98.88 201 THR B N 1
ATOM 3316 C CA . THR B 1 201 ? -3.789 -1.784 -3.027 1 98.88 201 THR B CA 1
ATOM 3317 C C . THR B 1 201 ? -2.285 -1.629 -3.24 1 98.88 201 THR B C 1
ATOM 3319 O O . THR B 1 201 ? -1.514 -1.629 -2.279 1 98.88 201 THR B O 1
ATOM 3322 N N . PRO B 1 202 ? -1.859 -1.467 -4.445 1 98.88 202 PRO B N 1
ATOM 3323 C CA . PRO B 1 202 ? -0.457 -1.125 -4.699 1 98.88 202 PRO B CA 1
ATOM 3324 C C . PRO B 1 202 ? -0.149 0.345 -4.422 1 98.88 202 PRO B C 1
ATOM 3326 O O . PRO B 1 202 ? -1.056 1.182 -4.43 1 98.88 202 PRO B O 1
ATOM 3329 N N . ILE B 1 203 ? 1.069 0.622 -4.043 1 98.81 203 ILE B N 1
ATOM 3330 C CA . ILE B 1 203 ? 1.532 2.004 -4.105 1 98.81 203 ILE B CA 1
ATOM 3331 C C . ILE B 1 203 ? 1.737 2.41 -5.566 1 98.81 203 ILE B C 1
ATOM 3333 O O . ILE B 1 203 ? 2.383 1.693 -6.332 1 98.81 203 ILE B O 1
ATOM 3337 N N . PRO B 1 204 ? 1.13 3.51 -5.941 1 98.88 204 PRO B N 1
ATOM 3338 C CA . PRO B 1 204 ? 1.233 3.906 -7.348 1 98.88 204 PRO B CA 1
ATOM 3339 C C . PRO B 1 204 ? 2.572 4.559 -7.68 1 98.88 204 PRO B C 1
ATOM 3341 O O . PRO B 1 204 ? 2.65 5.781 -7.816 1 98.88 204 PRO B O 1
ATOM 3344 N N . TYR B 1 205 ? 3.6 3.758 -7.898 1 98.81 205 TYR B N 1
ATOM 3345 C CA . TYR B 1 205 ? 4.891 4.266 -8.352 1 98.81 205 TYR B CA 1
ATOM 3346 C C . TYR B 1 205 ? 4.824 4.684 -9.82 1 98.81 205 TYR B C 1
ATOM 3348 O O . TYR B 1 205 ? 4.441 3.891 -10.68 1 98.81 205 TYR B O 1
ATOM 3356 N N . ASP B 1 206 ? 5.215 5.863 -10.102 1 98.62 206 ASP B N 1
ATOM 3357 C CA . ASP B 1 206 ? 5.074 6.461 -11.43 1 98.62 206 ASP B CA 1
ATOM 3358 C C . ASP B 1 206 ? 5.852 5.66 -12.469 1 98.62 206 ASP B C 1
ATOM 3360 O O . ASP B 1 206 ? 7.07 5.5 -12.359 1 98.62 206 ASP B O 1
ATOM 3364 N N . ASN B 1 207 ? 5.102 5.129 -13.43 1 98.44 207 ASN B N 1
ATOM 3365 C CA . ASN B 1 207 ? 5.676 4.473 -14.602 1 98.44 207 ASN B CA 1
ATOM 3366 C C . ASN B 1 207 ? 6.57 3.303 -14.203 1 98.44 207 ASN B C 1
ATOM 3368 O O . ASN B 1 207 ? 7.664 3.141 -14.75 1 98.44 207 ASN B O 1
ATOM 3372 N N . ARG B 1 208 ? 6.105 2.459 -13.25 1 98.75 208 ARG B N 1
ATOM 3373 C CA . ARG B 1 208 ? 6.949 1.359 -12.797 1 98.75 208 ARG B CA 1
ATOM 3374 C C . ARG B 1 208 ? 6.246 0.018 -12.977 1 98.75 208 ARG B C 1
ATOM 3376 O O . ARG B 1 208 ? 5.059 -0.026 -13.32 1 98.75 208 ARG B O 1
ATOM 3383 N N . ASP B 1 209 ? 6.941 -1.031 -12.781 1 98.81 209 ASP B N 1
ATOM 3384 C CA . ASP B 1 209 ? 6.625 -2.377 -13.25 1 98.81 209 ASP B CA 1
ATOM 3385 C C . ASP B 1 209 ? 5.871 -3.166 -12.18 1 98.81 209 ASP B C 1
ATOM 3387 O O . ASP B 1 209 ? 5.277 -4.207 -12.477 1 98.81 209 ASP B O 1
ATOM 3391 N N . GLY B 1 210 ? 5.871 -2.744 -10.992 1 98.88 210 GLY B N 1
ATOM 3392 C CA . GLY B 1 210 ? 5.242 -3.439 -9.883 1 98.88 210 GLY B CA 1
ATOM 3393 C C . GLY B 1 210 ? 5.273 -2.648 -8.594 1 98.88 210 GLY B C 1
ATOM 3394 O O . GLY B 1 210 ? 5.715 -1.498 -8.57 1 98.88 210 GLY B O 1
ATOM 3395 N N . SER B 1 211 ? 4.766 -3.25 -7.547 1 98.88 211 SER B N 1
ATOM 3396 C CA . SER B 1 211 ? 4.672 -2.605 -6.242 1 98.88 211 SER B CA 1
ATOM 3397 C C . SER B 1 211 ? 4.352 -3.617 -5.145 1 98.88 211 SER B C 1
ATOM 3399 O O . SER B 1 211 ? 3.654 -4.605 -5.391 1 98.88 211 SER B O 1
ATOM 3401 N N . GLN B 1 212 ? 4.848 -3.305 -3.932 1 98.81 212 GLN B N 1
ATOM 3402 C CA . GLN B 1 212 ? 4.258 -3.963 -2.77 1 98.81 212 GLN B CA 1
ATOM 3403 C C . GLN B 1 212 ? 2.766 -3.666 -2.666 1 98.81 212 GLN B C 1
ATOM 3405 O O . GLN B 1 212 ? 2.305 -2.615 -3.119 1 98.81 212 GLN B O 1
ATOM 3410 N N . VAL B 1 213 ? 2.037 -4.625 -2.121 1 98.75 213 VAL B N 1
ATOM 3411 C CA . VAL B 1 213 ? 0.596 -4.445 -1.992 1 98.75 213 VAL B CA 1
ATOM 3412 C C . VAL B 1 213 ? 0.153 -4.805 -0.575 1 98.75 213 VAL B C 1
ATOM 3414 O O . VAL B 1 213 ? 0.829 -5.566 0.117 1 98.75 213 VAL B O 1
ATOM 3417 N N . ARG B 1 214 ? -0.834 -4.141 -0.09 1 98.94 214 ARG B N 1
ATOM 3418 C CA . ARG B 1 214 ? -1.637 -4.691 0.998 1 98.94 214 ARG B CA 1
ATOM 3419 C C . ARG B 1 214 ? -2.809 -5.504 0.456 1 98.94 214 ARG B C 1
ATOM 3421 O O . ARG B 1 214 ? -3.566 -5.023 -0.388 1 98.94 214 ARG B O 1
ATOM 3428 N N . LEU B 1 215 ? -2.926 -6.719 0.844 1 98.94 215 LEU B N 1
ATOM 3429 C CA . LEU B 1 215 ? -3.965 -7.629 0.37 1 98.94 215 LEU B CA 1
ATOM 3430 C C . LEU B 1 215 ? -4.871 -8.062 1.517 1 98.94 215 LEU B C 1
ATOM 3432 O O . LEU B 1 215 ? -4.426 -8.75 2.439 1 98.94 215 LEU B O 1
ATOM 3436 N N . LEU B 1 216 ? -6.133 -7.645 1.495 1 98.94 216 LEU B N 1
ATOM 3437 C CA . LEU B 1 216 ? -7.148 -7.984 2.488 1 98.94 216 LEU B CA 1
ATOM 3438 C C . LEU B 1 216 ? -8.297 -8.758 1.851 1 98.94 216 LEU B C 1
ATOM 3440 O O . LEU B 1 216 ? -8.688 -8.469 0.717 1 98.94 216 LEU B O 1
ATOM 3444 N N . VAL B 1 217 ? -8.844 -9.672 2.607 1 98.81 217 VAL B N 1
ATOM 3445 C CA . VAL B 1 217 ? -10.016 -10.383 2.113 1 98.81 217 VAL B CA 1
ATOM 3446 C C . VAL B 1 217 ? -11.078 -10.461 3.209 1 98.81 217 VAL B C 1
ATOM 3448 O O . VAL B 1 217 ? -10.758 -10.398 4.398 1 98.81 217 VAL B O 1
ATOM 3451 N N . ARG B 1 218 ? -12.266 -10.602 2.801 1 98.44 218 ARG B N 1
ATOM 3452 C CA . ARG B 1 218 ? -13.406 -10.812 3.682 1 98.44 218 ARG B CA 1
ATOM 3453 C C . ARG B 1 218 ? -14.375 -11.836 3.094 1 98.44 218 ARG B C 1
ATOM 3455 O O . ARG B 1 218 ? -14.875 -11.664 1.981 1 98.44 218 ARG B O 1
ATOM 3462 N N . PRO B 1 219 ? -14.602 -12.984 3.859 1 97.44 219 PRO B N 1
ATOM 3463 C CA . PRO B 1 219 ? -15.492 -14.008 3.311 1 97.44 219 PRO B CA 1
ATOM 3464 C C . PRO B 1 219 ? -16.891 -13.469 2.996 1 97.44 219 PRO B C 1
ATOM 3466 O O . PRO B 1 219 ? -17.438 -12.672 3.762 1 97.44 219 PRO B O 1
ATOM 3469 N N . GLN B 1 220 ? -17.328 -13.953 1.826 1 95 220 GLN B N 1
ATOM 3470 C CA . GLN B 1 220 ? -18.703 -13.625 1.466 1 95 220 GLN B CA 1
ATOM 3471 C C . GLN B 1 220 ? -19.672 -14.68 1.989 1 95 220 GLN B C 1
ATOM 3473 O O . GLN B 1 220 ? -19.344 -15.867 2.037 1 95 220 GLN B O 1
ATOM 3478 N N . GLU B 1 221 ? -20.828 -14.289 2.688 1 77.56 221 GLU B N 1
ATOM 3479 C CA . GLU B 1 221 ? -21.875 -15.188 3.189 1 77.56 221 GLU B CA 1
ATOM 3480 C C . GLU B 1 221 ? -22.578 -15.898 2.043 1 77.56 221 GLU B C 1
ATOM 3482 O O . GLU B 1 221 ? -22.703 -15.352 0.946 1 77.56 221 GLU B O 1
#